Protein AF-A0A9P1GNG8-F1 (afdb_monomer_lite)

Radius of gyration: 32.22 Å; chains: 1; bounding box: 74×81×98 Å

Structure (mmCIF, N/CA/C/O backbone):
data_AF-A0A9P1GNG8-F1
#
_entry.id   AF-A0A9P1GNG8-F1
#
loop_
_atom_site.group_PDB
_atom_site.id
_atom_site.type_symbol
_atom_site.label_atom_id
_atom_site.label_alt_id
_atom_site.label_comp_id
_atom_site.label_asym_id
_atom_site.label_entity_id
_atom_site.label_seq_id
_atom_site.pdbx_PDB_ins_code
_atom_site.Cartn_x
_atom_site.Cartn_y
_atom_site.Cartn_z
_atom_site.occupancy
_atom_site.B_iso_or_equiv
_atom_site.auth_seq_id
_atom_site.auth_comp_id
_atom_site.auth_asym_id
_atom_site.auth_atom_id
_atom_site.pdbx_PDB_model_num
ATOM 1 N N . MET A 1 1 ? 9.935 -25.052 -23.524 1.00 58.22 1 MET A N 1
ATOM 2 C CA . MET A 1 1 ? 10.884 -23.978 -23.149 1.00 58.22 1 MET A CA 1
ATOM 3 C C . MET A 1 1 ? 11.815 -24.398 -22.016 1.00 58.22 1 MET A C 1
ATOM 5 O O . MET A 1 1 ? 13.012 -24.411 -22.235 1.00 58.22 1 MET A O 1
ATOM 9 N N . GLN A 1 2 ? 11.310 -24.818 -20.848 1.00 55.75 2 GLN A N 1
ATOM 10 C CA . GLN A 1 2 ? 12.158 -25.210 -19.707 1.00 55.75 2 GLN A CA 1
ATOM 11 C C . GLN A 1 2 ? 13.185 -26.311 -20.042 1.00 55.75 2 GLN A C 1
ATOM 13 O O . GLN A 1 2 ? 14.361 -26.142 -19.743 1.00 55.75 2 GLN A O 1
ATOM 18 N N . GLN A 1 3 ? 12.775 -27.377 -20.741 1.00 70.69 3 GLN A N 1
ATOM 19 C CA . GLN A 1 3 ? 13.703 -28.397 -21.257 1.00 70.69 3 GLN A CA 1
ATOM 20 C C . GLN A 1 3 ? 14.747 -27.821 -22.224 1.00 70.69 3 GLN A C 1
ATOM 22 O O . GLN A 1 3 ? 15.908 -28.201 -22.160 1.00 70.69 3 GLN A O 1
ATOM 27 N N . TRP A 1 4 ? 14.361 -26.873 -23.083 1.00 75.75 4 TRP A N 1
ATOM 28 C CA . TRP A 1 4 ? 15.286 -26.224 -24.015 1.00 75.75 4 TRP A CA 1
ATOM 29 C C . TRP A 1 4 ? 16.323 -25.378 -23.262 1.00 75.75 4 TRP A C 1
ATOM 31 O O . TRP A 1 4 ? 17.513 -25.534 -23.502 1.00 75.75 4 TRP A O 1
ATOM 41 N N . CYS A 1 5 ? 15.908 -24.575 -22.275 1.00 70.88 5 CYS A N 1
ATOM 42 C CA . CYS A 1 5 ? 16.828 -23.814 -21.420 1.00 70.88 5 CYS A CA 1
ATOM 43 C C . CYS A 1 5 ? 17.762 -24.724 -20.604 1.00 70.88 5 CYS A C 1
ATOM 45 O O . CYS A 1 5 ? 18.929 -24.395 -20.421 1.00 70.88 5 CYS A O 1
ATOM 47 N N . GLN A 1 6 ? 17.271 -25.880 -20.139 1.00 74.12 6 GLN A N 1
ATOM 48 C CA . GLN A 1 6 ? 18.090 -26.888 -19.453 1.00 74.12 6 GLN A CA 1
ATOM 49 C C . GLN A 1 6 ? 19.100 -27.569 -20.386 1.00 74.12 6 GLN A C 1
ATOM 51 O O . GLN A 1 6 ? 20.158 -27.989 -19.927 1.00 74.12 6 GLN A O 1
ATOM 56 N N . GLN A 1 7 ? 18.781 -27.683 -21.676 1.00 82.06 7 GLN A N 1
ATOM 57 C CA . GLN A 1 7 ? 19.667 -28.252 -22.693 1.00 82.06 7 GLN A CA 1
ATOM 58 C C . GLN A 1 7 ? 20.714 -27.254 -23.203 1.00 82.06 7 GLN A C 1
ATOM 60 O O . GLN A 1 7 ? 21.747 -27.699 -23.686 1.00 82.06 7 GLN A O 1
ATOM 65 N N . HIS A 1 8 ? 20.473 -25.946 -23.052 1.00 78.38 8 HIS A N 1
ATOM 66 C CA . HIS A 1 8 ? 21.331 -24.877 -23.577 1.00 78.38 8 HIS A CA 1
ATOM 67 C C . HIS A 1 8 ? 21.968 -24.033 -22.456 1.00 78.38 8 HIS A C 1
ATOM 69 O O . HIS A 1 8 ? 21.894 -22.800 -22.439 1.00 78.38 8 HIS A O 1
ATOM 75 N N . THR A 1 9 ? 22.575 -24.695 -21.462 1.00 73.81 9 THR A N 1
ATOM 76 C CA . THR A 1 9 ? 23.244 -24.023 -20.320 1.00 73.81 9 THR A CA 1
ATOM 77 C C . THR A 1 9 ? 24.480 -23.208 -20.715 1.00 73.81 9 THR A C 1
ATOM 79 O O . THR A 1 9 ? 24.988 -22.425 -19.919 1.00 73.81 9 THR A O 1
ATOM 82 N N . GLU A 1 10 ? 24.976 -23.382 -21.935 1.00 78.44 10 GLU A N 1
ATOM 83 C CA . GLU A 1 10 ? 26.014 -22.553 -22.543 1.00 78.44 10 GLU A CA 1
ATOM 84 C C . GLU A 1 10 ? 25.516 -21.145 -22.896 1.00 78.44 10 GLU A C 1
ATOM 86 O O . GLU A 1 10 ? 26.316 -20.214 -22.933 1.00 78.44 10 GLU A O 1
ATOM 91 N N . ILE A 1 11 ? 24.205 -20.981 -23.108 1.00 76.62 11 ILE A N 1
ATOM 92 C CA . ILE A 1 11 ? 23.567 -19.688 -23.395 1.00 76.62 11 ILE A CA 1
ATOM 93 C C . ILE A 1 11 ? 23.148 -18.998 -22.091 1.00 76.62 11 ILE A C 1
ATOM 95 O O . ILE A 1 11 ? 23.279 -17.782 -21.955 1.00 76.62 11 ILE A O 1
ATOM 99 N N . PHE A 1 12 ? 22.665 -19.770 -21.112 1.00 74.62 12 PHE A N 1
ATOM 100 C CA . PHE A 1 12 ? 22.208 -19.250 -19.824 1.00 74.62 12 PHE A CA 1
ATOM 101 C C . PHE A 1 12 ? 23.243 -19.526 -18.727 1.00 74.62 12 PHE A C 1
ATOM 103 O O . PHE A 1 12 ? 23.363 -20.672 -18.284 1.00 74.62 12 PHE A O 1
ATOM 110 N N . PRO A 1 13 ? 23.978 -18.507 -18.244 1.00 77.75 13 PRO A N 1
ATOM 111 C CA . PRO A 1 13 ? 24.973 -18.712 -17.202 1.00 77.75 13 PRO A CA 1
ATOM 112 C C . PRO A 1 13 ? 24.317 -19.316 -15.957 1.00 77.75 13 PRO A C 1
ATOM 114 O O . PRO A 1 13 ? 23.275 -18.850 -15.500 1.00 77.75 13 PRO A O 1
ATOM 117 N N . LYS A 1 14 ? 24.959 -20.337 -15.374 1.00 81.00 14 LYS A N 1
ATOM 118 C CA . LYS A 1 14 ? 24.465 -21.014 -14.158 1.00 81.00 14 LYS A CA 1
ATOM 119 C C . LYS A 1 14 ? 24.292 -20.059 -12.970 1.00 81.00 14 LYS A C 1
ATOM 121 O O . LYS A 1 14 ? 23.448 -20.304 -12.116 1.00 81.00 14 LYS A O 1
ATOM 126 N N . SER A 1 15 ? 25.076 -18.981 -12.950 1.00 85.94 15 SER A N 1
ATOM 127 C CA . SER A 1 15 ? 25.035 -17.918 -11.946 1.00 85.94 15 SER A CA 1
ATOM 128 C C . SER A 1 15 ? 25.105 -16.564 -12.659 1.00 85.94 15 SER A C 1
ATOM 130 O O . SER A 1 15 ? 26.213 -16.076 -12.897 1.00 85.94 15 SER A O 1
ATOM 132 N N . PRO A 1 16 ? 23.966 -15.976 -13.071 1.00 88.19 16 PRO A N 1
ATOM 133 C CA . PRO A 1 16 ? 23.975 -14.694 -13.762 1.00 88.19 16 PRO A CA 1
ATOM 134 C C . PRO A 1 16 ? 24.511 -13.595 -12.838 1.00 88.19 16 PRO A C 1
ATOM 136 O O . PRO A 1 16 ? 24.180 -13.546 -11.651 1.00 88.19 16 PRO A O 1
ATOM 139 N N . SER A 1 17 ? 25.337 -12.700 -13.377 1.00 92.19 17 SER A N 1
ATOM 140 C CA . SER A 1 17 ? 25.774 -11.511 -12.646 1.00 92.19 17 SER A CA 1
ATOM 141 C C . SER A 1 17 ? 24.601 -10.548 -12.429 1.00 92.19 17 SER A C 1
ATOM 143 O O . SER A 1 17 ? 23.601 -10.577 -13.150 1.00 92.19 17 SER A O 1
ATOM 145 N N . LEU A 1 18 ? 24.726 -9.639 -11.458 1.00 91.19 18 LEU A N 1
ATOM 146 C CA . LEU A 1 18 ? 23.724 -8.588 -11.247 1.00 91.19 18 LEU A CA 1
ATOM 147 C C . LEU A 1 18 ? 23.516 -7.730 -12.506 1.00 91.19 18 LEU A C 1
ATOM 149 O O . LEU A 1 18 ? 22.399 -7.313 -12.793 1.00 91.19 18 LEU A O 1
ATOM 153 N N . GLU A 1 19 ? 24.580 -7.484 -13.268 1.00 92.00 19 GLU A N 1
ATOM 154 C CA . GLU A 1 19 ? 24.520 -6.745 -14.530 1.00 92.00 19 GLU A CA 1
ATOM 155 C C . GLU A 1 19 ? 23.725 -7.504 -15.599 1.00 92.00 19 GLU A C 1
ATOM 157 O O . GLU A 1 19 ? 22.865 -6.915 -16.246 1.00 92.00 19 GLU A O 1
ATOM 162 N N . GLN A 1 20 ? 23.930 -8.819 -15.720 1.00 90.25 20 GLN A N 1
ATOM 163 C CA . GLN A 1 20 ? 23.155 -9.665 -16.631 1.00 90.25 20 GLN A CA 1
ATOM 164 C C . GLN A 1 20 ? 21.672 -9.705 -16.250 1.00 90.25 20 GLN A C 1
ATOM 166 O O . GLN A 1 20 ? 20.816 -9.629 -17.128 1.00 90.25 20 GLN A O 1
ATOM 171 N N . LEU A 1 21 ? 21.357 -9.777 -14.951 1.00 91.88 21 LEU A N 1
ATOM 172 C CA . LEU A 1 21 ? 19.974 -9.721 -14.467 1.00 91.88 21 LEU A CA 1
ATOM 173 C C . LEU A 1 21 ? 19.324 -8.362 -14.746 1.00 91.88 21 LEU A C 1
ATOM 175 O O . LEU A 1 21 ? 18.179 -8.321 -15.188 1.00 91.88 21 LEU A O 1
ATOM 179 N N . ARG A 1 22 ? 20.051 -7.257 -14.530 1.00 91.94 22 ARG A N 1
ATOM 180 C CA . ARG A 1 22 ? 19.579 -5.904 -14.864 1.00 91.94 22 ARG A CA 1
ATOM 181 C C . ARG A 1 22 ? 19.314 -5.769 -16.355 1.00 91.94 22 ARG A C 1
ATOM 183 O O . ARG A 1 22 ? 18.235 -5.333 -16.730 1.00 91.94 22 ARG A O 1
ATOM 190 N N . TRP A 1 23 ? 20.259 -6.199 -17.188 1.00 93.56 23 TRP A N 1
ATOM 191 C CA . TRP A 1 23 ? 20.103 -6.186 -18.638 1.00 93.56 23 TRP A CA 1
ATOM 192 C C . TRP A 1 23 ? 18.885 -7.004 -19.079 1.00 93.56 23 TRP A C 1
ATOM 194 O O . TRP A 1 23 ? 18.043 -6.491 -19.810 1.00 93.56 23 TRP A O 1
ATOM 204 N N . ALA A 1 24 ? 18.737 -8.235 -18.583 1.00 92.06 24 ALA A N 1
ATOM 205 C CA . ALA A 1 24 ? 17.606 -9.092 -18.926 1.00 92.06 24 ALA A CA 1
ATOM 206 C C . ALA A 1 24 ? 16.263 -8.477 -18.495 1.00 92.06 24 ALA A C 1
ATOM 208 O O . ALA A 1 24 ? 15.310 -8.482 -19.271 1.00 92.06 24 ALA A O 1
ATOM 209 N N . ALA A 1 25 ? 16.193 -7.901 -17.291 1.00 93.56 25 ALA A N 1
ATOM 210 C CA . ALA A 1 25 ? 15.002 -7.203 -16.815 1.00 93.56 25 ALA A CA 1
ATOM 211 C C . ALA A 1 25 ? 14.668 -5.980 -17.686 1.00 93.56 25 ALA A C 1
ATOM 213 O O . ALA A 1 25 ? 13.510 -5.800 -18.051 1.00 93.56 25 ALA A O 1
ATOM 214 N N . SER A 1 26 ? 15.670 -5.186 -18.081 1.00 94.00 26 SER A N 1
ATOM 215 C CA . SER A 1 26 ? 15.482 -4.052 -18.994 1.00 94.00 26 SER A CA 1
ATOM 216 C C . SER A 1 26 ? 15.012 -4.488 -20.382 1.00 94.00 26 SER A C 1
ATOM 218 O O . SER A 1 26 ? 14.166 -3.818 -20.969 1.00 94.00 26 SER A O 1
ATOM 220 N N . VAL A 1 27 ? 15.507 -5.614 -20.909 1.00 95.06 27 VAL A N 1
ATOM 221 C CA . VAL A 1 27 ? 15.021 -6.176 -22.180 1.00 95.06 27 VAL A CA 1
ATOM 222 C C . VAL A 1 27 ? 13.547 -6.551 -22.065 1.00 95.06 27 VAL A C 1
ATOM 224 O O . VAL A 1 27 ? 12.757 -6.151 -22.911 1.00 95.06 27 VAL A O 1
ATOM 227 N N . VAL A 1 28 ? 13.153 -7.259 -21.004 1.00 94.88 28 VAL A N 1
ATOM 228 C CA . VAL A 1 28 ? 11.744 -7.625 -20.795 1.00 94.88 28 VAL A CA 1
ATOM 229 C C . VAL A 1 28 ? 10.870 -6.377 -20.650 1.00 94.88 28 VAL A C 1
ATOM 231 O O . VAL A 1 28 ? 9.851 -6.283 -21.321 1.00 94.88 28 VAL A O 1
ATOM 234 N N . ALA A 1 29 ? 11.285 -5.394 -19.849 1.00 94.12 29 ALA A N 1
ATOM 235 C CA . ALA A 1 29 ? 10.517 -4.166 -19.642 1.00 94.12 29 ALA A CA 1
ATOM 236 C C . ALA A 1 29 ? 10.327 -3.336 -20.927 1.00 94.12 29 ALA A C 1
ATOM 238 O O . ALA A 1 29 ? 9.271 -2.739 -21.113 1.00 94.12 29 ALA A O 1
ATOM 239 N N . SER A 1 30 ? 11.330 -3.312 -21.813 1.00 95.38 30 SER A N 1
ATOM 240 C CA . SER A 1 30 ? 11.326 -2.458 -23.013 1.00 95.38 30 SER A CA 1
ATOM 241 C C . SER A 1 30 ? 10.854 -3.146 -24.297 1.00 95.38 30 SER A C 1
ATOM 243 O O . SER A 1 30 ? 10.553 -2.452 -25.267 1.00 95.38 30 SER A O 1
ATOM 245 N N . ARG A 1 31 ? 10.828 -4.487 -24.349 1.00 96.06 31 ARG A N 1
ATOM 246 C CA . ARG A 1 31 ? 10.590 -5.257 -25.590 1.00 96.06 31 ARG A CA 1
ATOM 247 C C . ARG A 1 31 ? 9.493 -6.315 -25.485 1.00 96.06 31 ARG A C 1
ATOM 249 O O . ARG A 1 31 ? 9.164 -6.932 -26.497 1.00 96.06 31 ARG A O 1
ATOM 256 N N . ALA A 1 32 ? 8.967 -6.592 -24.292 1.00 94.94 32 ALA A N 1
ATOM 257 C CA . ALA A 1 32 ? 7.943 -7.618 -24.144 1.00 94.94 32 ALA A CA 1
ATOM 258 C C . ALA A 1 32 ? 6.548 -7.124 -24.547 1.00 94.94 32 ALA A C 1
ATOM 260 O O . ALA A 1 32 ? 6.226 -5.943 -24.456 1.00 94.94 32 ALA A O 1
ATOM 261 N N . PHE A 1 33 ? 5.719 -8.074 -24.967 1.00 92.75 33 PHE A N 1
ATOM 262 C CA . PHE A 1 33 ? 4.322 -7.883 -25.323 1.00 92.75 33 PHE A CA 1
ATOM 263 C C . PHE A 1 33 ? 3.437 -8.668 -24.366 1.00 92.75 33 PHE A C 1
ATOM 265 O O . PHE A 1 33 ? 3.738 -9.822 -24.038 1.00 92.75 33 PHE A O 1
ATOM 272 N N . ASP A 1 34 ? 2.310 -8.074 -23.992 1.00 89.19 34 ASP A N 1
ATOM 273 C CA . ASP A 1 34 ? 1.253 -8.792 -23.296 1.00 89.19 34 ASP A CA 1
ATOM 274 C C . ASP A 1 34 ? 0.469 -9.651 -24.297 1.00 89.19 34 ASP A C 1
ATOM 276 O O . ASP A 1 34 ? -0.083 -9.154 -25.281 1.00 89.19 34 ASP A O 1
ATOM 280 N N . SER A 1 35 ? 0.422 -10.958 -24.042 1.00 86.44 35 SER A N 1
ATOM 281 C CA . SER A 1 35 ? -0.379 -11.926 -24.785 1.00 86.44 35 SER A CA 1
ATOM 282 C C . SER A 1 35 ? -1.527 -12.437 -23.924 1.00 86.44 35 SER A C 1
ATOM 284 O O . SER A 1 35 ? -1.339 -12.923 -22.807 1.00 86.44 35 SER A O 1
ATOM 286 N N . SER A 1 36 ? -2.722 -12.417 -24.504 1.00 80.75 36 SER A N 1
ATOM 287 C CA . SER A 1 36 ? -3.959 -12.930 -23.916 1.00 80.75 36 SER A CA 1
ATOM 288 C C . SER A 1 36 ? -3.880 -14.406 -23.503 1.00 80.75 36 SER A C 1
ATOM 290 O O . SER A 1 36 ? -4.520 -14.796 -22.528 1.00 80.75 36 SER A O 1
ATOM 292 N N . LEU A 1 37 ? -3.077 -15.218 -24.205 1.00 81.31 37 LEU A N 1
ATOM 293 C CA . LEU A 1 37 ? -2.908 -16.649 -23.924 1.00 81.31 37 LEU A CA 1
ATOM 294 C C . LEU A 1 37 ? -1.628 -16.982 -23.151 1.00 81.31 37 LEU A C 1
ATOM 296 O O . LEU A 1 37 ? -1.595 -17.973 -22.425 1.00 81.31 37 LEU A O 1
ATOM 300 N N . LYS A 1 38 ? -0.554 -16.207 -23.341 1.00 77.31 38 LYS A N 1
ATOM 301 C CA . LYS A 1 38 ? 0.797 -16.553 -22.855 1.00 77.31 38 LYS A CA 1
ATOM 302 C C . LYS A 1 38 ? 1.356 -15.576 -21.815 1.00 77.31 38 LYS A C 1
ATOM 304 O O . LYS A 1 38 ? 2.536 -15.665 -21.484 1.00 77.31 38 LYS A O 1
ATOM 309 N N . ALA A 1 39 ? 0.514 -14.693 -21.278 1.00 84.38 39 ALA A N 1
ATOM 310 C CA . ALA A 1 39 ? 0.863 -13.616 -20.354 1.00 84.38 39 ALA A CA 1
ATOM 311 C C . ALA A 1 39 ? 1.853 -12.609 -20.956 1.00 84.38 39 ALA A C 1
ATOM 313 O O . ALA A 1 39 ? 1.407 -11.630 -21.532 1.00 84.38 39 ALA A O 1
ATOM 314 N N . VAL A 1 40 ? 3.164 -12.848 -20.872 1.00 89.81 40 VAL A N 1
ATOM 315 C CA . VAL A 1 40 ? 4.206 -11.920 -21.344 1.00 89.81 40 VAL A CA 1
ATOM 316 C C . VAL A 1 40 ? 5.159 -12.662 -22.272 1.00 89.81 40 VAL A C 1
ATOM 318 O O . VAL A 1 40 ? 5.711 -13.700 -21.899 1.00 89.81 40 VAL A O 1
ATOM 321 N N . ILE A 1 41 ? 5.363 -12.140 -23.481 1.00 92.00 41 ILE A N 1
ATOM 322 C CA . ILE A 1 41 ? 6.205 -12.763 -24.507 1.00 92.00 41 ILE A CA 1
ATOM 323 C C . ILE A 1 41 ? 7.221 -11.777 -25.083 1.00 92.00 41 ILE A C 1
ATOM 325 O O . ILE A 1 41 ? 6.936 -10.598 -25.251 1.00 92.00 41 ILE A O 1
ATOM 329 N N . LEU A 1 42 ? 8.402 -12.279 -25.444 1.00 92.81 42 LEU A N 1
ATOM 330 C CA . LEU A 1 42 ? 9.299 -11.587 -26.368 1.00 92.81 42 LEU A CA 1
ATOM 331 C C . LEU A 1 42 ? 8.976 -12.085 -27.775 1.00 92.81 42 LEU A C 1
ATOM 333 O O . LEU A 1 42 ? 9.001 -13.294 -28.021 1.00 92.81 42 LEU A O 1
ATOM 337 N N . ALA A 1 43 ? 8.646 -11.164 -28.674 1.00 92.50 43 ALA A N 1
ATOM 338 C CA . ALA A 1 43 ? 8.277 -11.473 -30.047 1.00 92.50 43 ALA A CA 1
ATOM 339 C C . ALA A 1 43 ? 9.350 -10.912 -30.992 1.00 92.50 43 ALA A C 1
ATOM 341 O O . ALA A 1 43 ? 9.333 -9.714 -31.276 1.00 92.50 43 ALA A O 1
ATOM 342 N N . PRO A 1 44 ? 10.285 -11.755 -31.475 1.00 91.88 44 PRO A N 1
ATOM 343 C CA . PRO A 1 44 ? 11.311 -11.318 -32.414 1.00 91.88 44 PRO A CA 1
ATOM 344 C C . PRO A 1 44 ? 10.685 -10.666 -33.646 1.00 91.88 44 PRO A C 1
ATOM 346 O O . PRO A 1 44 ? 9.608 -11.085 -34.076 1.00 91.88 44 PRO A O 1
ATOM 349 N N . PHE A 1 45 ? 11.379 -9.687 -34.227 1.00 91.44 45 PHE A N 1
ATOM 350 C CA . PHE A 1 45 ? 10.923 -8.848 -35.346 1.00 91.44 45 PHE A CA 1
ATOM 351 C C . PHE A 1 45 ? 9.831 -7.849 -34.954 1.00 91.44 45 PHE A C 1
ATOM 353 O O . PHE A 1 45 ? 9.958 -6.673 -35.278 1.00 91.44 45 PHE A O 1
ATOM 360 N N . ALA A 1 46 ? 8.804 -8.279 -34.222 1.00 93.69 46 ALA A N 1
ATOM 361 C CA . ALA A 1 46 ? 7.779 -7.386 -33.686 1.00 93.69 46 ALA A CA 1
ATOM 362 C C . ALA A 1 46 ? 8.371 -6.339 -32.726 1.00 93.69 46 ALA A C 1
ATOM 364 O O . ALA A 1 46 ? 7.994 -5.171 -32.768 1.00 93.69 46 ALA A O 1
ATOM 365 N N . ASP A 1 47 ? 9.335 -6.747 -31.901 1.00 94.56 47 ASP A N 1
ATOM 366 C CA . ASP A 1 47 ? 10.051 -5.885 -30.960 1.00 94.56 47 ASP A CA 1
ATOM 367 C C . ASP A 1 47 ? 11.038 -4.907 -31.617 1.00 94.56 47 ASP A C 1
ATOM 369 O O . ASP A 1 47 ? 11.608 -4.069 -30.919 1.00 94.56 47 ASP A O 1
ATOM 373 N N . ALA A 1 48 ? 11.255 -4.993 -32.934 1.00 95.19 48 ALA A N 1
ATOM 374 C CA . ALA A 1 48 ? 12.135 -4.095 -33.680 1.00 95.19 48 ALA A CA 1
ATOM 375 C C . ALA A 1 48 ? 11.431 -2.820 -34.179 1.00 95.19 48 ALA A C 1
ATOM 377 O O . ALA A 1 48 ? 12.115 -1.876 -34.569 1.00 95.19 48 ALA A O 1
ATOM 378 N N . LEU A 1 49 ? 10.093 -2.784 -34.182 1.00 95.62 49 LEU A N 1
ATOM 379 C CA . LEU A 1 49 ? 9.311 -1.620 -34.608 1.00 95.62 49 LEU A CA 1
ATOM 380 C C . LEU A 1 49 ? 9.302 -0.579 -33.490 1.00 95.62 49 LEU A C 1
ATOM 382 O O . LEU A 1 49 ? 8.834 -0.896 -32.406 1.00 95.62 49 LEU A O 1
ATOM 386 N N . ASN A 1 50 ? 9.743 0.652 -33.757 1.00 95.94 50 ASN A N 1
ATOM 387 C CA . ASN A 1 50 ? 9.759 1.730 -32.764 1.00 95.94 50 ASN A CA 1
ATOM 388 C C . ASN A 1 50 ? 8.352 2.245 -32.404 1.00 95.94 50 ASN A C 1
ATOM 390 O O . ASN A 1 50 ? 7.376 2.022 -33.125 1.00 95.94 50 ASN A O 1
ATOM 394 N N . HIS A 1 51 ? 8.252 2.963 -31.281 1.00 94.19 51 HIS A N 1
ATOM 395 C CA . HIS A 1 51 ? 7.005 3.570 -30.818 1.00 94.19 51 HIS A CA 1
ATOM 396 C C . HIS A 1 51 ? 6.743 4.942 -31.443 1.00 94.19 51 HIS A C 1
ATOM 398 O O . HIS A 1 51 ? 7.647 5.769 -31.531 1.00 94.19 51 HIS A O 1
ATOM 404 N N . SER A 1 52 ? 5.483 5.215 -31.781 1.00 92.00 52 SER A N 1
ATOM 405 C CA . SER A 1 52 ? 4.970 6.572 -31.972 1.00 92.00 52 SER A CA 1
ATOM 406 C C . SER A 1 52 ? 3.577 6.715 -31.353 1.00 92.00 52 SER A C 1
ATOM 408 O O . SER A 1 52 ? 2.761 5.795 -31.467 1.00 92.00 52 SER A O 1
ATOM 410 N N . GLY A 1 53 ? 3.278 7.880 -30.771 1.00 86.94 53 GLY A N 1
ATOM 411 C CA . GLY A 1 53 ? 1.922 8.291 -30.394 1.00 86.94 53 GLY A CA 1
ATOM 412 C C . GLY A 1 53 ? 0.983 8.532 -31.585 1.00 86.94 53 GLY A C 1
ATOM 413 O O . GLY A 1 53 ? -0.236 8.540 -31.416 1.00 86.94 53 GLY A O 1
ATOM 414 N N . VAL A 1 54 ? 1.516 8.625 -32.812 1.00 88.75 54 VAL A N 1
ATOM 415 C CA . VAL A 1 54 ? 0.736 8.649 -34.067 1.00 88.75 54 VAL A CA 1
ATOM 416 C C . VAL A 1 54 ? 1.156 7.478 -34.968 1.00 88.75 54 VAL A C 1
ATOM 418 O O . VAL A 1 54 ? 1.702 7.673 -36.059 1.00 88.75 54 VAL A O 1
ATOM 421 N N . PRO A 1 55 ? 0.953 6.231 -34.512 1.00 89.94 55 PRO A N 1
ATOM 422 C CA . PRO A 1 55 ? 1.435 5.058 -35.216 1.00 89.94 55 PRO A CA 1
ATOM 423 C C . PRO A 1 55 ? 0.586 4.809 -36.461 1.00 89.94 55 PRO A C 1
ATOM 425 O O . PRO A 1 55 ? -0.608 5.097 -36.503 1.00 89.94 55 PRO A O 1
ATOM 428 N N . HIS A 1 56 ? 1.203 4.226 -37.480 1.00 92.81 56 HIS A N 1
ATOM 429 C CA . HIS A 1 56 ? 0.519 3.790 -38.700 1.00 92.81 56 HIS A CA 1
ATOM 430 C C . HIS A 1 56 ? 0.504 2.266 -38.839 1.00 92.81 56 HIS A C 1
ATOM 432 O O . HIS A 1 56 ? 0.089 1.745 -39.873 1.00 92.81 56 HIS A O 1
ATOM 438 N N . THR A 1 57 ? 0.937 1.557 -37.795 1.00 95.00 57 THR A N 1
ATOM 439 C CA . THR A 1 57 ? 0.861 0.104 -37.670 1.00 95.00 57 THR A CA 1
ATOM 440 C C . THR A 1 57 ? 0.204 -0.245 -36.341 1.00 95.00 57 THR A C 1
ATOM 442 O O . THR A 1 57 ? 0.527 0.355 -35.315 1.00 95.00 57 THR A O 1
ATOM 445 N N . ARG A 1 58 ? -0.703 -1.227 -36.343 1.00 91.94 58 ARG A N 1
ATOM 446 C CA . ARG A 1 58 ? -1.366 -1.731 -35.136 1.00 91.94 58 ARG A CA 1
ATOM 447 C C . ARG A 1 58 ? -1.180 -3.233 -34.989 1.00 91.94 58 ARG A C 1
ATOM 449 O O . ARG A 1 58 ? -1.475 -3.995 -35.911 1.00 91.94 58 ARG A O 1
ATOM 456 N N . MET A 1 59 ? -0.742 -3.647 -33.805 1.00 93.25 59 MET A N 1
ATOM 457 C CA . MET A 1 59 ? -0.641 -5.050 -33.418 1.00 93.25 59 MET A CA 1
ATOM 458 C C . MET A 1 59 ? -2.012 -5.629 -33.031 1.00 93.25 59 MET A C 1
ATOM 460 O O . MET A 1 59 ? -2.816 -4.977 -32.363 1.00 93.25 59 MET A O 1
ATOM 464 N N . ARG A 1 60 ? -2.258 -6.885 -33.404 1.00 91.81 60 ARG A N 1
ATOM 465 C CA . ARG A 1 60 ? -3.319 -7.748 -32.878 1.00 91.81 60 ARG A CA 1
ATOM 466 C C . ARG A 1 60 ? -2.707 -9.051 -32.374 1.00 91.81 60 ARG A C 1
ATOM 468 O O . ARG A 1 60 ? -1.917 -9.669 -33.084 1.00 91.81 60 ARG A O 1
ATOM 475 N N . ASP A 1 61 ? -3.090 -9.464 -31.172 1.00 91.88 61 ASP A N 1
ATOM 476 C CA . ASP A 1 61 ? -2.760 -10.786 -30.639 1.00 91.88 61 ASP A CA 1
ATOM 477 C C . ASP A 1 61 ? -3.799 -11.805 -31.129 1.00 91.88 61 ASP A C 1
ATOM 479 O O . ASP A 1 61 ? -4.988 -11.678 -30.833 1.00 91.88 61 ASP A O 1
ATOM 483 N N . CYS A 1 62 ? -3.356 -12.794 -31.904 1.00 91.50 62 CYS A N 1
ATOM 484 C CA . CYS A 1 62 ? -4.181 -13.905 -32.379 1.00 91.50 62 CYS A CA 1
ATOM 485 C C . CYS A 1 62 ? -3.986 -15.177 -31.534 1.00 91.50 62 CYS A C 1
ATOM 487 O O . CYS A 1 62 ? -4.543 -16.225 -31.852 1.00 91.50 62 CYS A O 1
ATOM 489 N N . GLY A 1 63 ? -3.225 -15.088 -30.438 1.00 86.25 63 GLY A N 1
ATOM 490 C CA . GLY A 1 63 ? -2.987 -16.152 -29.471 1.00 86.25 63 GLY A CA 1
ATOM 491 C C . GLY A 1 63 ? -1.793 -17.040 -29.822 1.00 86.25 63 GLY A C 1
ATOM 492 O O . GLY A 1 63 ? -0.872 -17.217 -29.018 1.00 86.25 63 GLY A O 1
ATOM 493 N N . ASP A 1 64 ? -1.780 -17.611 -31.023 1.00 88.25 64 ASP A N 1
ATOM 494 C CA . ASP A 1 64 ? -0.654 -18.396 -31.538 1.00 88.25 64 ASP A CA 1
ATOM 495 C C . ASP A 1 64 ? 0.397 -17.529 -32.252 1.00 88.25 64 ASP A C 1
ATOM 497 O O . ASP A 1 64 ? 1.577 -17.888 -32.249 1.00 88.25 64 ASP A O 1
ATOM 501 N N . HIS A 1 65 ? -0.006 -16.372 -32.785 1.00 89.81 65 HIS A N 1
ATOM 502 C CA . HIS A 1 65 ? 0.859 -15.399 -33.452 1.00 89.81 65 HIS A CA 1
ATOM 503 C C . HIS A 1 65 ? 0.407 -13.945 -33.216 1.00 89.81 65 HIS A C 1
ATOM 505 O O . HIS A 1 65 ? -0.723 -13.685 -32.802 1.00 89.81 65 HIS A O 1
ATOM 511 N N . LEU A 1 66 ? 1.301 -12.992 -33.502 1.00 93.12 66 LEU A N 1
ATOM 512 C CA . LEU A 1 66 ? 1.002 -11.556 -33.527 1.00 93.12 66 LEU A CA 1
ATOM 513 C C . LEU A 1 66 ? 0.862 -11.086 -34.980 1.00 93.12 66 LEU A C 1
ATOM 515 O O . LEU A 1 66 ? 1.688 -11.436 -35.823 1.00 93.12 66 LEU A O 1
ATOM 519 N N . VAL A 1 67 ? -0.150 -10.266 -35.267 1.00 95.06 67 VAL A N 1
ATOM 520 C CA . VAL A 1 67 ? -0.377 -9.674 -36.594 1.00 95.06 67 VAL A CA 1
ATOM 521 C C . VAL A 1 67 ? -0.237 -8.160 -36.520 1.00 95.06 67 VAL A C 1
ATOM 523 O O . VAL A 1 67 ? -0.898 -7.512 -35.716 1.00 95.06 67 VAL A O 1
ATOM 526 N N . PHE A 1 68 ? 0.590 -7.587 -37.392 1.00 95.25 68 PHE A N 1
ATOM 527 C CA . PHE A 1 68 ? 0.788 -6.143 -37.509 1.00 95.25 68 PHE A CA 1
ATOM 528 C C . PHE A 1 68 ? 0.117 -5.642 -38.786 1.00 95.25 68 PHE A C 1
ATOM 530 O O . PHE A 1 68 ? 0.500 -6.026 -39.891 1.00 95.25 68 PHE A O 1
ATOM 537 N N . HIS A 1 69 ? -0.905 -4.803 -38.636 1.00 95.69 69 HIS A N 1
ATOM 538 C CA . HIS A 1 69 ? -1.649 -4.225 -39.751 1.00 95.69 69 HIS A CA 1
ATOM 539 C C . HIS A 1 69 ? -1.249 -2.768 -39.962 1.00 95.69 69 HIS A C 1
ATOM 541 O O . HIS A 1 69 ? -1.317 -1.978 -39.022 1.00 95.69 69 HIS A O 1
ATOM 547 N N . ALA A 1 70 ? -0.892 -2.405 -41.193 1.00 96.69 70 ALA A N 1
ATOM 548 C CA . ALA A 1 70 ? -0.750 -1.007 -41.577 1.00 96.69 70 ALA A CA 1
ATOM 549 C C . ALA A 1 70 ? -2.140 -0.346 -41.653 1.00 96.69 70 ALA A C 1
ATOM 551 O O . ALA A 1 70 ? -3.046 -0.871 -42.300 1.00 96.69 70 ALA A O 1
ATOM 552 N N . GLU A 1 71 ? -2.316 0.793 -40.984 1.00 94.75 71 GLU A N 1
ATOM 553 C CA . GLU A 1 71 ? -3.583 1.544 -40.953 1.00 94.75 71 GLU A CA 1
ATOM 554 C C . GLU A 1 71 ? -3.688 2.565 -42.092 1.00 94.75 71 GLU A C 1
ATOM 556 O O . GLU A 1 71 ? -4.765 3.090 -42.374 1.00 94.75 71 GLU A O 1
ATOM 561 N N . ARG A 1 72 ? -2.567 2.819 -42.770 1.00 95.25 72 ARG A N 1
ATOM 562 C CA . ARG A 1 72 ? -2.466 3.624 -43.987 1.00 95.25 72 ARG A CA 1
ATOM 563 C C . ARG A 1 72 ? -1.365 3.083 -44.893 1.00 95.25 72 ARG A C 1
ATOM 565 O O . ARG A 1 72 ? -0.585 2.222 -44.494 1.00 95.25 72 ARG A O 1
ATOM 572 N N . GLU A 1 73 ? -1.292 3.627 -46.100 1.00 97.19 73 GLU A N 1
ATOM 573 C CA . GLU A 1 73 ? -0.142 3.426 -46.976 1.00 97.19 73 GLU A CA 1
ATOM 574 C C . GLU A 1 73 ? 1.140 3.950 -46.301 1.00 97.19 73 GLU A C 1
ATOM 576 O O . GLU A 1 73 ? 1.152 5.044 -45.722 1.00 97.19 73 GLU A O 1
ATOM 581 N N . ILE A 1 74 ? 2.189 3.125 -46.338 1.00 96.94 74 ILE A N 1
ATOM 582 C CA . ILE A 1 74 ? 3.526 3.416 -45.809 1.00 96.94 74 ILE A CA 1
ATOM 583 C C . ILE A 1 74 ? 4.442 3.578 -47.016 1.00 96.94 74 ILE A C 1
ATOM 585 O O . ILE A 1 74 ? 4.550 2.665 -47.840 1.00 96.94 74 ILE A O 1
ATOM 589 N N . MET A 1 75 ? 5.066 4.743 -47.147 1.00 97.44 75 MET A N 1
ATOM 590 C CA . MET A 1 75 ? 5.883 5.051 -48.317 1.00 97.44 75 MET A CA 1
ATOM 591 C C . MET A 1 75 ? 7.189 4.245 -48.293 1.00 97.44 75 MET A C 1
ATOM 593 O O . MET A 1 75 ? 7.708 3.933 -47.219 1.00 97.44 75 MET A O 1
ATOM 597 N N . PRO A 1 76 ? 7.792 3.930 -49.454 1.00 97.31 76 PRO A N 1
ATOM 598 C CA . PRO A 1 76 ? 9.144 3.388 -49.472 1.00 97.31 76 PRO A CA 1
ATOM 599 C C . PRO A 1 76 ? 10.082 4.302 -48.677 1.00 97.31 76 PRO A C 1
ATOM 601 O O . PRO A 1 76 ? 10.008 5.519 -48.831 1.00 97.31 76 PRO A O 1
ATOM 604 N N . THR A 1 77 ? 10.969 3.719 -47.866 1.00 95.94 77 THR A N 1
ATOM 605 C CA . THR A 1 77 ? 11.909 4.407 -46.946 1.00 95.94 77 THR A CA 1
ATOM 606 C C . THR A 1 77 ? 11.307 5.036 -45.690 1.00 95.94 77 THR A C 1
ATOM 608 O O . THR A 1 77 ? 12.064 5.487 -44.834 1.00 95.94 77 THR A O 1
ATOM 611 N N . GLU A 1 78 ? 9.984 5.028 -45.536 1.00 96.81 78 GLU A N 1
ATOM 612 C CA . GLU A 1 78 ? 9.346 5.420 -44.283 1.00 96.81 78 GLU A CA 1
ATOM 613 C C . GLU A 1 78 ? 9.595 4.357 -43.199 1.00 96.81 78 GLU A C 1
ATOM 615 O O . GLU A 1 78 ? 9.489 3.153 -43.451 1.00 96.81 78 GLU A O 1
ATOM 620 N N . GLU A 1 79 ? 9.950 4.801 -41.993 1.00 96.50 79 GLU A N 1
ATOM 621 C CA . GLU A 1 79 ? 10.131 3.915 -40.844 1.00 96.50 79 GLU A CA 1
ATOM 622 C C . GLU A 1 79 ? 8.791 3.306 -40.415 1.00 96.50 79 GLU A C 1
ATOM 624 O O . GLU A 1 79 ? 7.771 3.987 -40.376 1.00 96.50 79 GLU A O 1
ATOM 629 N N . ILE A 1 80 ? 8.780 2.013 -40.082 1.00 96.38 80 ILE A N 1
ATOM 630 C CA . ILE A 1 80 ? 7.562 1.331 -39.641 1.00 96.38 80 ILE A CA 1
ATOM 631 C C . ILE A 1 80 ? 7.393 1.490 -38.130 1.00 96.38 80 ILE A C 1
ATOM 633 O O . ILE A 1 80 ? 8.069 0.819 -37.351 1.00 96.38 80 ILE A O 1
ATOM 637 N N . MET A 1 81 ? 6.447 2.343 -37.733 1.00 95.62 81 MET A N 1
ATOM 638 C CA . MET A 1 81 ? 6.172 2.667 -36.330 1.00 95.62 81 MET A CA 1
ATOM 639 C C . MET A 1 81 ? 4.940 1.922 -35.795 1.00 95.62 81 MET A C 1
ATOM 641 O O . MET A 1 81 ? 3.917 1.819 -36.483 1.00 95.62 81 MET A O 1
ATOM 645 N N . ASN A 1 82 ? 5.017 1.446 -34.550 1.00 94.56 82 ASN A N 1
ATOM 646 C CA . ASN A 1 82 ? 3.950 0.758 -33.818 1.00 94.56 82 ASN A CA 1
ATOM 647 C C . ASN A 1 82 ? 3.459 1.572 -32.598 1.00 94.56 82 ASN A C 1
ATOM 649 O O . ASN A 1 82 ? 4.123 2.487 -32.108 1.00 94.56 82 ASN A O 1
ATOM 653 N N . CYS A 1 83 ? 2.290 1.213 -32.065 1.00 91.31 83 CYS A N 1
ATOM 654 C CA . CYS A 1 83 ? 1.828 1.681 -30.760 1.00 91.31 83 CYS A CA 1
ATOM 655 C C . CYS A 1 83 ? 2.220 0.688 -29.663 1.00 91.31 83 CYS A C 1
ATOM 657 O O . CYS A 1 83 ? 1.770 -0.457 -29.692 1.00 91.31 83 CYS A O 1
ATOM 659 N N . TYR A 1 84 ? 2.997 1.120 -28.668 1.00 91.56 84 TYR A N 1
ATOM 660 C CA . TYR A 1 84 ? 3.286 0.300 -27.484 1.00 91.56 84 TYR A CA 1
ATOM 661 C C . TYR A 1 84 ? 2.172 0.395 -26.430 1.00 91.56 84 TYR A C 1
ATOM 663 O O . TYR A 1 84 ? 2.159 -0.355 -25.459 1.00 91.56 84 TYR A O 1
ATOM 671 N N . GLY A 1 85 ? 1.231 1.323 -26.613 1.00 88.31 85 GLY A N 1
ATOM 672 C CA . GLY A 1 85 ? 0.143 1.603 -25.688 1.00 88.31 85 GLY A CA 1
ATOM 673 C C . GLY A 1 85 ? -0.096 3.102 -25.548 1.00 88.31 85 GLY A C 1
ATOM 674 O O . GLY A 1 85 ? 0.625 3.919 -26.113 1.00 88.31 85 GLY A O 1
ATOM 675 N N . LEU A 1 86 ? -1.123 3.454 -24.778 1.00 86.31 86 LEU A N 1
ATOM 676 C CA . LEU A 1 86 ? -1.406 4.833 -24.379 1.00 86.31 86 LEU A CA 1
ATOM 677 C C . LEU A 1 86 ? -0.795 5.061 -22.996 1.00 86.31 86 LEU A C 1
ATOM 679 O O . LEU A 1 86 ? -1.504 5.008 -21.990 1.00 86.31 86 LEU A O 1
ATOM 683 N N . GLN A 1 87 ? 0.528 5.202 -22.959 1.00 89.31 87 GLN A N 1
ATOM 684 C CA . GLN A 1 87 ? 1.271 5.527 -21.744 1.00 89.31 87 GLN A CA 1
ATOM 685 C C . GLN A 1 87 ? 1.890 6.914 -21.879 1.00 89.31 87 GLN A C 1
ATOM 687 O O . GLN A 1 87 ? 2.180 7.367 -22.988 1.00 89.31 87 GLN A O 1
ATOM 692 N N . GLY A 1 88 ? 2.087 7.574 -20.743 1.00 92.38 88 GLY A N 1
ATOM 693 C CA . GLY A 1 88 ? 2.796 8.839 -20.700 1.00 92.38 88 GLY A CA 1
ATOM 694 C C . GLY A 1 88 ? 4.313 8.675 -20.642 1.00 92.38 88 GLY A C 1
ATOM 695 O O . GLY A 1 88 ? 4.860 7.587 -20.421 1.00 92.38 88 GLY A O 1
ATOM 696 N N . ASN A 1 89 ? 4.998 9.795 -20.820 1.00 95.56 89 ASN A N 1
ATOM 697 C CA . ASN A 1 89 ? 6.448 9.917 -20.864 1.00 95.56 89 ASN A CA 1
ATOM 698 C C . ASN A 1 89 ? 7.142 9.441 -19.578 1.00 95.56 89 ASN A C 1
ATOM 700 O O . ASN A 1 89 ? 8.266 8.941 -19.641 1.00 95.56 89 ASN A O 1
ATOM 704 N N . THR A 1 90 ? 6.469 9.493 -18.426 1.00 94.50 90 THR A N 1
ATOM 705 C CA . THR A 1 90 ? 6.964 8.898 -17.176 1.00 94.50 90 THR A CA 1
ATOM 706 C C . THR A 1 90 ? 7.153 7.386 -17.328 1.00 94.50 90 THR A C 1
ATOM 708 O O . THR A 1 90 ? 8.209 6.841 -17.001 1.00 94.50 90 THR A O 1
ATOM 711 N N . GLN A 1 91 ? 6.152 6.698 -17.876 1.00 92.50 91 GLN A N 1
ATOM 712 C CA . GLN A 1 91 ? 6.177 5.248 -18.057 1.00 92.50 91 GLN A CA 1
ATOM 713 C C . GLN A 1 91 ? 7.123 4.827 -19.190 1.00 92.50 91 GLN A C 1
ATOM 715 O O . GLN A 1 91 ? 7.792 3.793 -19.073 1.00 92.50 91 GLN A O 1
ATOM 720 N N . TRP A 1 92 ? 7.214 5.624 -20.261 1.00 94.25 92 TRP A N 1
ATOM 721 C CA . TRP A 1 92 ? 8.168 5.386 -21.348 1.00 94.25 92 TRP A CA 1
ATOM 722 C C . TRP A 1 92 ? 9.612 5.540 -20.906 1.00 94.25 92 TRP A C 1
ATOM 724 O O . TRP A 1 92 ? 10.435 4.687 -21.244 1.00 94.25 92 TRP A O 1
ATOM 734 N N . LEU A 1 93 ? 9.918 6.528 -20.065 1.00 94.94 93 LEU A N 1
ATOM 735 C CA . LEU A 1 93 ? 11.269 6.668 -19.542 1.00 94.94 93 LEU A CA 1
ATOM 736 C C . LEU A 1 93 ? 11.640 5.488 -18.637 1.00 94.94 93 LEU A C 1
ATOM 738 O O . LEU A 1 93 ? 12.733 4.941 -18.764 1.00 94.94 93 LEU A O 1
ATOM 742 N N . MET A 1 94 ? 10.725 5.072 -17.756 1.00 92.00 94 MET A N 1
ATOM 743 C CA . MET A 1 94 ? 10.984 4.017 -16.770 1.00 92.00 94 MET A CA 1
ATOM 744 C C . MET A 1 94 ? 11.103 2.618 -17.386 1.00 92.00 94 MET A C 1
ATOM 746 O O . MET A 1 94 ? 11.967 1.851 -16.964 1.00 92.00 94 MET A O 1
ATOM 750 N N . ASN A 1 95 ? 10.262 2.276 -18.371 1.00 92.56 95 ASN A N 1
ATOM 751 C CA . ASN A 1 95 ? 10.243 0.925 -18.953 1.00 92.56 95 ASN A CA 1
ATOM 752 C C . ASN A 1 95 ? 10.898 0.845 -20.331 1.00 92.56 95 ASN A C 1
ATOM 754 O O . ASN A 1 95 ? 11.536 -0.155 -20.647 1.00 92.56 95 ASN A O 1
ATOM 758 N N . GLY A 1 96 ? 10.746 1.886 -21.149 1.00 92.62 96 GLY A N 1
ATOM 759 C CA . GLY A 1 96 ? 11.299 1.954 -22.500 1.00 92.62 96 GLY A CA 1
ATOM 760 C C . GLY A 1 96 ? 12.689 2.589 -22.563 1.00 92.62 96 GLY A C 1
ATOM 761 O O . GLY A 1 96 ? 13.437 2.317 -23.499 1.00 92.62 96 GLY A O 1
ATOM 762 N N . GLY A 1 97 ? 13.055 3.419 -21.581 1.00 94.12 97 GLY A N 1
ATOM 763 C CA . GLY A 1 97 ? 14.311 4.171 -21.590 1.00 94.12 97 GLY A CA 1
ATOM 764 C C . GLY A 1 97 ? 14.333 5.332 -22.591 1.00 94.12 97 GLY A C 1
ATOM 765 O O . GLY A 1 97 ? 15.412 5.803 -22.944 1.00 94.12 97 GLY A O 1
ATOM 766 N N . PHE A 1 98 ? 13.168 5.788 -23.060 1.00 95.00 98 PHE A N 1
ATOM 767 C CA . PHE A 1 98 ? 13.032 6.892 -24.013 1.00 95.00 98 PHE A CA 1
ATOM 768 C C . PHE A 1 98 ? 11.832 7.779 -23.659 1.00 95.00 98 PHE A C 1
ATOM 770 O O . PHE A 1 98 ? 10.990 7.394 -22.853 1.00 95.00 98 PHE A O 1
ATOM 777 N N . LEU A 1 99 ? 11.758 8.961 -24.269 1.00 94.75 99 LEU A N 1
ATOM 778 C CA . LEU A 1 99 ? 10.559 9.798 -24.255 1.00 94.75 99 LEU A CA 1
ATOM 779 C C . LEU A 1 99 ? 9.921 9.805 -25.635 1.00 94.75 99 LEU A C 1
ATOM 781 O O . LEU A 1 99 ? 10.633 9.919 -26.637 1.00 94.75 99 LEU A O 1
ATOM 785 N N . ASP A 1 100 ? 8.595 9.736 -25.684 1.00 92.88 100 ASP A N 1
ATOM 786 C CA . ASP A 1 100 ? 7.881 10.040 -26.910 1.00 92.88 100 ASP A CA 1
ATOM 787 C C . ASP A 1 100 ? 7.834 11.563 -27.085 1.00 92.88 100 ASP A C 1
ATOM 789 O O . ASP A 1 100 ? 7.264 12.302 -26.278 1.00 92.88 100 ASP A O 1
ATOM 793 N N . GLN A 1 101 ? 8.500 12.031 -28.138 1.00 88.69 101 GLN A N 1
ATOM 794 C CA . GLN A 1 101 ? 8.504 13.438 -28.537 1.00 88.69 101 GLN A CA 1
ATOM 795 C C . GLN A 1 101 ? 7.295 13.791 -29.408 1.00 88.69 101 GLN A C 1
ATOM 797 O O . GLN A 1 101 ? 7.116 14.958 -29.776 1.00 88.69 101 GLN A O 1
ATOM 802 N N . SER A 1 102 ? 6.476 12.800 -29.770 1.00 82.06 102 SER A N 1
ATOM 803 C CA . SER A 1 102 ? 5.169 13.055 -30.350 1.00 82.06 102 SER A CA 1
ATOM 804 C C . SER A 1 102 ? 4.294 13.818 -29.344 1.00 82.06 102 SER A C 1
ATOM 806 O O . SER A 1 102 ? 4.539 13.824 -28.136 1.00 82.06 102 SER A O 1
ATOM 808 N N . ARG A 1 103 ? 3.349 14.610 -29.859 1.00 65.31 103 ARG A N 1
ATOM 809 C CA . ARG A 1 103 ? 2.605 15.571 -29.035 1.00 65.31 103 ARG A CA 1
ATOM 810 C C . ARG A 1 103 ? 1.778 14.842 -27.973 1.00 65.31 103 ARG A C 1
ATOM 812 O O . ARG A 1 103 ? 1.218 13.788 -28.244 1.00 65.31 103 ARG A O 1
ATOM 819 N N . ASP A 1 104 ? 1.652 15.485 -26.814 1.00 68.75 104 ASP A N 1
ATOM 820 C CA . ASP A 1 104 ? 0.658 15.179 -25.779 1.00 68.75 104 ASP A CA 1
ATOM 821 C C . ASP A 1 104 ? 0.903 13.919 -24.924 1.00 68.75 104 ASP A C 1
ATOM 823 O O . ASP A 1 104 ? 0.013 13.490 -24.192 1.00 68.75 104 ASP A O 1
ATOM 827 N N . CYS A 1 105 ? 2.118 13.364 -24.942 1.00 80.06 105 CYS A N 1
ATOM 828 C CA . CYS A 1 105 ? 2.497 12.238 -24.077 1.00 80.06 105 CYS A CA 1
ATOM 829 C C . CYS A 1 105 ? 3.033 12.656 -22.698 1.00 80.06 105 CYS A C 1
ATOM 831 O O . CYS A 1 105 ? 3.357 11.794 -21.883 1.00 80.06 105 CYS A O 1
ATOM 833 N N . ASP A 1 106 ? 3.152 13.955 -22.419 1.00 90.31 106 ASP A N 1
ATOM 834 C CA . ASP A 1 106 ? 3.597 14.431 -21.111 1.00 90.31 106 ASP A CA 1
ATOM 835 C C . ASP A 1 106 ? 2.541 14.132 -20.044 1.00 90.31 106 ASP A C 1
ATOM 837 O O . ASP A 1 106 ? 1.400 14.596 -20.129 1.00 90.31 106 ASP A O 1
ATOM 841 N N . ASP A 1 107 ? 2.948 13.383 -19.020 1.00 94.50 107 ASP A N 1
ATOM 842 C CA . ASP A 1 107 ? 2.104 13.001 -17.901 1.00 94.50 107 ASP A CA 1
ATOM 843 C C . ASP A 1 107 ? 2.747 13.319 -16.551 1.00 94.50 107 ASP A C 1
ATOM 845 O O . ASP A 1 107 ? 3.968 13.307 -16.371 1.00 94.50 107 ASP A O 1
ATOM 849 N N . LEU A 1 108 ? 1.888 13.589 -15.577 1.00 96.12 108 LEU A N 1
ATOM 850 C CA . LEU A 1 108 ? 2.240 13.771 -14.183 1.00 96.12 108 LEU A CA 1
ATOM 851 C C . LEU A 1 108 ? 1.403 12.828 -13.327 1.00 96.12 108 LEU A C 1
ATOM 853 O O . LEU A 1 108 ? 0.177 12.926 -13.290 1.00 96.12 108 LEU A O 1
ATOM 857 N N . LEU A 1 109 ? 2.082 11.945 -12.600 1.00 95.94 109 LEU A N 1
ATOM 858 C CA . LEU A 1 109 ? 1.434 11.041 -11.660 1.00 95.94 109 LEU A CA 1
ATOM 859 C C . LEU A 1 109 ? 1.180 11.742 -10.320 1.00 95.94 109 LEU A C 1
ATOM 861 O O . LEU A 1 109 ? 2.103 12.250 -9.677 1.00 95.94 109 LEU A O 1
ATOM 865 N N . VAL A 1 110 ? -0.075 11.719 -9.883 1.00 97.25 110 VAL A N 1
ATOM 866 C CA . VAL A 1 110 ? -0.547 12.271 -8.612 1.00 97.25 110 VAL A CA 1
ATOM 867 C C . VAL A 1 110 ? -1.078 11.135 -7.756 1.00 97.25 110 VAL A C 1
ATOM 869 O O . VAL A 1 110 ? -1.943 10.376 -8.182 1.00 97.25 110 VAL A O 1
ATOM 872 N N . THR A 1 111 ? -0.558 10.978 -6.544 1.00 97.25 111 THR A N 1
ATOM 873 C CA . THR A 1 111 ? -0.997 9.892 -5.663 1.00 97.25 111 THR A CA 1
ATOM 874 C C . THR A 1 111 ? -2.259 10.289 -4.893 1.00 97.25 111 THR A C 1
ATOM 876 O O . THR A 1 111 ? -2.449 11.473 -4.613 1.00 97.25 111 THR A O 1
ATOM 879 N N . PRO A 1 112 ? -3.092 9.326 -4.462 1.00 97.38 112 PRO A N 1
ATOM 880 C CA . PRO A 1 112 ? -4.224 9.599 -3.572 1.00 97.38 112 PRO A CA 1
ATOM 881 C C . PRO A 1 112 ? -3.824 10.356 -2.299 1.00 97.38 112 PRO A C 1
ATOM 883 O O . PRO A 1 112 ? -4.560 11.222 -1.837 1.00 97.38 112 PRO A O 1
ATOM 886 N N . ALA A 1 113 ? -2.630 10.084 -1.764 1.00 96.75 113 ALA A N 1
ATOM 887 C CA . ALA A 1 113 ? -2.103 10.789 -0.601 1.00 96.75 113 ALA A CA 1
ATOM 888 C C . ALA A 1 113 ? -1.886 12.287 -0.875 1.00 96.75 113 ALA A C 1
ATOM 890 O O . ALA A 1 113 ? -2.231 13.103 -0.028 1.00 96.75 113 ALA A O 1
ATOM 891 N N . ASP A 1 114 ? -1.393 12.654 -2.064 1.00 97.75 114 ASP A N 1
ATOM 892 C CA . ASP A 1 114 ? -1.218 14.063 -2.447 1.00 97.75 114 ASP A CA 1
ATOM 893 C C . ASP A 1 114 ? -2.551 14.805 -2.479 1.00 97.75 114 ASP A C 1
ATOM 895 O O . ASP A 1 114 ? -2.647 15.944 -2.023 1.00 97.75 114 ASP A O 1
ATOM 899 N N . VAL A 1 115 ? -3.585 14.137 -2.996 1.00 98.00 115 VAL A N 1
ATOM 900 C CA . VAL A 1 115 ? -4.946 14.673 -3.062 1.00 98.00 115 VAL A CA 1
ATOM 901 C C . VAL A 1 115 ? -5.489 14.900 -1.657 1.00 98.00 115 VAL A C 1
ATOM 903 O O . VAL A 1 115 ? -5.939 16.001 -1.355 1.00 98.00 115 VAL A O 1
ATOM 906 N N . VAL A 1 116 ? -5.388 13.902 -0.774 1.00 97.06 116 VAL A N 1
ATOM 907 C CA . VAL A 1 116 ? -5.842 14.024 0.621 1.00 97.06 116 VAL A CA 1
ATOM 908 C C . VAL A 1 116 ? -5.089 15.134 1.352 1.00 97.06 116 VAL A C 1
ATOM 910 O O . VAL A 1 116 ? -5.718 15.951 2.015 1.00 97.06 116 VAL A O 1
ATOM 913 N N . SER A 1 117 ? -3.765 15.226 1.198 1.00 96.38 117 SER A N 1
ATOM 914 C CA . SER A 1 117 ? -2.981 16.310 1.801 1.00 96.38 117 SER A CA 1
ATOM 915 C C . SER A 1 117 ? -3.434 17.691 1.317 1.00 96.38 117 SER A C 1
ATOM 917 O O . SER A 1 117 ? -3.619 18.588 2.136 1.00 96.38 117 SER A O 1
ATOM 919 N N . ALA A 1 118 ? -3.679 17.853 0.014 1.00 96.94 118 ALA A N 1
ATOM 920 C CA . ALA A 1 118 ? -4.176 19.106 -0.552 1.00 96.94 118 ALA A CA 1
ATOM 921 C C . ALA A 1 118 ? -5.597 19.462 -0.075 1.00 96.94 118 ALA A C 1
ATOM 923 O O . ALA A 1 118 ? -5.931 20.639 0.078 1.00 96.94 118 ALA A O 1
ATOM 924 N N . VAL A 1 119 ? -6.441 18.456 0.160 1.00 96.50 119 VAL A N 1
ATOM 925 C CA . VAL A 1 119 ? -7.796 18.624 0.700 1.00 96.50 119 VAL A CA 1
ATOM 926 C C . VAL A 1 119 ? -7.761 19.053 2.167 1.00 96.50 119 VAL A C 1
ATOM 928 O O . VAL A 1 119 ? -8.402 20.043 2.514 1.00 96.50 119 VAL A O 1
ATOM 931 N N . LEU A 1 120 ? -6.966 18.381 3.001 1.00 95.31 120 LEU A N 1
ATOM 932 C CA . LEU A 1 120 ? -6.815 18.717 4.421 1.00 95.31 120 LEU A CA 1
ATOM 933 C C . LEU A 1 120 ? -6.233 20.124 4.621 1.00 95.31 120 LEU A C 1
ATOM 935 O O . LEU A 1 120 ? -6.732 20.889 5.443 1.00 95.31 120 LEU A O 1
ATOM 939 N N . GLU A 1 121 ? -5.226 20.511 3.828 1.00 94.44 121 GLU A N 1
ATOM 940 C CA . GLU A 1 121 ? -4.674 21.875 3.871 1.00 94.44 121 GLU A CA 1
ATOM 941 C C . GLU A 1 121 ? -5.729 22.930 3.495 1.00 94.44 121 GLU A C 1
ATOM 943 O O . GLU A 1 121 ? -5.749 24.031 4.048 1.00 94.44 121 GLU A O 1
ATOM 948 N N . GLN A 1 122 ? -6.627 22.601 2.562 1.00 94.19 122 GLN A N 1
ATOM 949 C CA . GLN A 1 122 ? -7.712 23.492 2.164 1.00 94.19 122 GLN A CA 1
ATOM 950 C C . GLN A 1 122 ? -8.810 23.595 3.236 1.00 94.19 122 GLN A C 1
ATOM 952 O O . GLN A 1 122 ? -9.369 24.678 3.402 1.00 94.19 122 GLN A O 1
ATOM 957 N N . GLN A 1 123 ? -9.105 22.513 3.965 1.00 92.25 123 GLN A N 1
ATOM 958 C CA . GLN A 1 123 ? -10.063 22.518 5.078 1.00 92.25 123 GLN A CA 1
ATOM 959 C C . GLN A 1 123 ? -9.578 23.396 6.237 1.00 92.25 123 GLN A C 1
ATOM 961 O O . GLN A 1 123 ? -10.319 24.271 6.678 1.00 92.25 123 GLN A O 1
ATOM 966 N N . GLY A 1 124 ? -8.310 23.257 6.644 1.00 89.00 124 GLY A N 1
ATOM 967 C CA . GLY A 1 124 ? -7.756 23.996 7.786 1.00 89.00 124 GLY A CA 1
ATOM 968 C C . GLY A 1 124 ? -7.699 25.521 7.620 1.00 89.00 124 GLY A C 1
ATOM 969 O O . GLY A 1 124 ? -7.530 26.233 8.601 1.00 89.00 124 GLY A O 1
ATOM 970 N N . ARG A 1 125 ? -7.849 26.055 6.399 1.00 82.56 125 ARG A N 1
ATOM 971 C CA . ARG A 1 125 ? -7.979 27.509 6.185 1.00 82.56 125 ARG A CA 1
ATOM 972 C C . ARG A 1 125 ? -9.397 28.025 6.373 1.00 82.56 125 ARG A C 1
ATOM 974 O O . ARG A 1 125 ? -9.563 29.178 6.737 1.00 82.56 125 ARG A O 1
ATOM 981 N N . HIS A 1 126 ? -10.402 27.204 6.081 1.00 78.50 126 HIS A N 1
ATOM 982 C CA . HIS A 1 126 ? -11.789 27.654 6.135 1.00 78.50 126 HIS A CA 1
ATOM 983 C C . HIS A 1 126 ? -12.304 27.745 7.576 1.00 78.50 126 HIS A C 1
ATOM 985 O O . HIS A 1 126 ? -13.206 28.530 7.842 1.00 78.50 126 HIS A O 1
ATOM 991 N N . GLU A 1 127 ? -11.716 26.971 8.490 1.00 78.62 127 GLU A N 1
ATOM 992 C CA . GLU A 1 127 ? -12.047 27.013 9.918 1.00 78.62 127 GLU A CA 1
ATOM 993 C C . GLU A 1 127 ? -11.497 28.277 10.611 1.00 78.62 127 GLU A C 1
ATOM 995 O O . GLU A 1 127 ? -12.046 28.687 11.618 1.00 78.62 127 GLU A O 1
ATOM 1000 N N . GLY A 1 128 ? -10.472 28.944 10.059 1.00 68.31 128 GLY A N 1
ATOM 1001 C CA . GLY A 1 128 ? -9.833 30.103 10.704 1.00 68.31 128 GLY A CA 1
ATOM 1002 C C . GLY A 1 128 ? -10.354 31.490 10.304 1.00 68.31 128 GLY A C 1
ATOM 1003 O O . GLY A 1 128 ? -9.963 32.469 10.930 1.00 68.31 128 GLY A O 1
ATOM 1004 N N . ASP A 1 129 ? -11.187 31.602 9.264 1.00 67.75 129 ASP A N 1
ATOM 1005 C CA . ASP A 1 129 ? -11.609 32.902 8.706 1.00 67.75 129 ASP A CA 1
ATOM 1006 C C . ASP A 1 129 ? -13.039 33.328 9.125 1.00 67.75 129 ASP A C 1
ATOM 1008 O O . ASP A 1 129 ? -13.428 34.461 8.841 1.00 67.75 129 ASP A O 1
ATOM 1012 N N . ASP A 1 130 ? -13.824 32.456 9.779 1.00 63.56 130 ASP A N 1
ATOM 1013 C CA . ASP A 1 130 ? -15.226 32.735 10.177 1.00 63.56 130 ASP A CA 1
ATOM 1014 C C . ASP A 1 130 ? -15.388 33.084 11.675 1.00 63.56 130 ASP A C 1
ATOM 1016 O O . ASP A 1 130 ? -16.456 33.513 12.109 1.00 63.56 130 ASP A O 1
ATOM 1020 N N . GLU A 1 131 ? -14.317 32.981 12.471 1.00 57.88 131 GLU A N 1
ATOM 1021 C CA . GLU A 1 131 ? -14.280 33.451 13.864 1.00 57.88 131 GLU A CA 1
ATOM 1022 C C . GLU A 1 131 ? -13.937 34.944 13.910 1.00 57.88 131 GLU A C 1
ATOM 1024 O O . GLU A 1 131 ? -12.816 35.378 14.186 1.00 57.88 131 GLU A O 1
ATOM 1029 N N . GLY A 1 132 ? -14.924 35.768 13.572 1.00 62.31 132 GLY A N 1
ATOM 1030 C CA . GLY A 1 132 ? -14.825 37.209 13.742 1.00 62.31 132 GLY A CA 1
ATOM 1031 C C . GLY A 1 132 ? -14.777 37.598 15.218 1.00 62.31 132 GLY A C 1
ATOM 1032 O O . GLY A 1 132 ? -15.833 37.735 15.811 1.00 62.31 132 GLY A O 1
ATOM 1033 N N . ASP A 1 133 ? -13.571 37.810 15.758 1.00 59.53 133 ASP A N 1
ATOM 1034 C CA . ASP A 1 133 ? -13.146 38.783 16.796 1.00 59.53 133 ASP A CA 1
ATOM 1035 C C . ASP A 1 133 ? -14.079 39.040 18.015 1.00 59.53 133 ASP A C 1
ATOM 1037 O O . ASP A 1 133 ? -13.959 40.063 18.698 1.00 59.53 133 ASP A O 1
ATOM 1041 N N . GLU A 1 134 ? -15.009 38.136 18.329 1.00 60.84 134 GLU A N 1
ATOM 1042 C CA . GLU A 1 134 ? -15.846 38.188 19.527 1.00 60.84 134 GLU A CA 1
ATOM 1043 C C . GLU A 1 134 ? -15.167 37.415 20.659 1.00 60.84 134 GLU A C 1
ATOM 1045 O O . GLU A 1 134 ? -15.365 36.228 20.878 1.00 60.84 134 GLU A O 1
ATOM 1050 N N . VAL A 1 135 ? -14.324 38.164 21.366 1.00 65.44 135 VAL A N 1
ATOM 1051 C CA . VAL A 1 135 ? -13.861 37.969 22.745 1.00 65.44 135 VAL A CA 1
ATOM 1052 C C . VAL A 1 135 ? -14.735 37.002 23.565 1.00 65.44 135 VAL A C 1
ATOM 1054 O O . VAL A 1 135 ? -15.813 37.394 24.013 1.00 65.44 135 VAL A O 1
ATOM 1057 N N . ALA A 1 136 ? -14.214 35.819 23.899 1.00 51.94 136 ALA A N 1
ATOM 1058 C CA . ALA A 1 136 ? -14.612 35.100 25.108 1.00 51.94 136 ALA A CA 1
ATOM 1059 C C . ALA A 1 136 ? -13.499 34.153 25.581 1.00 51.94 136 ALA A C 1
ATOM 1061 O O . ALA A 1 136 ? -13.197 33.132 24.978 1.00 51.94 136 ALA A O 1
ATOM 1062 N N . GLU A 1 137 ? -12.871 34.551 26.681 1.00 63.12 137 GLU A N 1
ATOM 1063 C CA . GLU A 1 137 ? -12.081 33.697 27.560 1.00 63.12 137 GLU A CA 1
ATOM 1064 C C . GLU A 1 137 ? -13.042 32.652 28.171 1.00 63.12 137 GLU A C 1
ATOM 1066 O O . GLU A 1 137 ? -14.010 33.079 28.795 1.00 63.12 137 GLU A O 1
ATOM 1071 N N . ASP A 1 138 ? -12.811 31.349 27.937 1.00 63.19 138 ASP A N 1
ATOM 1072 C CA . ASP A 1 138 ? -13.320 30.159 28.677 1.00 63.19 138 ASP A CA 1
ATOM 1073 C C . ASP A 1 138 ? -13.790 29.000 27.755 1.00 63.19 138 ASP A C 1
ATOM 1075 O O . ASP A 1 138 ? -14.904 28.496 27.895 1.00 63.19 138 ASP A O 1
ATOM 1079 N N . GLU A 1 139 ? -12.937 28.521 26.842 1.00 55.97 139 GLU A N 1
ATOM 1080 C CA . GLU A 1 139 ? -13.181 27.290 26.063 1.00 55.97 139 GLU A CA 1
ATOM 1081 C C . GLU A 1 139 ? -12.036 26.292 26.274 1.00 55.97 139 GLU A C 1
ATOM 1083 O O . GLU A 1 139 ? -11.067 26.240 25.522 1.00 55.97 139 GLU A O 1
ATOM 1088 N N . ASP A 1 140 ? -12.141 25.502 27.341 1.00 59.94 140 ASP A N 1
ATOM 1089 C CA . ASP A 1 140 ? -11.291 24.339 27.576 1.00 59.94 140 ASP A CA 1
ATOM 1090 C C . ASP A 1 140 ? -12.214 23.112 27.742 1.00 59.94 140 ASP A C 1
ATOM 1092 O O . ASP A 1 140 ? -12.957 23.030 28.718 1.00 59.94 140 ASP A O 1
ATOM 1096 N N . GLU A 1 141 ? -12.129 22.166 26.792 1.00 62.25 141 GLU A N 1
ATOM 1097 C CA . GLU A 1 141 ? -12.512 20.730 26.852 1.00 62.25 141 GLU A CA 1
ATOM 1098 C C . GLU A 1 141 ? -13.642 20.189 25.934 1.00 62.25 141 GLU A C 1
ATOM 1100 O O . GLU A 1 141 ? -13.685 18.971 25.767 1.00 62.25 141 GLU A O 1
ATOM 1105 N N . GLU A 1 142 ? -14.482 20.988 25.255 1.00 58.84 142 GLU A N 1
ATOM 1106 C CA . GLU A 1 142 ? -15.552 20.426 24.380 1.00 58.84 142 GLU A CA 1
ATOM 1107 C C . GLU A 1 142 ? -15.123 20.125 22.917 1.00 58.84 142 GLU A C 1
ATOM 1109 O O . GLU A 1 142 ? -15.793 19.366 22.221 1.00 58.84 142 GLU A O 1
ATOM 1114 N N . ASP A 1 143 ? -13.948 20.583 22.466 1.00 60.72 143 ASP A N 1
ATOM 1115 C CA . ASP A 1 143 ? -13.525 20.492 21.050 1.00 60.72 143 ASP A CA 1
ATOM 1116 C C . ASP A 1 143 ? -12.857 19.170 20.608 1.00 60.72 143 ASP A C 1
ATOM 1118 O O . ASP A 1 143 ? -12.499 19.012 19.432 1.00 60.72 143 ASP A O 1
ATOM 1122 N N . GLU A 1 144 ? -12.593 18.224 21.518 1.00 71.12 144 GLU A N 1
ATOM 1123 C CA . GLU A 1 144 ? -11.927 16.965 21.134 1.00 71.12 144 GLU A CA 1
ATOM 1124 C C . GLU A 1 144 ? -12.883 15.937 20.501 1.00 71.12 144 GLU A C 1
ATOM 1126 O O . GLU A 1 144 ? -12.446 15.196 19.617 1.00 71.12 144 GLU A O 1
ATOM 1131 N N . GLU A 1 145 ? -14.170 15.905 20.877 1.00 71.94 145 GLU A N 1
ATOM 1132 C CA . GLU A 1 145 ? -15.130 14.925 20.328 1.00 71.94 145 GLU A CA 1
ATOM 1133 C C . GLU A 1 145 ? -15.443 15.196 18.842 1.00 71.94 145 GLU A C 1
ATOM 1135 O O . GLU A 1 145 ? -15.389 14.276 18.021 1.00 71.94 145 GLU A O 1
ATOM 1140 N N . ASP A 1 146 ? -15.626 16.461 18.451 1.00 74.62 146 ASP A N 1
ATOM 1141 C CA . ASP A 1 146 ? -15.956 16.839 17.067 1.00 74.62 146 ASP A CA 1
ATOM 1142 C C . ASP A 1 146 ? -14.825 16.541 16.062 1.00 74.62 146 ASP A C 1
ATOM 1144 O O . ASP A 1 146 ? -15.061 16.340 14.862 1.00 74.62 146 ASP A O 1
ATOM 1148 N N . LYS A 1 147 ? -13.571 16.487 16.529 1.00 78.31 147 LYS A N 1
ATOM 1149 C CA . LYS A 1 147 ? -12.415 16.143 15.684 1.00 78.31 147 LYS A CA 1
ATOM 1150 C C . LYS A 1 147 ? -12.360 14.649 15.364 1.00 78.31 147 LYS A C 1
ATOM 1152 O O . LYS A 1 147 ? -12.053 14.295 14.223 1.00 78.31 147 LYS A O 1
ATOM 1157 N N . GLU A 1 148 ? -12.675 13.776 16.323 1.00 77.44 148 GLU A N 1
ATOM 1158 C CA . GLU A 1 148 ? -12.673 12.320 16.098 1.00 77.44 148 GLU A CA 1
ATOM 1159 C C . GLU A 1 148 ? -13.750 11.896 15.080 1.00 77.44 148 GLU A C 1
ATOM 1161 O O . GLU A 1 148 ? -13.509 11.017 14.237 1.00 77.44 148 GLU A O 1
ATOM 1166 N N . ASP A 1 149 ? -14.902 12.569 15.083 1.00 85.00 149 ASP A N 1
ATOM 1167 C CA . ASP A 1 149 ? -15.996 12.305 14.143 1.00 85.00 149 ASP A CA 1
ATOM 1168 C C . ASP A 1 149 ? -15.650 12.724 12.704 1.00 85.00 149 ASP A C 1
ATOM 1170 O O . ASP A 1 149 ? -15.905 11.969 11.752 1.00 85.00 149 ASP A O 1
ATOM 1174 N N . LYS A 1 150 ? -14.988 13.878 12.523 1.00 85.50 150 LYS A N 1
ATOM 1175 C CA . LYS A 1 150 ? -14.510 14.342 11.204 1.00 85.50 150 LYS A CA 1
ATOM 1176 C C . LYS A 1 150 ? -13.500 13.368 10.589 1.00 85.50 150 LYS A C 1
ATOM 1178 O O . LYS A 1 150 ? -13.645 12.989 9.422 1.00 85.50 150 LYS A O 1
ATOM 1183 N N . ASP A 1 151 ? -12.522 12.911 11.371 1.00 85.69 151 ASP A N 1
ATOM 1184 C CA . ASP A 1 151 ? -11.510 11.948 10.916 1.00 85.69 151 ASP A CA 1
ATOM 1185 C C . ASP A 1 151 ? -12.136 10.596 10.540 1.00 85.69 151 ASP A C 1
ATOM 1187 O O . ASP A 1 151 ? -11.778 9.980 9.525 1.00 85.69 151 ASP A O 1
ATOM 1191 N N . THR A 1 152 ? -13.117 10.146 11.326 1.00 87.19 152 THR A N 1
ATOM 1192 C CA . THR A 1 152 ? -13.857 8.907 11.062 1.00 87.19 152 THR A CA 1
ATOM 1193 C C . THR A 1 152 ? -14.679 9.011 9.774 1.00 87.19 152 THR A C 1
ATOM 1195 O O . THR A 1 152 ? -14.650 8.090 8.947 1.00 87.19 152 THR A O 1
ATOM 1198 N N . SER A 1 153 ? -15.352 10.145 9.548 1.00 93.31 153 SER A N 1
ATOM 1199 C CA . SER A 1 153 ? -16.111 10.418 8.319 1.00 93.31 153 SER A CA 1
ATOM 1200 C C . SER A 1 153 ? -15.205 10.444 7.083 1.00 93.31 153 SER A C 1
ATOM 1202 O O . SER A 1 153 ? -15.494 9.775 6.084 1.00 93.31 153 SER A O 1
ATOM 1204 N N . LEU A 1 154 ? -14.053 11.121 7.163 1.00 94.56 154 LEU A N 1
ATOM 1205 C CA . LEU A 1 154 ? -13.058 11.152 6.087 1.00 94.56 154 LEU A CA 1
ATOM 1206 C C . LEU A 1 154 ? -12.571 9.743 5.724 1.00 94.56 154 LEU A C 1
ATOM 1208 O O . LEU A 1 154 ? -12.577 9.364 4.550 1.00 94.56 154 LEU A O 1
ATOM 1212 N N . CYS A 1 155 ? -12.177 8.948 6.723 1.00 93.75 155 CYS A N 1
ATOM 1213 C CA . CYS A 1 155 ? -11.698 7.583 6.504 1.00 93.75 155 CYS A CA 1
ATOM 1214 C C . CYS A 1 155 ? -12.772 6.696 5.859 1.00 93.75 155 CYS A C 1
ATOM 1216 O O . CYS A 1 155 ? -12.464 5.915 4.958 1.00 93.75 155 CYS A O 1
ATOM 1218 N N . SER A 1 156 ? -14.029 6.834 6.291 1.00 95.38 156 SER A N 1
ATOM 1219 C CA . SER A 1 156 ? -15.169 6.106 5.723 1.00 95.38 156 SER A CA 1
ATOM 1220 C C . SER A 1 156 ? -15.368 6.426 4.236 1.00 95.38 156 SER A C 1
ATOM 1222 O O . SER A 1 156 ? -15.490 5.519 3.410 1.00 95.38 156 SER A O 1
ATOM 1224 N N . ARG A 1 157 ? -15.313 7.710 3.865 1.00 97.88 157 ARG A N 1
ATOM 1225 C CA . ARG A 1 157 ? -15.446 8.169 2.472 1.00 97.88 157 ARG A CA 1
ATOM 1226 C C . ARG A 1 157 ? -14.296 7.697 1.590 1.00 97.88 157 ARG A C 1
ATOM 1228 O O . ARG A 1 157 ? -14.528 7.242 0.473 1.00 97.88 157 ARG A O 1
ATOM 1235 N N . LEU A 1 158 ? -13.064 7.762 2.096 1.00 97.00 158 LEU A N 1
ATOM 1236 C CA . LEU A 1 158 ? -11.884 7.268 1.383 1.00 97.00 158 LEU A CA 1
ATOM 1237 C C . LEU A 1 158 ? -11.942 5.755 1.157 1.00 97.00 158 LEU A C 1
ATOM 1239 O O . LEU A 1 158 ? -11.659 5.308 0.049 1.00 97.00 158 LEU A O 1
ATOM 1243 N N . SER A 1 159 ? -12.348 4.986 2.172 1.00 95.31 159 SER A N 1
ATOM 1244 C CA . SER A 1 159 ? -12.546 3.537 2.041 1.00 95.31 159 SER A CA 1
ATOM 1245 C C . SER A 1 159 ? -13.574 3.233 0.957 1.00 95.31 159 SER A C 1
ATOM 1247 O O . SER A 1 159 ? -13.299 2.457 0.049 1.00 95.31 159 SER A O 1
ATOM 1249 N N . TRP A 1 160 ? -14.721 3.916 0.991 1.00 97.06 160 TRP A N 1
ATOM 1250 C CA . TRP A 1 160 ? -15.774 3.718 0.001 1.00 97.06 160 TRP A CA 1
ATOM 1251 C C . TRP A 1 160 ? -15.289 4.021 -1.423 1.00 97.06 160 TRP A C 1
ATOM 1253 O O . TRP A 1 160 ? -15.563 3.250 -2.339 1.00 97.06 160 TRP A O 1
ATOM 1263 N N . LEU A 1 161 ? -14.547 5.116 -1.627 1.00 96.94 161 LEU A N 1
ATOM 1264 C CA . LEU A 1 161 ? -13.981 5.460 -2.937 1.00 96.94 161 LEU A CA 1
ATOM 1265 C C . LEU A 1 161 ? -13.028 4.369 -3.443 1.00 96.94 161 LEU A C 1
ATOM 1267 O O . LEU A 1 161 ? -13.127 3.964 -4.602 1.00 96.94 161 LEU A O 1
ATOM 1271 N N . GLN A 1 162 ? -12.159 3.858 -2.568 1.00 95.19 162 GLN A N 1
ATOM 1272 C CA . GLN A 1 162 ? -11.206 2.798 -2.901 1.00 95.19 162 GLN A CA 1
ATOM 1273 C C . GLN A 1 162 ? -11.897 1.483 -3.268 1.00 95.19 162 GLN A C 1
ATOM 1275 O O . GLN A 1 162 ? -11.500 0.858 -4.253 1.00 95.19 162 GLN A O 1
ATOM 1280 N N . ASP A 1 163 ? -12.961 1.108 -2.552 1.00 93.94 163 ASP A N 1
ATOM 1281 C CA . ASP A 1 163 ? -13.776 -0.080 -2.852 1.00 93.94 163 ASP A CA 1
ATOM 1282 C C . ASP A 1 163 ? -14.428 0.008 -4.246 1.00 93.94 163 ASP A C 1
ATOM 1284 O O . ASP A 1 163 ? -14.690 -1.005 -4.896 1.00 93.94 163 ASP A O 1
ATOM 1288 N N . HIS A 1 164 ? -14.636 1.230 -4.747 1.00 94.81 164 HIS A N 1
ATOM 1289 C CA . HIS A 1 164 ? -15.150 1.506 -6.091 1.00 94.81 164 HIS A CA 1
ATOM 1290 C C . HIS A 1 164 ? -14.039 1.794 -7.116 1.00 94.81 164 HIS A C 1
ATOM 1292 O O . HIS A 1 164 ? -14.316 2.216 -8.237 1.00 94.81 164 HIS A O 1
ATOM 1298 N N . GLY A 1 165 ? -12.777 1.544 -6.757 1.00 93.81 165 GLY A N 1
ATOM 1299 C CA . GLY A 1 165 ? -11.607 1.707 -7.619 1.00 93.81 165 GLY A CA 1
ATOM 1300 C C . GLY A 1 165 ? -11.058 3.134 -7.707 1.00 93.81 165 GLY A C 1
ATOM 1301 O O . GLY A 1 165 ? -9.961 3.316 -8.242 1.00 93.81 165 GLY A O 1
ATOM 1302 N N . ILE A 1 166 ? -11.740 4.130 -7.139 1.00 96.50 166 ILE A N 1
ATOM 1303 C CA . ILE A 1 166 ? -11.322 5.535 -7.170 1.00 96.50 166 ILE A CA 1
ATOM 1304 C C . ILE A 1 166 ? -10.190 5.750 -6.164 1.00 96.50 166 ILE A C 1
ATOM 1306 O O . ILE A 1 166 ? -10.317 5.466 -4.974 1.00 96.50 166 ILE A O 1
ATOM 1310 N N . GLY A 1 167 ? -9.051 6.251 -6.643 1.00 93.12 167 GLY A N 1
ATOM 1311 C CA . GLY A 1 167 ? -7.867 6.451 -5.803 1.00 93.12 167 GLY A CA 1
ATOM 1312 C C . GLY A 1 167 ? -7.199 5.146 -5.351 1.00 93.12 167 GLY A C 1
ATOM 1313 O O . GLY A 1 167 ? -6.415 5.156 -4.405 1.00 93.12 167 GLY A O 1
ATOM 1314 N N . SER A 1 168 ? -7.480 4.020 -6.016 1.00 91.56 168 SER A N 1
ATOM 1315 C CA . SER A 1 168 ? -6.734 2.765 -5.824 1.00 91.56 168 SER A CA 1
ATOM 1316 C C . SER A 1 168 ? -5.357 2.793 -6.509 1.00 91.56 168 SER A C 1
ATOM 1318 O O . SER A 1 168 ? -4.420 2.113 -6.087 1.00 91.56 168 SER A O 1
ATOM 1320 N N . THR A 1 169 ? -5.209 3.629 -7.540 1.00 93.44 169 THR A N 1
ATOM 1321 C CA . THR A 1 169 ? -3.969 3.871 -8.287 1.00 93.44 169 THR A CA 1
ATOM 1322 C C . THR A 1 169 ? -3.668 5.370 -8.370 1.00 93.44 169 THR A C 1
ATOM 1324 O O . THR A 1 169 ? -4.574 6.181 -8.179 1.00 93.44 169 THR A O 1
ATOM 1327 N N . PRO A 1 170 ? -2.419 5.774 -8.674 1.00 96.38 170 PRO A N 1
ATOM 1328 C CA . PRO A 1 170 ? -2.116 7.167 -8.980 1.00 96.38 170 PRO A CA 1
ATOM 1329 C C . PRO A 1 170 ? -2.964 7.692 -10.145 1.00 96.38 170 PRO A C 1
ATOM 1331 O O . PRO A 1 170 ? -3.179 6.989 -11.132 1.00 96.38 170 PRO A O 1
ATOM 1334 N N . PHE A 1 171 ? -3.400 8.941 -10.037 1.00 96.19 171 PHE A N 1
ATOM 1335 C CA . PHE A 1 171 ? -4.040 9.690 -11.111 1.00 96.19 171 PHE A CA 1
ATOM 1336 C C . PHE A 1 171 ? -2.976 10.156 -12.106 1.00 96.19 171 PHE A C 1
ATOM 1338 O O . PHE A 1 171 ? -1.883 10.550 -11.701 1.00 96.19 171 PHE A O 1
ATOM 1345 N N . SER A 1 172 ? -3.286 10.130 -13.399 1.00 95.44 172 SER A N 1
ATOM 1346 C CA . SER A 1 172 ? -2.397 10.635 -14.449 1.00 95.44 172 SER A CA 1
ATOM 1347 C C . SER A 1 172 ? -2.975 11.929 -15.004 1.00 95.44 172 SER A C 1
ATOM 1349 O O . SER A 1 172 ? -4.056 11.925 -15.584 1.00 95.44 172 SER A O 1
ATOM 1351 N N . LEU A 1 173 ? -2.278 13.041 -14.782 1.00 96.06 173 LEU A N 1
ATOM 1352 C CA . LEU A 1 173 ? -2.630 14.345 -15.333 1.00 96.06 173 LEU A CA 1
ATOM 1353 C C . LEU A 1 173 ? -1.817 14.560 -16.601 1.00 96.06 173 LEU A C 1
ATOM 1355 O O . LEU A 1 173 ? -0.609 14.330 -16.605 1.00 96.06 173 LEU A O 1
ATOM 1359 N N . SER A 1 174 ? -2.449 15.065 -17.651 1.00 95.06 174 SER A N 1
ATOM 1360 C CA . SER A 1 174 ? -1.779 15.402 -18.908 1.00 95.06 174 SER A CA 1
ATOM 1361 C C . SER A 1 174 ? -2.302 16.722 -19.457 1.00 95.06 174 SER A C 1
ATOM 1363 O O . SER A 1 174 ? -3.315 17.243 -18.997 1.00 95.06 174 SER A O 1
ATOM 1365 N N . LEU A 1 175 ? -1.650 17.271 -20.482 1.00 93.00 175 LEU A N 1
ATOM 1366 C CA . LEU A 1 175 ? -2.167 18.466 -21.160 1.00 93.00 175 LEU A CA 1
ATOM 1367 C C . LEU A 1 175 ? -3.523 18.226 -21.850 1.00 93.00 175 LEU A C 1
ATOM 1369 O O . LEU A 1 175 ? -4.265 19.181 -22.064 1.00 93.00 175 LEU A O 1
ATOM 1373 N N . MET A 1 176 ? -3.854 16.970 -22.164 1.00 91.31 176 MET A N 1
ATOM 1374 C CA . MET A 1 176 ? -5.138 16.581 -22.763 1.00 91.31 176 MET A CA 1
ATOM 1375 C C . MET A 1 176 ? -6.233 16.367 -21.722 1.00 91.31 176 MET A C 1
ATOM 1377 O O . MET A 1 176 ? -7.416 16.506 -22.025 1.00 91.31 176 MET A O 1
ATOM 1381 N N . GLU A 1 177 ? -5.835 16.026 -20.501 1.00 93.12 177 GLU A N 1
ATOM 1382 C CA . GLU A 1 177 ? -6.717 15.700 -19.391 1.00 93.12 177 GLU A CA 1
ATOM 1383 C C . GLU A 1 177 ? -6.084 16.226 -18.098 1.00 93.12 177 GLU A C 1
ATOM 1385 O O . GLU A 1 177 ? -5.392 15.517 -17.366 1.00 93.12 177 GLU A O 1
ATOM 1390 N N . LEU A 1 178 ? -6.271 17.527 -17.854 1.00 95.69 178 LEU A N 1
ATOM 1391 C CA . LEU A 1 178 ? -5.707 18.205 -16.682 1.00 95.69 178 LEU A CA 1
ATOM 1392 C C . LEU A 1 178 ? -6.410 17.808 -15.378 1.00 95.69 178 LEU A C 1
ATOM 1394 O O . LEU A 1 178 ? -5.828 17.946 -14.304 1.00 95.69 178 LEU A O 1
ATOM 1398 N N . LEU A 1 179 ? -7.659 17.350 -15.474 1.00 96.00 179 LEU A N 1
ATOM 1399 C CA . LEU A 1 179 ? -8.490 16.962 -14.342 1.00 96.00 179 LEU A CA 1
ATOM 1400 C C . LEU A 1 179 ? -9.250 15.672 -14.681 1.00 96.00 179 LEU A C 1
ATOM 1402 O O . LEU A 1 179 ? -10.369 15.759 -15.184 1.00 96.00 179 LEU A O 1
ATOM 1406 N N . PRO A 1 180 ? -8.650 14.496 -14.429 1.00 95.50 180 PRO A N 1
ATOM 1407 C CA . PRO A 1 180 ? -9.352 13.224 -14.553 1.00 95.50 180 PRO A CA 1
ATOM 1408 C C . PRO A 1 180 ? -10.581 13.173 -13.638 1.00 95.50 180 PRO A C 1
ATOM 1410 O O . PRO A 1 180 ? -10.527 13.656 -12.500 1.00 95.50 180 PRO A O 1
ATOM 1413 N N . ASP A 1 181 ? -11.663 12.545 -14.099 1.00 95.06 181 ASP A N 1
ATOM 1414 C CA . ASP A 1 181 ? -12.928 12.483 -13.349 1.00 95.06 181 ASP A CA 1
ATOM 1415 C C . ASP A 1 181 ? -12.757 11.784 -11.988 1.00 95.06 181 ASP A C 1
ATOM 1417 O O . ASP A 1 181 ? -13.330 12.221 -10.990 1.00 95.06 181 ASP A O 1
ATOM 1421 N N . ASP A 1 182 ? -11.898 10.764 -11.897 1.00 96.44 182 ASP A N 1
ATOM 1422 C CA . ASP A 1 182 ? -11.593 10.060 -10.643 1.00 96.44 182 ASP A CA 1
ATOM 1423 C C . ASP A 1 182 ? -10.944 10.996 -9.607 1.00 96.44 182 ASP A C 1
ATOM 1425 O O . ASP A 1 182 ? -11.276 10.952 -8.420 1.00 96.44 182 ASP A O 1
ATOM 1429 N N . LEU A 1 183 ? -10.036 11.873 -10.057 1.00 97.69 183 LEU A N 1
ATOM 1430 C CA . LEU A 1 183 ? -9.371 12.860 -9.203 1.00 97.69 183 LEU A CA 1
ATOM 1431 C C . LEU A 1 183 ? -10.385 13.887 -8.691 1.00 97.69 183 LEU A C 1
ATOM 1433 O O . LEU A 1 183 ? -10.421 14.184 -7.496 1.00 97.69 183 LEU A O 1
ATOM 1437 N N . ALA A 1 184 ? -11.223 14.414 -9.586 1.00 96.88 184 ALA A N 1
ATOM 1438 C CA . ALA A 1 184 ? -12.273 15.352 -9.211 1.00 96.88 184 ALA A CA 1
ATOM 1439 C C . ALA A 1 184 ? -13.280 14.724 -8.243 1.00 96.88 184 ALA A C 1
ATOM 1441 O O . ALA A 1 184 ? -13.618 15.333 -7.229 1.00 96.88 184 ALA A O 1
ATOM 1442 N N . THR A 1 185 ? -13.712 13.494 -8.522 1.00 97.44 185 THR A N 1
ATOM 1443 C CA . THR A 1 185 ? -14.646 12.738 -7.681 1.00 97.44 185 THR A CA 1
ATOM 1444 C C . THR A 1 185 ? -14.089 12.555 -6.279 1.00 97.44 185 THR A C 1
ATOM 1446 O O . THR A 1 185 ? -14.791 12.824 -5.307 1.00 97.44 185 THR A O 1
ATOM 1449 N N . MET A 1 186 ? -12.815 12.169 -6.164 1.00 98.25 186 MET A N 1
ATOM 1450 C CA . MET A 1 186 ? -12.159 12.011 -4.869 1.00 98.25 186 MET A CA 1
ATOM 1451 C C . MET A 1 186 ? -12.180 13.313 -4.062 1.00 98.25 186 MET A C 1
ATOM 1453 O O . MET A 1 186 ? -12.559 13.295 -2.894 1.00 98.25 186 MET A O 1
ATOM 1457 N N . ILE A 1 187 ? -11.827 14.446 -4.679 1.00 98.06 187 ILE A N 1
ATOM 1458 C CA . ILE A 1 187 ? -11.855 15.752 -4.006 1.00 98.06 187 ILE A CA 1
ATOM 1459 C C . ILE A 1 187 ? -13.286 16.102 -3.577 1.00 98.06 187 ILE A C 1
ATOM 1461 O O . ILE A 1 187 ? -13.519 16.426 -2.414 1.00 98.06 187 ILE A O 1
ATOM 1465 N N . LEU A 1 188 ? -14.256 16.002 -4.488 1.00 97.50 188 LEU A N 1
ATOM 1466 C CA . LEU A 1 188 ? -15.648 16.382 -4.236 1.00 97.50 188 LEU A CA 1
ATOM 1467 C C . LEU A 1 188 ? -16.279 15.562 -3.109 1.00 97.50 188 LEU A C 1
ATOM 1469 O O . LEU A 1 188 ? -16.874 16.138 -2.203 1.00 97.50 188 LEU A O 1
ATOM 1473 N N . VAL A 1 189 ? -16.110 14.239 -3.127 1.00 97.56 189 VAL A N 1
ATOM 1474 C CA . VAL A 1 189 ? -16.688 13.332 -2.123 1.00 97.56 189 VAL A CA 1
ATOM 1475 C C . VAL A 1 189 ? -16.122 13.592 -0.726 1.00 97.56 189 VAL A C 1
ATOM 1477 O O . VAL A 1 189 ? -16.854 13.497 0.261 1.00 97.56 189 VAL A O 1
ATOM 1480 N N . ILE A 1 190 ? -14.853 13.996 -0.610 1.00 97.56 190 ILE A N 1
ATOM 1481 C CA . ILE A 1 190 ? -14.289 14.386 0.689 1.00 97.56 190 ILE A CA 1
ATOM 1482 C C . ILE A 1 190 ? -14.959 15.665 1.229 1.00 97.56 190 ILE A C 1
ATOM 1484 O O . ILE A 1 190 ? -15.187 15.763 2.431 1.00 97.56 190 ILE A O 1
ATOM 1488 N N . PHE A 1 191 ? -15.344 16.613 0.367 1.00 96.88 191 PHE A N 1
ATOM 1489 C CA . PHE A 1 191 ? -15.986 17.875 0.776 1.00 96.88 191 PHE A CA 1
ATOM 1490 C C . PHE A 1 191 ? -17.515 17.844 0.881 1.00 96.88 191 PHE A C 1
ATOM 1492 O O . PHE A 1 191 ? -18.111 18.809 1.372 1.00 96.88 191 PHE A O 1
ATOM 1499 N N . MET A 1 192 ? -18.169 16.770 0.436 1.00 97.19 192 MET A N 1
ATOM 1500 C CA . MET A 1 192 ? -19.617 16.626 0.587 1.00 97.19 192 MET A CA 1
ATOM 1501 C C . MET A 1 192 ? -20.021 16.752 2.063 1.00 97.19 192 MET A C 1
ATOM 1503 O O . MET A 1 192 ? -19.305 16.322 2.960 1.00 97.19 192 MET A O 1
ATOM 1507 N N . ASN A 1 193 ? -21.164 17.351 2.370 1.00 95.81 193 ASN A N 1
ATOM 1508 C CA . ASN A 1 193 ? -21.753 17.118 3.692 1.00 95.81 193 ASN A CA 1
ATOM 1509 C C . ASN A 1 193 ? -22.352 15.698 3.738 1.00 95.81 193 ASN A C 1
ATOM 1511 O O . ASN A 1 193 ? -22.453 15.024 2.712 1.00 95.81 193 ASN A O 1
ATOM 1515 N N . ASP A 1 194 ? -22.754 15.226 4.914 1.00 95.81 194 ASP A N 1
ATOM 1516 C CA . ASP A 1 194 ? -23.232 13.843 5.048 1.00 95.81 194 ASP A CA 1
ATOM 1517 C C . ASP A 1 194 ? -24.509 13.571 4.242 1.00 95.81 194 ASP A C 1
ATOM 1519 O O . ASP A 1 194 ? -24.689 12.470 3.725 1.00 95.81 194 ASP A O 1
ATOM 1523 N N . SER A 1 195 ? -25.367 14.579 4.051 1.00 96.38 195 SER A N 1
ATOM 1524 C CA . SER A 1 195 ? -26.570 14.439 3.221 1.00 96.38 195 SER A CA 1
ATOM 1525 C C . SER A 1 195 ? -26.245 14.324 1.725 1.00 96.38 195 SER A C 1
ATOM 1527 O O . SER A 1 195 ? -26.815 13.480 1.031 1.00 96.38 195 SER A O 1
ATOM 1529 N N . GLU A 1 196 ? -25.290 15.121 1.236 1.00 96.31 196 GLU A N 1
ATOM 1530 C CA . GLU A 1 196 ? -24.779 15.069 -0.136 1.00 96.31 196 GLU A CA 1
ATOM 1531 C C . GLU A 1 196 ? -24.093 13.724 -0.388 1.00 96.31 196 GLU A C 1
ATOM 1533 O O . GLU A 1 196 ? -24.372 13.069 -1.392 1.00 96.31 196 GLU A O 1
ATOM 1538 N N . TYR A 1 197 ? -23.263 13.276 0.557 1.00 97.31 197 TYR A N 1
ATOM 1539 C CA . TYR A 1 197 ? -22.563 12.000 0.469 1.00 97.31 197 TYR A CA 1
ATOM 1540 C C . TYR A 1 197 ? -23.531 10.812 0.478 1.00 97.31 197 TYR A C 1
ATOM 1542 O O . TYR A 1 197 ? -23.404 9.909 -0.348 1.00 97.31 197 TYR A O 1
ATOM 1550 N N . LEU A 1 198 ? -24.550 10.829 1.342 1.00 96.62 198 LEU A N 1
ATOM 1551 C CA . LEU A 1 198 ? -25.572 9.783 1.375 1.00 96.62 198 LEU A CA 1
ATOM 1552 C C . LEU A 1 198 ? -26.373 9.733 0.065 1.00 96.62 198 LEU A C 1
ATOM 1554 O O . LEU A 1 198 ? -26.622 8.650 -0.464 1.00 96.62 198 LEU A O 1
ATOM 1558 N N . SER A 1 199 ? -26.748 10.894 -0.484 1.00 95.44 199 SER A N 1
ATOM 1559 C CA . SER A 1 199 ? -27.407 10.987 -1.795 1.00 95.44 199 SER A CA 1
ATOM 1560 C C . SER A 1 199 ? -26.520 10.418 -2.902 1.00 95.44 199 SER A C 1
ATOM 1562 O O . SER A 1 199 ? -26.973 9.599 -3.705 1.00 95.44 199 SER A O 1
ATOM 1564 N N . TYR A 1 200 ? -25.236 10.780 -2.905 1.00 95.75 200 TYR A N 1
ATOM 1565 C CA . TYR A 1 200 ? -24.244 10.241 -3.828 1.00 95.75 200 TYR A CA 1
ATOM 1566 C C . TYR A 1 200 ? -24.155 8.708 -3.726 1.00 95.75 200 TYR A C 1
ATOM 1568 O O . TYR A 1 200 ? -24.330 8.017 -4.732 1.00 95.75 200 TYR A O 1
ATOM 1576 N N . GLN A 1 201 ? -24.011 8.146 -2.521 1.00 96.81 201 GLN A N 1
ATOM 1577 C CA . GLN A 1 201 ? -23.979 6.694 -2.313 1.00 96.81 201 GLN A CA 1
ATOM 1578 C C . GLN A 1 201 ? -25.247 5.998 -2.825 1.00 96.81 201 GLN A C 1
ATOM 1580 O O . GLN A 1 201 ? -25.156 4.973 -3.501 1.00 96.81 201 GLN A O 1
ATOM 1585 N N . GLN A 1 202 ? -26.431 6.556 -2.551 1.00 95.56 202 GLN A N 1
ATOM 1586 C CA . GLN A 1 202 ? -27.707 6.001 -3.021 1.00 95.56 202 GLN A CA 1
ATOM 1587 C C . GLN A 1 202 ? -27.798 5.990 -4.549 1.00 95.56 202 GLN A C 1
ATOM 1589 O O . GLN A 1 202 ? -28.233 5.002 -5.144 1.00 95.56 202 GLN A O 1
ATOM 1594 N N . GLN A 1 203 ? -27.350 7.064 -5.200 1.00 90.56 203 GLN A N 1
ATOM 1595 C CA . GLN A 1 203 ? -27.321 7.153 -6.656 1.00 90.56 203 GLN A CA 1
ATOM 1596 C C . GLN A 1 203 ? -26.383 6.112 -7.279 1.00 90.56 203 GLN A C 1
ATOM 1598 O O . GLN A 1 203 ? -26.726 5.519 -8.305 1.00 90.56 203 GLN A O 1
ATOM 1603 N N . ARG A 1 204 ? -25.220 5.854 -6.666 1.00 93.06 204 ARG A N 1
ATOM 1604 C CA . ARG A 1 204 ? -24.266 4.841 -7.153 1.00 93.06 204 ARG A CA 1
ATOM 1605 C C . ARG A 1 204 ? -24.747 3.418 -6.874 1.00 93.06 204 ARG A C 1
ATOM 1607 O O . ARG A 1 204 ? -24.670 2.567 -7.755 1.00 93.06 204 ARG A O 1
ATOM 1614 N N . ALA A 1 205 ? -25.377 3.181 -5.723 1.00 91.06 205 ALA A N 1
ATOM 1615 C CA . ALA A 1 205 ? -26.046 1.914 -5.419 1.00 91.06 205 ALA A CA 1
ATOM 1616 C C . ALA A 1 205 ? -27.188 1.594 -6.406 1.00 91.06 205 ALA A C 1
ATOM 1618 O O . ALA A 1 205 ? -27.449 0.428 -6.693 1.00 91.06 205 ALA A O 1
ATOM 1619 N N . ALA A 1 206 ? -27.826 2.617 -6.985 1.00 92.75 206 ALA A N 1
ATOM 1620 C CA . ALA A 1 206 ? -28.814 2.469 -8.056 1.00 92.75 206 ALA A CA 1
ATOM 1621 C C . ALA A 1 206 ? -28.202 2.158 -9.443 1.00 92.75 206 ALA A C 1
ATOM 1623 O O . ALA A 1 206 ? -28.926 2.107 -10.438 1.00 92.75 206 ALA A O 1
ATOM 1624 N N . GLY A 1 207 ? -26.885 1.935 -9.525 1.00 91.38 207 GLY A N 1
ATOM 1625 C CA . GLY A 1 207 ? -26.180 1.524 -10.740 1.00 91.38 207 GLY A CA 1
ATOM 1626 C C . GLY A 1 207 ? -25.609 2.666 -11.583 1.00 91.38 207 GLY A C 1
ATOM 1627 O O . GLY A 1 207 ? -25.214 2.416 -12.724 1.00 91.38 207 GLY A O 1
ATOM 1628 N N . ARG A 1 208 ? -25.561 3.903 -11.065 1.00 89.38 208 ARG A N 1
ATOM 1629 C CA . ARG A 1 208 ? -24.795 4.986 -11.711 1.00 89.38 208 ARG A CA 1
ATOM 1630 C C . ARG A 1 208 ? -23.290 4.740 -11.582 1.00 89.38 208 ARG A C 1
ATOM 1632 O O . ARG A 1 208 ? -22.850 4.089 -10.638 1.00 89.38 208 ARG A O 1
ATOM 1639 N N . ASP A 1 209 ? -22.524 5.273 -12.533 1.00 90.00 209 ASP A N 1
ATOM 1640 C CA . ASP A 1 209 ? -21.058 5.221 -12.501 1.00 90.00 209 ASP A CA 1
ATOM 1641 C C . ASP A 1 209 ? -20.535 5.919 -11.246 1.00 90.00 209 ASP A C 1
ATOM 1643 O O . ASP A 1 209 ? -21.070 6.961 -10.887 1.00 90.00 209 ASP A O 1
ATOM 1647 N N . ALA A 1 210 ? -19.533 5.348 -10.576 1.00 91.62 210 ALA A N 1
ATOM 1648 C CA . ALA A 1 210 ? -18.998 5.909 -9.341 1.00 91.62 210 ALA A CA 1
ATOM 1649 C C . ALA A 1 210 ? -18.424 7.314 -9.580 1.00 91.62 210 ALA A C 1
ATOM 1651 O O . ALA A 1 210 ? -18.622 8.200 -8.752 1.00 91.62 210 ALA A O 1
ATOM 1652 N N . CYS A 1 211 ? -17.800 7.546 -10.735 1.00 93.19 211 CYS A N 1
ATOM 1653 C CA . CYS A 1 211 ? -17.197 8.830 -11.069 1.00 93.19 211 CYS A CA 1
ATOM 1654 C C . CYS A 1 211 ? -18.254 9.909 -11.347 1.00 93.19 211 CYS A C 1
ATOM 1656 O O . CYS A 1 211 ? -19.250 9.684 -12.034 1.00 93.19 211 CYS A O 1
ATOM 1658 N N . ILE A 1 212 ? -18.029 11.101 -10.797 1.00 92.81 212 ILE A N 1
ATOM 1659 C CA . ILE A 1 212 ? -18.821 12.300 -11.069 1.00 92.81 212 ILE A CA 1
ATOM 1660 C C . ILE A 1 212 ? -18.408 12.833 -12.444 1.00 92.81 212 ILE A C 1
ATOM 1662 O O . ILE A 1 212 ? -17.288 13.311 -12.618 1.00 92.81 212 ILE A O 1
ATOM 1666 N N . ASP A 1 213 ? -19.325 12.764 -13.410 1.00 89.81 213 ASP A N 1
ATOM 1667 C CA . ASP A 1 213 ? -19.123 13.314 -14.752 1.00 89.81 213 ASP A CA 1
ATOM 1668 C C . ASP A 1 213 ? -19.225 14.846 -14.720 1.00 89.81 213 ASP A C 1
ATOM 1670 O O . ASP A 1 213 ? -20.314 15.425 -14.649 1.00 89.81 213 ASP A O 1
ATOM 1674 N N . LEU A 1 214 ? -18.068 15.505 -14.794 1.00 85.50 214 LEU A N 1
ATOM 1675 C CA . LEU A 1 214 ? -17.956 16.963 -14.866 1.00 85.50 214 LEU A CA 1
ATOM 1676 C C . LEU A 1 214 ? -18.228 17.530 -16.275 1.00 85.50 214 LEU A C 1
ATOM 1678 O O . LEU A 1 214 ? -18.356 18.748 -16.436 1.00 85.50 214 LEU A O 1
ATOM 1682 N N . GLY A 1 215 ? -18.277 16.676 -17.301 1.00 74.56 215 GLY A N 1
ATOM 1683 C CA . GLY A 1 215 ? -18.314 17.057 -18.713 1.00 74.56 215 GLY A CA 1
ATOM 1684 C C . GLY A 1 215 ? -19.619 16.823 -19.457 1.00 74.56 215 GLY A C 1
ATOM 1685 O O . GLY A 1 215 ? -19.739 17.237 -20.616 1.00 74.56 215 GLY A O 1
ATOM 1686 N N . GLY A 1 216 ? -20.576 16.147 -18.829 1.00 64.19 216 GLY A N 1
ATOM 1687 C CA . GLY A 1 216 ? -21.735 15.568 -19.495 1.00 64.19 216 GLY A CA 1
ATOM 1688 C C . GLY A 1 216 ? -22.838 16.533 -19.941 1.00 64.19 216 GLY A C 1
ATOM 1689 O O . GLY A 1 216 ? -23.091 17.588 -19.361 1.00 64.19 216 GLY A O 1
ATOM 1690 N N . THR A 1 217 ? -23.584 16.094 -20.962 1.00 53.72 217 THR A N 1
ATOM 1691 C CA . THR A 1 217 ? -24.899 16.630 -21.375 1.00 53.72 217 THR A CA 1
ATOM 1692 C C . THR A 1 217 ? -26.015 16.371 -20.353 1.00 53.72 217 THR A C 1
ATOM 1694 O O . THR A 1 217 ? -27.069 16.991 -20.455 1.00 53.72 217 THR A O 1
ATOM 1697 N N . GLU A 1 218 ? -25.777 15.474 -19.389 1.00 66.38 218 GLU A N 1
ATOM 1698 C CA . GLU A 1 218 ? -26.620 15.179 -18.215 1.00 66.38 218 GLU A CA 1
ATOM 1699 C C . GLU A 1 218 ? -25.889 15.520 -16.898 1.00 66.38 218 GLU A C 1
ATOM 1701 O O . GLU A 1 218 ? -26.224 14.967 -15.853 1.00 66.38 218 GLU A O 1
ATOM 1706 N N . GLY A 1 219 ? -24.849 16.366 -16.970 1.00 64.31 219 GLY A N 1
ATOM 1707 C CA . GLY A 1 219 ? -23.901 16.601 -15.880 1.00 64.31 219 GLY A CA 1
ATOM 1708 C C . GLY A 1 219 ? -24.576 16.891 -14.541 1.00 64.31 219 GLY A C 1
ATOM 1709 O O . GLY A 1 219 ? -25.563 17.626 -14.471 1.00 64.31 219 GLY A O 1
ATOM 1710 N N . GLU A 1 220 ? -24.029 16.303 -13.479 1.00 79.94 220 GLU A N 1
ATOM 1711 C CA . GLU A 1 220 ? -24.475 16.578 -12.117 1.00 79.94 220 GLU A CA 1
ATOM 1712 C C . GLU A 1 220 ? -24.153 18.047 -11.798 1.00 79.94 220 GLU A C 1
ATOM 1714 O O . GLU A 1 220 ? -22.996 18.471 -11.843 1.00 79.94 220 GLU A O 1
ATOM 1719 N N . GLU A 1 221 ? -25.182 18.855 -11.526 1.00 85.06 221 GLU A N 1
ATOM 1720 C CA . GLU A 1 221 ? -24.984 20.251 -11.142 1.00 85.06 221 GLU A CA 1
ATOM 1721 C C . GLU A 1 221 ? -24.296 20.304 -9.776 1.00 85.06 221 GLU A C 1
ATOM 1723 O O . GLU A 1 221 ? -24.881 19.990 -8.738 1.00 85.06 221 GLU A O 1
ATOM 1728 N N . LEU A 1 222 ? -23.022 20.696 -9.779 1.00 90.25 222 LEU A N 1
ATOM 1729 C CA . LEU A 1 222 ? -22.265 20.899 -8.554 1.00 90.25 222 LEU A CA 1
ATOM 1730 C C . LEU A 1 222 ? -22.606 22.260 -7.955 1.00 90.25 222 LEU A C 1
ATOM 1732 O O . LEU A 1 222 ? -22.481 23.295 -8.612 1.00 90.25 222 LEU A O 1
ATOM 1736 N N . GLY A 1 223 ? -22.983 22.264 -6.677 1.00 91.56 223 GLY A N 1
ATOM 1737 C CA . GLY A 1 223 ? -23.176 23.502 -5.931 1.00 91.56 223 GLY A CA 1
ATOM 1738 C C . GLY A 1 223 ? -21.896 24.344 -5.887 1.00 91.56 223 GLY A C 1
ATOM 1739 O O . GLY A 1 223 ? -20.785 23.809 -5.812 1.00 91.56 223 GLY A O 1
ATOM 1740 N N . GLU A 1 224 ? -22.043 25.674 -5.869 1.00 92.19 224 GLU A N 1
ATOM 1741 C CA . GLU A 1 224 ? -20.909 26.615 -5.860 1.00 92.19 224 GLU A CA 1
ATOM 1742 C C . GLU A 1 224 ? -19.910 26.344 -4.725 1.00 92.19 224 GLU A C 1
ATOM 1744 O O . GLU A 1 224 ? -18.709 26.546 -4.895 1.00 92.19 224 GLU A O 1
ATOM 1749 N N . ARG A 1 225 ? -20.400 25.846 -3.581 1.00 94.25 225 ARG A N 1
ATOM 1750 C CA . ARG A 1 225 ? -19.583 25.440 -2.430 1.00 94.25 225 ARG A CA 1
ATOM 1751 C C . ARG A 1 225 ? -18.587 24.340 -2.800 1.00 94.25 225 ARG A C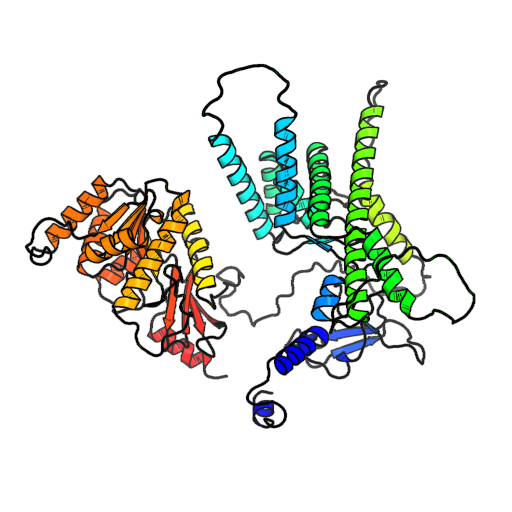 1
ATOM 1753 O O . ARG A 1 225 ? -17.386 24.504 -2.603 1.00 94.25 225 ARG A O 1
ATOM 1760 N N . LEU A 1 226 ? -19.076 23.239 -3.373 1.00 94.50 226 LEU A N 1
ATOM 1761 C CA . LEU A 1 226 ? -18.242 22.101 -3.766 1.00 94.50 226 LEU A CA 1
ATOM 1762 C C . LEU A 1 226 ? -17.271 22.477 -4.887 1.00 94.50 226 LEU A C 1
ATOM 1764 O O . LEU A 1 226 ? -16.119 22.053 -4.858 1.00 94.50 226 LEU A O 1
ATOM 1768 N N . LEU A 1 227 ? -17.693 23.331 -5.824 1.00 94.12 227 LEU A N 1
ATOM 1769 C CA . LEU A 1 227 ? -16.802 23.886 -6.848 1.00 94.12 227 LEU A CA 1
ATOM 1770 C C . LEU A 1 227 ? -15.689 24.748 -6.238 1.00 94.12 227 LEU A C 1
ATOM 1772 O O . LEU A 1 227 ? -14.530 24.621 -6.630 1.00 94.12 227 LEU A O 1
ATOM 1776 N N . GLY A 1 228 ? -16.018 25.594 -5.260 1.00 94.00 228 GLY A N 1
ATOM 1777 C CA . GLY A 1 228 ? -15.038 26.389 -4.522 1.00 94.00 228 GLY A CA 1
ATOM 1778 C C . GLY A 1 228 ? -13.996 25.514 -3.823 1.00 94.00 228 GLY A C 1
ATOM 1779 O O . GLY A 1 228 ? -12.796 25.763 -3.955 1.00 94.00 228 GLY A O 1
ATOM 1780 N N . HIS A 1 229 ? -14.440 24.447 -3.153 1.00 95.31 229 HIS A N 1
ATOM 1781 C CA . HIS A 1 229 ? -13.542 23.472 -2.536 1.00 95.31 229 HIS A CA 1
ATOM 1782 C C . HIS A 1 229 ? -12.692 22.720 -3.566 1.00 95.31 229 HIS A C 1
ATOM 1784 O O . HIS A 1 229 ? -11.481 22.617 -3.380 1.00 95.31 229 HIS A O 1
ATOM 1790 N N . LEU A 1 230 ? -13.285 22.273 -4.679 1.00 96.06 230 LEU A N 1
ATOM 1791 C CA . LEU A 1 230 ? -12.567 21.604 -5.766 1.00 96.06 230 LEU A CA 1
ATOM 1792 C C . LEU A 1 230 ? -11.429 22.481 -6.300 1.00 96.06 230 LEU A C 1
ATOM 1794 O O . LEU A 1 230 ? -10.277 22.052 -6.325 1.00 96.06 230 LEU A O 1
ATOM 1798 N N . TYR A 1 231 ? -11.724 23.725 -6.683 1.00 96.25 231 TYR A N 1
ATOM 1799 C CA . TYR A 1 231 ? -10.710 24.640 -7.208 1.00 96.25 231 TYR A CA 1
ATOM 1800 C C . TYR A 1 231 ? -9.659 25.012 -6.159 1.00 96.25 231 TYR A C 1
ATOM 1802 O O . TYR A 1 231 ? -8.468 25.037 -6.473 1.00 96.25 231 TYR A O 1
ATOM 1810 N N . GLY A 1 232 ? -10.074 25.252 -4.912 1.00 96.00 232 GLY A N 1
ATOM 1811 C CA . GLY A 1 232 ? -9.159 25.513 -3.803 1.00 96.00 232 GLY A CA 1
ATOM 1812 C C . GLY A 1 232 ? -8.164 24.370 -3.606 1.00 96.00 232 GLY A C 1
ATOM 1813 O O . GLY A 1 232 ? -6.954 24.595 -3.613 1.00 96.00 232 GLY A O 1
ATOM 1814 N N . SER A 1 233 ? -8.654 23.132 -3.529 1.00 97.44 233 SER A N 1
ATOM 1815 C CA . SER A 1 233 ? -7.811 21.945 -3.376 1.00 97.44 233 SER A CA 1
ATOM 1816 C C . SER A 1 233 ? -6.929 21.672 -4.586 1.00 97.44 233 SER A C 1
ATOM 1818 O O . SER A 1 233 ? -5.784 21.274 -4.399 1.00 97.44 233 SER A O 1
ATOM 1820 N N . LEU A 1 234 ? -7.381 21.942 -5.814 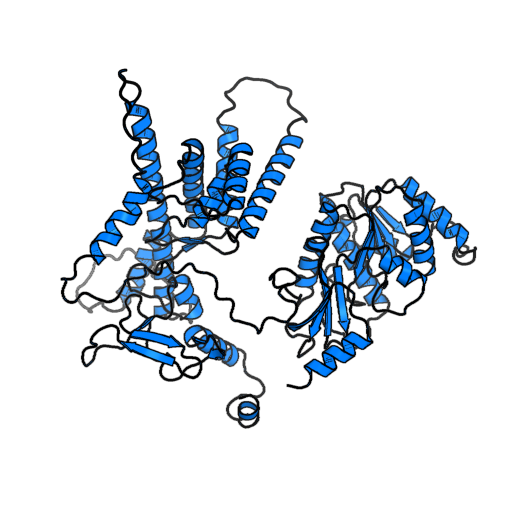1.00 97.38 234 LEU A N 1
ATOM 1821 C CA . LEU A 1 234 ? -6.523 21.821 -6.997 1.00 97.38 234 LEU A CA 1
ATOM 1822 C C . LEU A 1 234 ? -5.351 22.816 -6.968 1.00 97.38 234 LEU A C 1
ATOM 1824 O O . LEU A 1 234 ? -4.233 22.447 -7.325 1.00 97.38 234 LEU A O 1
ATOM 1828 N N . LEU A 1 235 ? -5.557 24.049 -6.491 1.00 97.50 235 LEU A N 1
ATOM 1829 C CA . LEU A 1 235 ? -4.460 25.011 -6.316 1.00 97.50 235 LEU A CA 1
ATOM 1830 C C . LEU A 1 235 ? -3.471 24.564 -5.229 1.00 97.50 235 LEU A C 1
ATOM 1832 O O . LEU A 1 235 ? -2.259 24.685 -5.422 1.00 97.50 235 LEU A O 1
ATOM 1836 N N . ARG A 1 236 ? -3.962 24.004 -4.112 1.00 97.62 236 ARG A N 1
ATOM 1837 C CA . ARG A 1 236 ? -3.103 23.408 -3.068 1.00 97.62 236 ARG A CA 1
ATOM 1838 C C . ARG A 1 236 ? -2.318 22.221 -3.599 1.00 97.62 236 ARG A C 1
ATOM 1840 O O . ARG A 1 236 ? -1.114 22.139 -3.381 1.00 97.62 236 ARG A O 1
ATOM 1847 N N . LEU A 1 237 ? -2.972 21.361 -4.373 1.00 97.94 237 LEU A N 1
ATOM 1848 C CA . LEU A 1 237 ? -2.343 20.218 -5.014 1.00 97.94 237 LEU A CA 1
ATOM 1849 C C . LEU A 1 237 ? -1.216 20.667 -5.949 1.00 97.94 237 LEU A C 1
ATOM 1851 O O . LEU A 1 237 ? -0.111 20.140 -5.862 1.00 97.94 237 LEU A O 1
ATOM 1855 N N . VAL A 1 238 ? -1.438 21.685 -6.789 1.00 98.12 238 VAL A N 1
ATOM 1856 C CA . VAL A 1 238 ? -0.372 22.242 -7.639 1.00 98.12 238 VAL A CA 1
ATOM 1857 C C . VAL A 1 238 ? 0.789 22.781 -6.800 1.00 98.12 238 VAL A C 1
ATOM 1859 O O . VAL A 1 238 ? 1.948 22.509 -7.123 1.00 98.12 238 VAL A O 1
ATOM 1862 N N . ALA A 1 239 ? 0.507 23.524 -5.727 1.00 97.75 239 ALA A N 1
ATOM 1863 C CA . ALA A 1 239 ? 1.542 24.063 -4.848 1.00 97.75 239 ALA A CA 1
ATOM 1864 C C . ALA A 1 239 ? 2.375 22.949 -4.191 1.00 97.75 239 ALA A C 1
ATOM 1866 O O . ALA A 1 239 ? 3.604 23.007 -4.232 1.00 97.75 239 ALA A O 1
ATOM 1867 N N . LEU A 1 240 ? 1.719 21.911 -3.665 1.00 97.62 240 LEU A N 1
ATOM 1868 C CA . LEU A 1 240 ? 2.355 20.735 -3.069 1.00 97.62 240 LEU A CA 1
ATOM 1869 C C . LEU A 1 240 ? 3.220 19.992 -4.095 1.00 97.62 240 LEU A C 1
ATOM 1871 O O . LEU A 1 240 ? 4.381 19.683 -3.833 1.00 97.62 240 LEU A O 1
ATOM 1875 N N . LEU A 1 241 ? 2.697 19.749 -5.299 1.00 97.44 241 LEU A N 1
ATOM 1876 C CA . LEU A 1 241 ? 3.424 19.027 -6.344 1.00 97.44 241 LEU A CA 1
ATOM 1877 C C . LEU A 1 241 ? 4.629 19.816 -6.873 1.00 97.44 241 LEU A C 1
ATOM 1879 O O . LEU A 1 241 ? 5.652 19.214 -7.193 1.00 97.44 241 LEU A O 1
ATOM 1883 N N . ARG A 1 242 ? 4.563 21.154 -6.915 1.00 97.88 242 ARG A N 1
ATOM 1884 C CA . ARG A 1 242 ? 5.713 22.001 -7.278 1.00 97.88 242 ARG A CA 1
ATOM 1885 C C . ARG A 1 242 ? 6.875 21.867 -6.301 1.00 97.88 242 ARG A C 1
ATOM 1887 O O . ARG A 1 242 ? 8.019 21.874 -6.744 1.00 97.88 242 ARG A O 1
ATOM 1894 N N . GLN A 1 243 ? 6.595 21.684 -5.011 1.00 97.00 243 GLN A N 1
ATOM 1895 C CA . GLN A 1 243 ? 7.628 21.513 -3.983 1.00 97.00 243 GLN A CA 1
ATOM 1896 C C . GLN A 1 243 ? 8.455 20.228 -4.163 1.00 97.00 243 GLN A C 1
ATOM 1898 O O . GLN A 1 243 ? 9.529 20.111 -3.580 1.00 97.00 243 GLN A O 1
ATOM 1903 N N . ARG A 1 244 ? 8.007 19.280 -5.001 1.00 96.12 244 ARG A N 1
ATOM 1904 C CA . ARG A 1 244 ? 8.783 18.079 -5.359 1.00 96.12 244 ARG A CA 1
ATOM 1905 C C . ARG A 1 244 ? 9.971 18.371 -6.276 1.00 96.12 244 ARG A C 1
ATOM 1907 O O . ARG A 1 244 ? 10.829 17.506 -6.441 1.00 96.12 244 ARG A O 1
ATOM 1914 N N . TYR A 1 245 ? 10.009 19.543 -6.908 1.00 97.31 245 TYR A N 1
ATOM 1915 C CA . TYR A 1 245 ? 11.067 19.921 -7.836 1.00 97.31 245 TYR A CA 1
ATOM 1916 C C . TYR A 1 245 ? 12.002 20.941 -7.190 1.00 97.31 245 TYR A C 1
ATOM 1918 O O . TYR A 1 245 ? 11.569 21.990 -6.731 1.00 97.31 245 TYR A O 1
ATOM 1926 N N . GLU A 1 246 ? 13.304 20.659 -7.230 1.00 96.94 246 GLU A N 1
ATOM 1927 C CA . GLU A 1 246 ? 14.340 21.562 -6.703 1.00 96.94 246 GLU A CA 1
ATOM 1928 C C . GLU A 1 246 ? 14.540 22.827 -7.553 1.00 96.94 246 GLU A C 1
ATOM 1930 O O . GLU A 1 246 ? 15.074 23.821 -7.074 1.00 96.94 246 GLU A O 1
ATOM 1935 N N . THR A 1 247 ? 14.121 22.791 -8.819 1.00 97.12 247 THR A N 1
ATOM 1936 C CA . THR A 1 247 ? 14.276 23.884 -9.787 1.00 97.12 247 THR A CA 1
ATOM 1937 C C . THR A 1 247 ? 12.919 24.334 -10.315 1.00 97.12 247 THR A C 1
ATOM 1939 O O . THR A 1 247 ? 11.948 23.572 -10.330 1.00 97.12 247 THR A O 1
ATOM 1942 N N . SER A 1 248 ? 12.868 25.551 -10.838 1.00 97.31 248 SER A N 1
ATOM 1943 C CA . SER A 1 248 ? 11.760 26.125 -11.605 1.00 97.31 248 SER A CA 1
ATOM 1944 C C . SER A 1 248 ? 11.666 25.555 -13.031 1.00 97.31 248 SER A C 1
ATOM 1946 O O . SER A 1 248 ? 12.513 24.775 -13.480 1.00 97.31 248 SER A O 1
ATOM 1948 N N . LEU A 1 249 ? 10.597 25.896 -13.756 1.00 97.12 249 LEU A N 1
ATOM 1949 C CA . LEU A 1 249 ? 10.433 25.524 -15.167 1.00 97.12 249 LEU A CA 1
ATOM 1950 C C . LEU A 1 249 ? 11.459 26.250 -16.050 1.00 97.12 249 LEU A C 1
ATOM 1952 O O . LEU A 1 249 ? 12.024 25.663 -16.970 1.00 97.12 249 LEU A O 1
ATOM 1956 N N . GLU A 1 250 ? 11.722 27.516 -15.750 1.00 97.50 250 GLU A N 1
ATOM 1957 C CA . GLU A 1 250 ? 12.642 28.391 -16.470 1.00 97.50 250 GLU A CA 1
ATOM 1958 C C . GLU A 1 250 ? 14.096 27.926 -16.330 1.00 97.50 250 GLU A C 1
ATOM 1960 O O . GLU A 1 250 ? 14.845 27.929 -17.313 1.00 97.50 250 GLU A O 1
ATOM 1965 N N . GLU A 1 251 ? 14.485 27.477 -15.134 1.00 96.38 251 GLU A N 1
ATOM 1966 C CA . GLU A 1 251 ? 15.798 26.875 -14.888 1.00 96.38 251 GLU A CA 1
ATOM 1967 C C . GLU A 1 251 ? 15.974 25.585 -15.691 1.00 96.38 251 GLU A C 1
ATOM 1969 O O . GLU A 1 251 ? 16.967 25.460 -16.403 1.00 96.38 251 GLU A O 1
ATOM 1974 N N . ASP A 1 252 ? 14.999 24.667 -15.673 1.00 97.38 252 ASP A N 1
ATOM 1975 C CA . ASP A 1 252 ? 15.098 23.420 -16.447 1.00 97.38 252 ASP A CA 1
ATOM 1976 C C . ASP A 1 252 ? 15.144 23.680 -17.960 1.00 97.38 252 ASP A C 1
ATOM 1978 O O . ASP A 1 252 ? 15.919 23.044 -18.675 1.00 97.38 252 ASP A O 1
ATOM 1982 N N . LEU A 1 253 ? 14.364 24.645 -18.463 1.00 96.12 253 LEU A N 1
ATOM 1983 C CA . LEU A 1 253 ? 14.430 25.071 -19.866 1.00 96.12 253 LEU A CA 1
ATOM 1984 C C . LEU A 1 253 ? 15.809 25.637 -20.225 1.00 96.12 253 LEU A C 1
ATOM 1986 O O . LEU A 1 253 ? 16.304 25.406 -21.328 1.00 96.12 253 LEU A O 1
ATOM 1990 N N . THR A 1 254 ? 16.430 26.376 -19.307 1.00 94.69 254 THR A N 1
ATOM 1991 C CA . THR A 1 254 ? 17.778 26.925 -19.494 1.00 94.69 254 THR A CA 1
ATOM 1992 C C . THR A 1 254 ? 18.822 25.811 -19.491 1.00 94.69 254 THR A C 1
ATOM 1994 O O . THR A 1 254 ? 19.641 25.754 -20.408 1.00 94.69 254 THR A O 1
ATOM 1997 N N . MET A 1 255 ? 18.741 24.872 -18.542 1.00 95.06 255 MET A N 1
ATOM 1998 C CA . MET A 1 255 ? 19.602 23.686 -18.488 1.00 95.06 255 MET A CA 1
ATOM 1999 C C . MET A 1 255 ? 19.494 22.854 -19.770 1.00 95.06 255 MET A C 1
ATOM 2001 O O . MET A 1 255 ? 20.512 22.469 -20.341 1.00 95.06 255 MET A O 1
ATOM 2005 N N . LEU A 1 256 ? 18.275 22.636 -20.276 1.00 95.06 256 LEU A N 1
ATOM 2006 C CA . LEU A 1 256 ? 18.047 21.894 -21.516 1.00 95.06 256 LEU A CA 1
ATOM 2007 C C . LEU A 1 256 ? 18.708 22.581 -22.722 1.00 95.06 256 LEU A C 1
ATOM 2009 O O . LEU A 1 256 ? 19.376 21.915 -23.512 1.00 95.06 256 LEU A O 1
ATOM 2013 N N . ARG A 1 257 ? 18.579 23.910 -22.849 1.00 94.19 257 ARG A N 1
ATOM 2014 C CA . ARG A 1 257 ? 19.250 24.676 -23.916 1.00 94.19 257 ARG A CA 1
ATOM 2015 C C . ARG A 1 257 ? 20.770 24.593 -23.816 1.00 94.19 257 ARG A C 1
ATOM 2017 O O . ARG A 1 257 ? 21.427 24.491 -24.845 1.00 94.19 257 ARG A O 1
ATOM 2024 N N . GLN A 1 258 ? 21.326 24.638 -22.605 1.00 92.94 258 GLN A N 1
ATOM 2025 C CA . GLN A 1 258 ? 22.769 24.506 -22.396 1.00 92.94 258 GLN A CA 1
ATOM 2026 C C . GLN A 1 258 ? 23.271 23.118 -22.813 1.00 92.94 258 GLN A C 1
ATOM 2028 O O . GLN A 1 258 ? 24.294 23.030 -23.487 1.00 92.94 258 GLN A O 1
ATOM 2033 N N . LEU A 1 259 ? 22.531 22.048 -22.495 1.00 92.00 259 LEU A N 1
ATOM 2034 C CA . LEU A 1 259 ? 22.875 20.698 -22.951 1.00 92.00 259 LEU A CA 1
ATOM 2035 C C . LEU A 1 259 ? 22.839 20.584 -24.482 1.00 92.00 259 LEU A C 1
ATOM 2037 O O . LEU A 1 259 ? 23.788 20.078 -25.074 1.00 92.00 259 LEU A O 1
ATOM 2041 N N . GLN A 1 260 ? 21.801 21.124 -25.126 1.00 92.06 260 GLN A N 1
ATOM 2042 C CA . GLN A 1 260 ? 21.642 21.088 -26.587 1.00 92.06 260 GLN A CA 1
ATOM 2043 C C . GLN A 1 260 ? 22.640 21.991 -27.334 1.00 92.06 260 GLN A C 1
ATOM 2045 O O . GLN A 1 260 ? 23.064 21.673 -28.440 1.00 92.06 260 GLN A O 1
ATOM 2050 N N . GLY A 1 261 ? 23.043 23.117 -26.738 1.00 83.81 261 GLY A N 1
ATOM 2051 C CA . GLY A 1 261 ? 23.935 24.107 -27.353 1.00 83.81 261 GLY A CA 1
ATOM 2052 C C . GLY A 1 261 ? 25.410 23.702 -27.420 1.00 83.81 261 GLY A C 1
ATOM 2053 O O . GLY A 1 261 ? 26.221 24.453 -27.962 1.00 83.81 261 GLY A O 1
ATOM 2054 N N . THR A 1 262 ? 25.775 22.536 -26.885 1.00 63.03 262 THR A N 1
ATOM 2055 C CA . THR A 1 262 ? 27.172 22.078 -26.842 1.00 63.03 262 THR A CA 1
ATOM 2056 C C . THR A 1 262 ? 27.662 21.536 -28.198 1.00 63.03 262 THR A C 1
ATOM 2058 O O . THR A 1 262 ? 28.868 21.434 -28.406 1.00 63.03 262 THR A O 1
ATOM 2061 N N . GLU A 1 263 ? 26.774 21.252 -29.159 1.00 58.56 263 GLU A N 1
ATOM 2062 C CA . GLU A 1 263 ? 27.149 20.566 -30.410 1.00 58.56 263 GLU A CA 1
ATOM 2063 C C . GLU A 1 263 ? 27.414 21.476 -31.625 1.00 58.56 263 GLU A C 1
ATOM 2065 O O . GLU A 1 263 ? 27.802 20.976 -32.679 1.00 58.56 263 GLU A O 1
ATOM 2070 N N . THR A 1 264 ? 27.239 22.803 -31.545 1.00 54.53 264 THR A N 1
ATOM 2071 C CA . THR A 1 264 ? 27.317 23.649 -32.762 1.00 54.53 264 THR A CA 1
ATOM 2072 C C . THR A 1 264 ? 27.908 25.044 -32.550 1.00 54.53 264 THR A C 1
ATOM 2074 O O . THR A 1 264 ? 27.371 26.038 -33.034 1.00 54.53 264 THR A O 1
ATOM 2077 N N . GLN A 1 265 ? 29.041 25.157 -31.854 1.00 52.62 265 GLN A N 1
ATOM 2078 C CA . GLN A 1 265 ? 29.833 26.389 -31.938 1.00 52.62 265 GLN A CA 1
ATOM 2079 C C . GLN A 1 265 ? 30.829 26.297 -33.099 1.00 52.62 265 GLN A C 1
ATOM 2081 O O . GLN A 1 265 ? 31.907 25.717 -32.971 1.00 52.62 265 GLN A O 1
ATOM 2086 N N . GLU A 1 266 ? 30.445 26.877 -34.243 1.00 56.59 266 GLU A N 1
ATOM 2087 C CA . GLU A 1 266 ? 31.391 27.249 -35.299 1.00 56.59 266 GLU A CA 1
ATOM 2088 C C . GLU A 1 266 ? 32.517 28.120 -34.703 1.00 56.59 266 GLU A C 1
ATOM 2090 O O . GLU A 1 266 ? 32.246 29.016 -33.898 1.00 56.59 266 GLU A O 1
ATOM 2095 N N . PRO A 1 267 ? 33.786 27.886 -35.078 1.00 58.59 267 PRO A N 1
ATOM 2096 C CA . PRO A 1 267 ? 34.949 28.435 -34.384 1.00 58.59 267 PRO A CA 1
ATOM 2097 C C . PRO A 1 267 ? 35.274 29.899 -34.732 1.00 58.59 267 PRO A C 1
ATOM 2099 O O . PRO A 1 267 ? 36.450 30.267 -34.707 1.00 58.59 267 PRO A O 1
ATOM 2102 N N . ASP A 1 268 ? 34.292 30.754 -35.044 1.00 63.16 268 ASP A N 1
ATOM 2103 C CA . ASP A 1 268 ? 34.589 32.096 -35.553 1.00 63.16 268 ASP A CA 1
ATOM 2104 C C . ASP A 1 268 ? 33.911 33.270 -34.823 1.00 63.16 268 ASP A C 1
ATOM 2106 O O . ASP A 1 268 ? 32.739 33.253 -34.463 1.00 63.16 268 ASP A O 1
ATOM 2110 N N . ALA A 1 269 ? 34.707 34.335 -34.669 1.00 53.22 269 ALA A N 1
ATOM 2111 C CA . ALA A 1 269 ? 34.389 35.680 -34.169 1.00 53.22 269 ALA A CA 1
ATOM 2112 C C . ALA A 1 269 ? 34.327 35.946 -32.638 1.00 53.22 269 ALA A C 1
ATOM 2114 O O . ALA A 1 269 ? 33.293 36.171 -32.018 1.00 53.22 269 ALA A O 1
ATOM 2115 N N . LYS A 1 270 ? 35.533 36.123 -32.077 1.00 64.06 270 LYS A N 1
ATOM 2116 C CA . LYS A 1 270 ? 35.976 37.223 -31.183 1.00 64.06 270 LYS A CA 1
ATOM 2117 C C . LYS A 1 270 ? 34.952 37.903 -30.242 1.00 64.06 270 LYS A C 1
ATOM 2119 O O . LYS A 1 270 ? 34.219 38.809 -30.625 1.00 64.06 270 LYS A O 1
ATOM 2124 N N . ARG A 1 271 ? 35.220 37.694 -28.943 1.00 60.56 271 ARG A N 1
ATOM 2125 C CA . ARG A 1 271 ? 35.097 38.659 -27.825 1.00 60.56 271 ARG A CA 1
ATOM 2126 C C . ARG A 1 271 ? 33.703 39.265 -27.617 1.00 60.56 271 ARG A C 1
ATOM 2128 O O . ARG A 1 271 ? 33.489 40.458 -27.833 1.00 60.56 271 ARG A O 1
ATOM 2135 N N . ARG A 1 272 ? 32.817 38.499 -26.986 1.00 58.09 272 ARG A N 1
ATOM 2136 C CA . ARG A 1 272 ? 31.838 39.071 -26.052 1.00 58.09 272 ARG A CA 1
ATOM 2137 C C . ARG A 1 272 ? 32.117 38.546 -24.652 1.00 58.09 272 ARG A C 1
ATOM 2139 O O . ARG A 1 272 ? 32.499 37.401 -24.474 1.00 58.09 272 ARG A O 1
ATOM 2146 N N . ARG A 1 273 ? 32.039 39.464 -23.690 1.00 60.59 273 ARG A N 1
ATOM 2147 C CA . ARG A 1 273 ? 32.275 39.264 -22.258 1.00 60.59 273 ARG A CA 1
ATOM 2148 C C . ARG A 1 273 ? 31.256 38.227 -21.772 1.00 60.59 273 ARG A C 1
ATOM 2150 O O . ARG A 1 273 ? 30.101 38.578 -21.567 1.00 60.59 273 ARG A O 1
ATOM 2157 N N . GLU A 1 274 ? 31.670 36.968 -21.677 1.00 61.00 274 GLU A N 1
ATOM 2158 C CA . GLU A 1 274 ? 30.862 35.900 -21.092 1.00 61.00 274 GLU A CA 1
ATOM 2159 C C . GLU A 1 274 ? 30.671 36.207 -19.607 1.00 61.00 274 GLU A C 1
ATOM 2161 O O . GLU A 1 274 ? 31.611 36.172 -18.810 1.00 61.00 274 GLU A O 1
ATOM 2166 N N . THR A 1 275 ? 29.446 36.560 -19.232 1.00 64.94 275 THR A N 1
ATOM 2167 C CA . THR A 1 275 ? 28.950 36.293 -17.887 1.00 64.94 275 THR A CA 1
ATOM 2168 C C . THR A 1 275 ? 29.097 34.790 -17.665 1.00 64.94 275 THR A C 1
ATOM 2170 O O . THR A 1 275 ? 28.581 34.006 -18.456 1.00 64.94 275 THR A O 1
ATOM 2173 N N . LEU A 1 276 ? 29.868 34.404 -16.646 1.00 65.88 276 LEU A N 1
ATOM 2174 C CA . LEU A 1 276 ? 30.094 33.017 -16.232 1.00 65.88 276 LEU A CA 1
ATOM 2175 C C . LEU A 1 276 ? 28.771 32.410 -15.740 1.00 65.88 276 LEU A C 1
ATOM 2177 O O . LEU A 1 276 ? 28.535 32.306 -14.539 1.00 65.88 276 LEU A O 1
ATOM 2181 N N . GLU A 1 277 ? 27.883 32.054 -16.662 1.00 72.62 277 GLU A N 1
ATOM 2182 C CA . GLU A 1 277 ? 26.768 31.169 -16.359 1.00 72.62 277 GLU A CA 1
ATOM 2183 C C . GLU A 1 277 ? 27.354 29.788 -16.060 1.00 72.62 277 GLU A C 1
ATOM 2185 O O . GLU A 1 277 ? 28.173 29.259 -16.820 1.00 72.62 277 GLU A O 1
ATOM 2190 N N . ALA A 1 278 ? 26.999 29.232 -14.902 1.00 77.12 278 ALA A N 1
ATOM 2191 C CA . ALA A 1 278 ? 27.462 27.917 -14.494 1.00 77.12 278 ALA A CA 1
ATOM 2192 C C . ALA A 1 278 ? 27.010 26.888 -15.540 1.00 77.12 278 ALA A C 1
ATOM 2194 O O . ALA A 1 278 ? 25.814 26.709 -15.759 1.00 77.12 278 ALA A O 1
ATOM 2195 N N . LYS A 1 279 ? 27.970 26.231 -16.202 1.00 84.31 279 LYS A N 1
ATOM 2196 C CA . LYS A 1 279 ? 27.676 25.136 -17.131 1.00 84.31 279 LYS A CA 1
ATOM 2197 C C . LYS A 1 279 ? 27.000 24.000 -16.365 1.00 84.31 279 LYS A C 1
ATOM 2199 O O . LYS A 1 279 ? 27.487 23.628 -15.297 1.00 84.31 279 LYS A O 1
ATOM 2204 N N . VAL A 1 280 ? 25.936 23.421 -16.926 1.00 88.06 280 VAL A N 1
ATOM 2205 C CA . VAL A 1 280 ? 25.360 22.173 -16.401 1.00 88.06 280 VAL A CA 1
ATOM 2206 C C . VAL A 1 280 ? 26.449 21.102 -16.361 1.00 88.06 280 VAL A C 1
ATOM 2208 O O . VAL A 1 280 ? 27.005 20.728 -17.394 1.00 88.06 280 VAL A O 1
ATOM 2211 N N . VAL A 1 281 ? 26.761 20.609 -15.164 1.00 90.00 281 VAL A N 1
ATOM 2212 C CA . VAL A 1 281 ? 27.687 19.490 -14.971 1.00 90.00 281 VAL A CA 1
ATOM 2213 C C . VAL A 1 281 ? 26.865 18.207 -14.951 1.00 90.00 281 VAL A C 1
ATOM 2215 O O . VAL A 1 281 ? 26.102 17.975 -14.015 1.00 90.00 281 VAL A O 1
ATOM 2218 N N . ILE A 1 282 ? 27.005 17.381 -15.989 1.00 89.81 282 ILE A N 1
ATOM 2219 C CA . ILE A 1 282 ? 26.423 16.035 -16.005 1.00 89.81 282 ILE A CA 1
ATOM 2220 C C . ILE A 1 282 ? 27.306 15.133 -15.128 1.00 89.81 282 ILE A C 1
ATOM 2222 O O . ILE A 1 282 ? 28.515 15.088 -15.363 1.00 89.81 282 ILE A O 1
ATOM 2226 N N . PRO A 1 283 ? 26.746 14.421 -14.133 1.00 88.94 283 PRO A N 1
ATOM 2227 C CA . PRO A 1 283 ? 27.505 13.462 -13.336 1.00 88.94 283 PRO A CA 1
ATOM 2228 C C . PRO A 1 283 ? 28.184 12.381 -14.189 1.00 88.94 283 PRO A C 1
ATOM 2230 O O . PRO A 1 283 ? 27.618 11.911 -15.180 1.00 88.94 283 PRO A O 1
ATOM 2233 N N . ASP A 1 284 ? 29.368 11.939 -13.760 1.00 92.00 284 ASP A N 1
ATOM 2234 C CA . ASP A 1 284 ? 30.121 10.885 -14.442 1.00 92.00 284 ASP A CA 1
ATOM 2235 C C . ASP A 1 284 ? 29.279 9.610 -14.625 1.00 92.00 284 ASP A C 1
ATOM 2237 O O . ASP A 1 284 ? 28.612 9.131 -13.706 1.00 92.00 284 ASP A O 1
ATOM 2241 N N . GLY A 1 285 ? 29.323 9.039 -15.832 1.00 88.56 285 GLY A N 1
ATOM 2242 C CA . GLY A 1 285 ? 28.601 7.812 -16.183 1.00 88.56 285 GLY A CA 1
ATOM 2243 C C . GLY A 1 285 ? 27.153 8.010 -16.646 1.00 88.56 285 GLY A C 1
ATOM 2244 O O . GLY A 1 285 ? 26.528 7.041 -17.082 1.00 88.56 285 GLY A O 1
ATOM 2245 N N . ILE A 1 286 ? 26.620 9.237 -16.619 1.00 89.62 286 ILE A N 1
ATOM 2246 C CA . ILE A 1 286 ? 25.313 9.557 -17.206 1.00 89.62 286 ILE A CA 1
ATOM 2247 C C . ILE A 1 286 ? 25.500 9.988 -18.662 1.00 89.62 286 ILE A C 1
ATOM 2249 O O . ILE A 1 286 ? 26.283 10.883 -18.971 1.00 89.62 286 ILE A O 1
ATOM 2253 N N . ARG A 1 287 ? 24.759 9.348 -19.572 1.00 92.00 287 ARG A N 1
ATOM 2254 C CA . ARG A 1 287 ? 24.758 9.723 -20.990 1.00 92.00 287 ARG A CA 1
ATOM 2255 C C . ARG A 1 287 ? 24.051 11.074 -21.185 1.00 92.00 287 ARG A C 1
ATOM 2257 O O . ARG A 1 287 ? 23.004 11.270 -20.558 1.00 92.00 287 ARG A O 1
ATOM 2264 N N . PRO A 1 288 ? 24.555 11.979 -22.042 1.00 92.19 288 PRO A N 1
ATOM 2265 C CA . PRO A 1 288 ? 23.907 13.264 -22.312 1.00 92.19 288 PRO A CA 1
ATOM 2266 C C . PRO A 1 288 ? 22.433 13.146 -22.712 1.00 92.19 288 PRO A C 1
ATOM 2268 O O . PRO A 1 288 ? 21.603 13.918 -22.239 1.00 92.19 288 PRO A O 1
ATOM 2271 N N . GLU A 1 289 ? 22.083 12.124 -23.490 1.00 93.31 289 GLU A N 1
ATOM 2272 C CA . GLU A 1 289 ? 20.715 11.851 -23.937 1.00 93.31 289 GLU A CA 1
ATOM 2273 C C . GLU A 1 289 ? 19.802 11.482 -22.761 1.00 93.31 289 GLU A C 1
ATOM 2275 O O . GLU A 1 289 ? 18.648 11.898 -22.708 1.00 93.31 289 GLU A O 1
ATOM 2280 N N . ASN A 1 290 ? 20.326 10.761 -21.764 1.00 94.00 290 ASN A N 1
ATOM 2281 C CA . ASN A 1 290 ? 19.569 10.440 -20.555 1.00 94.00 290 ASN A CA 1
ATOM 2282 C C . ASN A 1 290 ? 19.321 11.699 -19.719 1.00 94.00 290 ASN A C 1
ATOM 2284 O O . ASN A 1 290 ? 18.215 11.892 -19.219 1.00 94.00 290 ASN A O 1
ATOM 2288 N N . ALA A 1 291 ? 20.327 12.570 -19.586 1.00 94.81 291 ALA A N 1
ATOM 2289 C CA . ALA A 1 291 ? 20.165 13.853 -18.903 1.00 94.81 291 ALA A CA 1
ATOM 2290 C C . ALA A 1 291 ? 19.139 14.743 -19.625 1.00 94.81 291 ALA A C 1
ATOM 2292 O O . ALA A 1 291 ? 18.280 15.349 -18.981 1.00 94.81 291 ALA A O 1
ATOM 2293 N N . GLN A 1 292 ? 19.176 14.761 -20.960 1.00 95.25 292 GLN A N 1
ATOM 2294 C CA . GLN A 1 292 ? 18.199 15.456 -21.790 1.00 95.25 292 GLN A CA 1
ATOM 2295 C C . GLN A 1 292 ? 16.782 14.906 -21.586 1.00 95.25 292 GLN A C 1
ATOM 2297 O O . GLN A 1 292 ? 15.870 15.692 -21.335 1.00 95.25 292 GLN A O 1
ATOM 2302 N N . ASN A 1 293 ? 16.599 13.584 -21.640 1.00 95.38 293 ASN A N 1
ATOM 2303 C CA . ASN A 1 293 ? 15.303 12.940 -21.416 1.00 95.38 293 ASN A CA 1
ATOM 2304 C C . ASN A 1 293 ? 14.756 13.267 -20.017 1.00 95.38 293 ASN A C 1
ATOM 2306 O O . ASN A 1 293 ? 13.600 13.645 -19.873 1.00 95.38 293 ASN A O 1
ATOM 2310 N N . ILE A 1 294 ? 15.588 13.212 -18.975 1.00 95.62 294 ILE A N 1
ATOM 2311 C CA . ILE A 1 294 ? 15.160 13.566 -17.613 1.00 95.62 294 ILE A CA 1
ATOM 2312 C C . ILE A 1 294 ? 14.692 15.027 -17.543 1.00 95.62 294 ILE A C 1
ATOM 2314 O O . ILE A 1 294 ? 13.642 15.308 -16.964 1.00 95.62 294 ILE A O 1
ATOM 2318 N N . LEU A 1 295 ? 15.434 15.966 -18.141 1.00 95.94 295 LEU A N 1
ATOM 2319 C CA . LEU A 1 295 ? 15.031 17.375 -18.170 1.00 95.94 295 LEU A CA 1
ATOM 2320 C C . LEU A 1 295 ? 13.739 17.587 -18.959 1.00 95.94 295 LEU A C 1
ATOM 2322 O O . LEU A 1 295 ? 12.859 18.307 -18.495 1.00 95.94 295 LEU A O 1
ATOM 2326 N N . GLN A 1 296 ? 13.602 16.953 -20.122 1.00 96.00 296 GLN A N 1
ATOM 2327 C CA . GLN A 1 296 ? 12.394 17.041 -20.939 1.00 96.00 296 GLN A CA 1
ATOM 2328 C C . GLN A 1 296 ? 11.161 16.528 -20.185 1.00 96.00 296 GLN A C 1
ATOM 2330 O O . GLN A 1 296 ? 10.150 17.228 -20.163 1.00 96.00 296 GLN A O 1
ATOM 2335 N N . LEU A 1 297 ? 11.264 15.392 -19.486 1.00 96.56 297 LEU A N 1
ATOM 2336 C CA . LEU A 1 297 ? 10.177 14.865 -18.654 1.00 96.56 297 LEU A CA 1
ATOM 2337 C C . LEU A 1 297 ? 9.777 15.856 -17.550 1.00 96.56 297 LEU A C 1
ATOM 2339 O O . LEU A 1 297 ? 8.596 16.159 -17.379 1.00 96.56 297 LEU A O 1
ATOM 2343 N N . ARG A 1 298 ? 10.758 16.407 -16.823 1.00 97.25 298 ARG A N 1
ATOM 2344 C CA . ARG A 1 298 ? 10.512 17.392 -15.752 1.00 97.25 298 ARG A CA 1
ATOM 2345 C C . ARG A 1 298 ? 9.844 18.659 -16.288 1.00 97.25 298 ARG A C 1
ATOM 2347 O O . ARG A 1 298 ? 8.914 19.174 -15.668 1.00 97.25 298 ARG A O 1
ATOM 2354 N N . ILE A 1 299 ? 10.286 19.145 -17.447 1.00 96.62 299 ILE A N 1
ATOM 2355 C CA . ILE A 1 299 ? 9.681 20.289 -18.141 1.00 96.62 299 ILE A CA 1
ATOM 2356 C C . ILE A 1 299 ? 8.225 19.985 -18.510 1.00 96.62 299 ILE A C 1
ATOM 2358 O O . ILE A 1 299 ? 7.359 20.820 -18.247 1.00 96.62 299 ILE A O 1
ATOM 2362 N N . GLY A 1 300 ? 7.948 18.809 -19.082 1.00 96.00 300 GLY A N 1
ATOM 2363 C CA . GLY A 1 300 ? 6.595 18.360 -19.421 1.00 96.00 300 GLY A CA 1
ATOM 2364 C C . GLY A 1 300 ? 5.669 18.360 -18.204 1.00 96.00 300 GLY A C 1
ATOM 2365 O O . GLY A 1 300 ? 4.634 19.025 -18.199 1.00 96.00 300 GLY A O 1
ATOM 2366 N N . GLN A 1 301 ? 6.103 17.737 -17.108 1.00 97.00 301 GLN A N 1
ATOM 2367 C CA . GLN A 1 301 ? 5.357 17.694 -15.845 1.00 97.00 301 GLN A CA 1
ATOM 2368 C C . GLN A 1 301 ? 5.083 19.088 -15.255 1.00 97.00 301 GLN A C 1
ATOM 2370 O O . GLN A 1 301 ? 3.965 19.393 -14.836 1.00 97.00 301 GLN A O 1
ATOM 2375 N N . LYS A 1 302 ? 6.080 19.981 -15.261 1.00 97.88 302 LYS A N 1
ATOM 2376 C CA . LYS A 1 302 ? 5.914 21.368 -14.793 1.00 97.88 302 LYS A CA 1
ATOM 2377 C C . LYS A 1 302 ? 4.957 22.173 -15.673 1.00 97.88 302 LYS A C 1
ATOM 2379 O O . LYS A 1 302 ? 4.220 23.012 -15.153 1.00 97.88 302 LYS A O 1
ATOM 2384 N N . ARG A 1 303 ? 4.926 21.912 -16.984 1.00 96.69 303 ARG A N 1
ATOM 2385 C CA . ARG A 1 303 ? 3.945 22.509 -17.904 1.00 96.69 303 ARG A CA 1
ATOM 2386 C C . ARG A 1 303 ? 2.529 22.024 -17.615 1.00 96.69 303 ARG A C 1
ATOM 2388 O O . ARG A 1 303 ? 1.629 22.857 -17.614 1.00 96.69 303 ARG A O 1
ATOM 2395 N N . VAL A 1 304 ? 2.336 20.737 -17.309 1.00 96.50 304 VAL A N 1
ATOM 2396 C CA . VAL A 1 304 ? 1.036 20.200 -16.860 1.00 96.50 304 VAL A CA 1
ATOM 2397 C C . VAL A 1 304 ? 0.560 20.938 -15.603 1.00 96.50 304 VAL A C 1
ATOM 2399 O O . VAL A 1 304 ? -0.565 21.432 -15.575 1.00 96.50 304 VAL A O 1
ATOM 2402 N N . LEU A 1 305 ? 1.434 21.124 -14.605 1.00 97.69 305 LEU A N 1
ATOM 2403 C CA . LEU A 1 305 ? 1.107 21.886 -13.388 1.00 97.69 305 LEU A CA 1
ATOM 2404 C C . LEU A 1 305 ? 0.737 23.347 -13.673 1.00 97.69 305 LEU A C 1
ATOM 2406 O O . LEU A 1 305 ? -0.236 23.861 -13.125 1.00 97.69 305 LEU A O 1
ATOM 2410 N N . GLN A 1 306 ? 1.506 24.029 -14.525 1.00 97.50 306 GLN A N 1
ATOM 2411 C CA . GLN A 1 306 ? 1.230 25.414 -14.912 1.00 97.50 306 GLN A CA 1
ATOM 2412 C C . GLN A 1 306 ? -0.088 25.543 -15.690 1.00 97.50 306 GLN A C 1
ATOM 2414 O O . GLN A 1 306 ? -0.827 26.507 -15.488 1.00 97.50 306 GLN A O 1
ATOM 2419 N N . ALA A 1 307 ? -0.392 24.584 -16.567 1.00 96.50 307 ALA A N 1
ATOM 2420 C CA . ALA A 1 307 ? -1.645 24.543 -17.311 1.00 96.50 307 ALA A CA 1
ATOM 2421 C C . ALA A 1 307 ? -2.843 24.335 -16.374 1.00 96.50 307 ALA A C 1
ATOM 2423 O O . ALA A 1 307 ? -3.814 25.086 -16.466 1.00 96.50 307 ALA A O 1
ATOM 2424 N N . LEU A 1 308 ? -2.741 23.394 -15.428 1.00 96.94 308 LEU A N 1
ATOM 2425 C CA . LEU A 1 308 ? -3.772 23.159 -14.417 1.00 96.94 308 LEU A CA 1
ATOM 2426 C C . LEU A 1 308 ? -4.026 24.417 -13.572 1.00 96.94 308 LEU A C 1
ATOM 2428 O O . LEU A 1 308 ? -5.166 24.861 -13.466 1.00 96.94 308 LEU A O 1
ATOM 2432 N N . GLU A 1 309 ? -2.979 25.046 -13.030 1.00 97.38 309 GLU A N 1
ATOM 2433 C CA . GLU A 1 309 ? -3.109 26.286 -12.247 1.00 97.38 309 GLU A CA 1
ATOM 2434 C C . GLU A 1 309 ? -3.784 27.408 -13.040 1.00 97.38 309 GLU A C 1
ATOM 2436 O O . GLU A 1 309 ? -4.672 28.095 -12.526 1.00 97.38 309 GLU A O 1
ATOM 2441 N N . LYS A 1 310 ? -3.376 27.595 -14.300 1.00 96.75 310 LYS A N 1
ATOM 2442 C CA . LYS A 1 310 ? -3.928 28.628 -15.177 1.00 96.75 310 LYS A CA 1
ATOM 2443 C C . LYS A 1 310 ? -5.420 28.410 -15.421 1.00 96.75 310 LYS A C 1
ATOM 2445 O O . LYS A 1 310 ? -6.190 29.365 -15.310 1.00 96.75 310 LYS A O 1
ATOM 2450 N N . GLU A 1 311 ? -5.834 27.184 -15.734 1.00 95.12 311 GLU A N 1
ATOM 2451 C CA . GLU A 1 311 ? -7.244 26.875 -15.999 1.00 95.12 311 GLU A CA 1
ATOM 2452 C C . GLU A 1 311 ? -8.104 26.953 -14.727 1.00 95.12 311 GLU A C 1
ATOM 2454 O O . GLU A 1 311 ? -9.217 27.487 -14.772 1.00 95.12 311 GLU A O 1
ATOM 2459 N N . VAL A 1 312 ? -7.586 26.530 -13.569 1.00 95.38 312 VAL A N 1
ATOM 2460 C CA . VAL A 1 312 ? -8.287 26.689 -12.283 1.00 95.38 312 VAL A CA 1
ATOM 2461 C C . VAL A 1 312 ? -8.444 28.173 -11.929 1.00 95.38 312 VAL A C 1
ATOM 2463 O O . VAL A 1 312 ? -9.549 28.626 -11.631 1.00 95.38 312 VAL A O 1
ATOM 2466 N N . THR A 1 313 ? -7.379 28.970 -12.050 1.00 94.81 313 THR A N 1
ATOM 2467 C CA . THR A 1 313 ? -7.404 30.415 -11.745 1.00 94.81 313 THR A CA 1
ATOM 2468 C C . THR A 1 313 ? -8.380 31.175 -12.646 1.00 94.81 313 THR A C 1
ATOM 2470 O O . THR A 1 313 ? -9.145 32.021 -12.178 1.00 94.81 313 THR A O 1
ATOM 2473 N N . LYS A 1 314 ? -8.397 30.848 -13.943 1.00 94.00 314 LYS A N 1
ATOM 2474 C CA . LYS A 1 314 ? -9.354 31.393 -14.917 1.00 94.00 314 LYS A CA 1
ATOM 2475 C C . LYS A 1 314 ? -10.802 31.111 -14.498 1.00 94.00 314 LYS A C 1
ATOM 2477 O O . LYS A 1 314 ? -11.636 32.011 -14.559 1.00 94.00 314 LYS A O 1
ATOM 2482 N N . SER A 1 315 ? -11.080 29.905 -14.009 1.00 91.19 315 SER A N 1
ATOM 2483 C CA . SER A 1 315 ? -12.425 29.471 -13.598 1.00 91.19 315 SER A CA 1
ATOM 2484 C C . SER A 1 315 ? -12.906 30.132 -12.311 1.00 91.19 315 SER A C 1
ATOM 2486 O O . SER A 1 315 ? -14.064 30.554 -12.218 1.00 91.19 315 SER A O 1
ATOM 2488 N N . VAL A 1 316 ? -12.005 30.309 -11.342 1.00 90.88 316 VAL A N 1
ATOM 2489 C CA . VAL A 1 316 ? -12.282 31.075 -10.118 1.00 90.88 316 VAL A CA 1
ATOM 2490 C C . VAL A 1 316 ? -12.575 32.542 -10.458 1.00 90.88 316 VAL A C 1
ATOM 2492 O O . VAL A 1 316 ? -13.559 33.109 -9.978 1.00 90.88 316 VAL A O 1
ATOM 2495 N N . GLY A 1 317 ? -11.784 33.147 -11.353 1.00 87.25 317 GLY A N 1
ATOM 2496 C CA . GLY A 1 317 ? -11.980 34.528 -11.804 1.00 87.25 317 GLY A CA 1
ATOM 2497 C C . GLY A 1 317 ? -13.328 34.762 -12.494 1.00 87.25 317 GLY A C 1
ATOM 2498 O O . GLY A 1 317 ? -13.997 35.760 -12.216 1.00 87.25 317 GLY A O 1
ATOM 2499 N N . SER A 1 318 ? -13.769 33.829 -13.343 1.00 85.12 318 SER A N 1
ATOM 2500 C CA . SER A 1 318 ? -15.093 33.893 -13.978 1.00 85.12 318 SER A CA 1
ATOM 2501 C C . SER A 1 318 ? -16.240 33.776 -12.968 1.00 85.12 318 SER A C 1
ATOM 2503 O O . SER A 1 318 ? -17.226 34.501 -13.090 1.00 85.12 318 SER A O 1
ATOM 2505 N N . SER A 1 319 ? -16.092 32.936 -11.941 1.00 75.88 319 SER A N 1
ATOM 2506 C CA . SER A 1 319 ? -17.125 32.733 -10.913 1.00 75.88 319 SER A CA 1
ATOM 2507 C C . SER A 1 319 ? -17.324 33.982 -10.038 1.00 75.88 319 SER A C 1
ATOM 2509 O O . SER A 1 319 ? -18.450 34.372 -9.733 1.00 75.88 319 SER A O 1
ATOM 2511 N N . HIS A 1 320 ? -16.244 34.691 -9.690 1.00 70.50 320 HIS A N 1
ATOM 2512 C CA . HIS A 1 320 ? -16.341 35.959 -8.953 1.00 70.50 320 HIS A CA 1
ATOM 2513 C C . HIS A 1 320 ? -16.825 37.140 -9.802 1.00 70.50 320 HIS A C 1
ATOM 2515 O O . HIS A 1 320 ? -17.514 38.021 -9.282 1.00 70.50 320 HIS A O 1
ATOM 2521 N N . ALA A 1 321 ? -16.501 37.169 -11.098 1.00 57.94 321 ALA A N 1
ATOM 2522 C CA . ALA A 1 321 ? -17.028 38.183 -12.010 1.00 57.94 321 ALA A CA 1
ATOM 2523 C C . ALA A 1 321 ? -18.559 38.084 -12.154 1.00 57.94 321 ALA A C 1
ATOM 2525 O O . ALA A 1 321 ? -19.222 39.114 -12.262 1.00 57.94 321 ALA A O 1
ATOM 2526 N N . MET A 1 322 ? -19.116 36.871 -12.071 1.00 46.81 322 MET A N 1
ATOM 2527 C CA . MET A 1 322 ? -20.562 36.632 -12.101 1.00 46.81 322 MET A CA 1
ATOM 2528 C C . MET A 1 322 ? -21.259 37.186 -10.844 1.00 46.81 322 MET A C 1
ATOM 2530 O O . MET A 1 322 ? -22.220 37.938 -10.965 1.00 46.81 322 MET A O 1
ATOM 2534 N N . ARG A 1 323 ? -20.686 36.987 -9.644 1.00 51.03 323 ARG A N 1
ATOM 2535 C CA . ARG A 1 323 ? -21.224 37.570 -8.393 1.00 51.03 323 ARG A CA 1
ATOM 2536 C C . A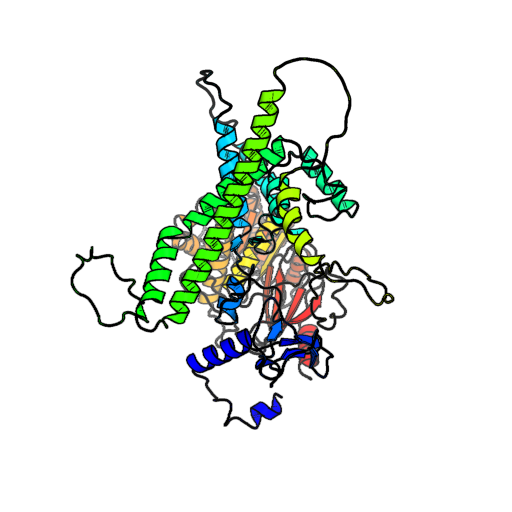RG A 1 323 ? -21.172 39.105 -8.327 1.00 51.03 323 ARG A C 1
ATOM 2538 O O . ARG A 1 323 ? -21.933 39.704 -7.573 1.00 51.03 323 ARG A O 1
ATOM 2545 N N . ARG A 1 324 ? -20.294 39.769 -9.092 1.00 41.09 324 ARG A N 1
ATOM 2546 C CA . ARG A 1 324 ? -20.246 41.247 -9.155 1.00 41.09 324 ARG A CA 1
ATOM 2547 C C . ARG A 1 324 ? -21.276 41.862 -10.105 1.00 41.09 324 ARG A C 1
ATOM 2549 O O . ARG A 1 324 ? -21.519 43.061 -9.994 1.00 41.09 324 ARG A O 1
ATOM 2556 N N . LEU A 1 325 ? -21.868 41.084 -11.011 1.00 34.22 325 LEU A N 1
ATOM 2557 C CA . LEU A 1 325 ? -22.858 41.583 -11.971 1.00 34.22 325 LEU A CA 1
ATOM 2558 C C . LEU A 1 325 ? -24.307 41.509 -11.453 1.00 34.22 325 LEU A C 1
ATOM 2560 O O . LEU A 1 325 ? -25.147 42.235 -11.973 1.00 34.22 325 LEU A O 1
ATOM 2564 N N . ASP A 1 326 ? -24.580 40.755 -10.380 1.00 37.97 326 ASP A N 1
ATOM 2565 C CA . ASP A 1 326 ? -25.934 40.588 -9.816 1.00 37.97 326 ASP A CA 1
ATOM 2566 C C . ASP A 1 326 ? -26.307 41.563 -8.680 1.00 37.97 326 ASP A C 1
ATOM 2568 O O . ASP A 1 326 ? -27.419 41.521 -8.157 1.00 37.97 326 ASP A O 1
ATOM 2572 N N . PHE A 1 327 ? -25.439 42.520 -8.331 1.00 37.91 327 PHE A N 1
ATOM 2573 C CA . PHE A 1 327 ? -25.773 43.588 -7.369 1.00 37.91 327 PHE A CA 1
ATOM 2574 C C . PHE A 1 327 ? -26.317 44.876 -8.016 1.00 37.91 327 PHE A C 1
ATOM 2576 O O . PHE A 1 327 ? -26.262 45.955 -7.424 1.00 37.91 327 PHE A O 1
ATOM 2583 N N . GLY A 1 328 ? -26.891 44.783 -9.220 1.00 38.12 328 GLY A N 1
ATOM 2584 C CA . GLY A 1 328 ? -27.514 45.921 -9.893 1.00 38.12 328 GLY A CA 1
ATOM 2585 C C . GLY A 1 328 ? -28.689 45.542 -10.792 1.00 38.12 328 GLY A C 1
ATOM 2586 O O . GLY A 1 328 ? -28.482 45.173 -11.938 1.00 38.12 328 GLY A O 1
ATOM 2587 N N . SER A 1 329 ? -29.904 45.802 -10.294 1.00 35.25 329 SER A N 1
ATOM 2588 C CA . SER A 1 329 ? -31.197 45.848 -11.006 1.00 35.25 329 SER A CA 1
ATOM 2589 C C . SER A 1 329 ? -32.000 44.546 -11.083 1.00 35.25 329 SER A C 1
ATOM 2591 O O . SER A 1 329 ? -31.698 43.625 -11.830 1.00 35.25 329 SER A O 1
ATOM 2593 N N . SER A 1 330 ? -33.141 44.556 -10.388 1.00 38.00 330 SER A N 1
ATOM 2594 C CA . SER A 1 330 ? -34.243 43.612 -10.572 1.00 38.00 330 SER A CA 1
ATOM 2595 C C . SER A 1 330 ? -34.773 43.638 -12.012 1.00 38.00 330 SER A C 1
ATOM 2597 O O . SER A 1 330 ? -34.914 44.725 -12.571 1.00 38.00 330 SER A O 1
ATOM 2599 N N . VAL A 1 331 ? -35.145 42.480 -12.560 1.00 32.59 331 VAL A N 1
ATOM 2600 C CA . VAL A 1 331 ? -36.464 42.132 -13.133 1.00 32.59 331 VAL A CA 1
ATOM 2601 C C . VAL A 1 331 ? -36.356 40.719 -13.728 1.00 32.59 331 VAL A C 1
ATOM 2603 O O . VAL A 1 331 ? -35.383 40.359 -14.379 1.00 32.59 331 VAL A O 1
ATOM 2606 N N . VAL A 1 332 ? -37.392 39.933 -13.451 1.00 40.09 332 VAL A N 1
ATO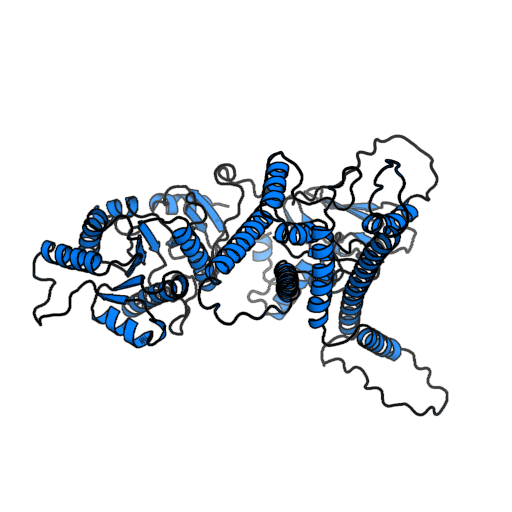M 2607 C CA . VAL A 1 332 ? -37.638 38.528 -13.795 1.00 40.09 332 VAL A CA 1
ATOM 2608 C C . VAL A 1 332 ? -37.445 38.200 -15.284 1.00 40.09 332 VAL A C 1
ATOM 2610 O O . VAL A 1 332 ? -38.086 38.818 -16.130 1.00 40.09 332 VAL A O 1
ATOM 2613 N N . SER A 1 333 ? -36.710 37.123 -15.582 1.00 29.72 333 SER A N 1
ATOM 2614 C CA . SER A 1 333 ? -37.160 36.093 -16.535 1.00 29.72 333 SER A CA 1
ATOM 2615 C C . SER A 1 333 ? -36.394 34.786 -16.321 1.00 29.72 333 SER A C 1
ATOM 2617 O O . SER A 1 333 ? -35.167 34.773 -16.402 1.00 29.72 333 SER A O 1
ATOM 2619 N N . GLU A 1 334 ? -37.130 33.700 -16.092 1.00 41.72 334 GLU A N 1
ATOM 2620 C CA . GLU A 1 334 ? -36.651 32.322 -16.214 1.00 41.72 334 GLU A CA 1
ATOM 2621 C C . GLU A 1 334 ? -35.986 32.122 -17.583 1.00 41.72 334 GLU A C 1
ATOM 2623 O O . GLU A 1 334 ? -36.623 32.340 -18.612 1.00 41.72 334 GLU A O 1
ATOM 2628 N N . ASN A 1 335 ? -34.713 31.722 -17.608 1.00 29.12 335 ASN A N 1
ATOM 2629 C CA . ASN A 1 335 ? -34.063 31.180 -18.798 1.00 29.12 335 ASN A CA 1
ATOM 2630 C C . ASN A 1 335 ? -32.864 30.302 -18.407 1.00 29.12 335 ASN A C 1
ATOM 2632 O O . ASN A 1 335 ? -31.922 30.774 -17.783 1.00 29.12 335 ASN A O 1
ATOM 2636 N N . ASN A 1 336 ? -32.944 29.031 -18.812 1.00 33.47 336 ASN A N 1
ATOM 2637 C CA . ASN A 1 336 ? -31.882 28.039 -19.022 1.00 33.47 336 ASN A CA 1
ATOM 2638 C C . ASN A 1 336 ? -30.487 28.345 -18.442 1.00 33.47 336 ASN A C 1
ATOM 2640 O O . ASN A 1 336 ? -29.684 29.046 -19.063 1.00 33.47 336 ASN A O 1
ATOM 2644 N N . PHE A 1 337 ? -30.153 27.667 -17.340 1.00 31.61 337 PHE A N 1
ATOM 2645 C CA . PHE A 1 337 ? -28.772 27.445 -16.916 1.00 31.61 337 PHE A CA 1
ATOM 2646 C C . PHE A 1 337 ? -28.043 26.610 -17.981 1.00 31.61 337 PHE A C 1
ATOM 2648 O O . PHE A 1 337 ? -28.294 25.422 -18.173 1.00 31.61 337 PHE A O 1
ATOM 2655 N N . GLY A 1 338 ? -27.179 27.267 -18.753 1.00 33.84 338 GLY A N 1
ATOM 2656 C CA . GLY A 1 338 ? -26.342 26.628 -19.761 1.00 33.84 338 GLY A CA 1
ATOM 2657 C C . GLY A 1 338 ? -25.052 26.077 -19.153 1.00 33.84 338 GLY A C 1
ATOM 2658 O O . GLY A 1 338 ? -24.307 26.812 -18.518 1.00 33.84 338 GLY A O 1
ATOM 2659 N N . SER A 1 339 ? -24.782 24.797 -19.424 1.00 43.03 339 SER A N 1
ATOM 2660 C CA . SER A 1 339 ? -23.517 24.049 -19.273 1.00 43.03 339 SER A CA 1
ATOM 2661 C C . SER A 1 339 ? -22.227 24.870 -19.045 1.00 43.03 339 SER A C 1
ATOM 2663 O O . SER A 1 339 ? -21.906 25.761 -19.840 1.00 43.03 339 SER A O 1
ATOM 2665 N N . PHE A 1 340 ? -21.438 24.457 -18.049 1.00 48.75 340 PHE A N 1
ATOM 2666 C CA . PHE A 1 340 ? -20.222 25.109 -17.547 1.00 48.75 340 PHE A CA 1
ATOM 2667 C C . PHE A 1 340 ? -19.097 25.347 -18.594 1.00 48.75 340 PHE A C 1
ATOM 2669 O O . PHE A 1 340 ? -18.759 24.447 -19.371 1.00 48.75 340 PHE A O 1
ATOM 2676 N N . PRO A 1 341 ? -18.441 26.531 -18.591 1.00 51.16 341 PRO A N 1
ATOM 2677 C CA . PRO A 1 341 ? -17.389 26.887 -19.554 1.00 51.16 341 PRO A CA 1
ATOM 2678 C C . PRO A 1 341 ? -16.019 26.229 -19.300 1.00 51.16 341 PRO A C 1
ATOM 2680 O O . PRO A 1 341 ? -15.247 26.091 -20.249 1.00 51.16 341 PRO A O 1
ATOM 2683 N N . PHE A 1 342 ? -15.715 25.787 -18.071 1.00 46.19 342 PHE A N 1
ATOM 2684 C CA . PHE A 1 342 ? -14.432 25.149 -17.722 1.00 46.19 342 PHE A CA 1
ATOM 2685 C C . PHE A 1 342 ? -14.191 23.862 -18.526 1.00 46.19 342 PHE A C 1
ATOM 2687 O O . PHE A 1 342 ? -13.174 23.721 -19.201 1.00 46.19 342 PHE A O 1
ATOM 2694 N N . TYR A 1 343 ? -15.185 22.973 -18.560 1.00 46.31 343 TYR A N 1
ATOM 2695 C CA . TYR A 1 343 ? -15.071 21.679 -19.235 1.00 46.31 343 TYR A CA 1
ATOM 2696 C C . TYR A 1 343 ? -15.222 21.788 -20.767 1.00 46.31 343 TYR A C 1
ATOM 2698 O O . TYR A 1 343 ? -14.538 21.099 -21.526 1.00 46.31 343 TYR A O 1
ATOM 2706 N N . LYS A 1 344 ? -16.046 22.732 -21.256 1.00 47.81 344 LYS A N 1
ATOM 2707 C CA . LYS A 1 344 ? -16.169 23.025 -22.699 1.00 47.81 344 LYS A CA 1
ATOM 2708 C C . LYS A 1 344 ? -14.908 23.658 -23.295 1.00 47.81 344 LYS A C 1
ATOM 2710 O O . LYS A 1 344 ? -14.586 23.353 -24.441 1.00 47.81 344 LYS A O 1
ATOM 2715 N N . SER A 1 345 ? -14.188 24.496 -22.542 1.00 48.09 345 SER A N 1
ATOM 2716 C CA . SER A 1 345 ? -12.901 25.067 -22.973 1.00 48.09 345 SER A CA 1
ATOM 2717 C C . SER A 1 345 ? -11.815 23.994 -23.111 1.00 48.09 345 SER A C 1
ATOM 2719 O O . SER A 1 345 ? -10.972 24.121 -23.992 1.00 48.09 345 SER A O 1
ATOM 2721 N N . LEU A 1 346 ? -11.844 22.948 -22.277 1.00 44.75 346 LEU A N 1
ATOM 2722 C CA . LEU A 1 346 ? -10.852 21.866 -22.282 1.00 44.75 346 LEU A CA 1
ATOM 2723 C C . LEU A 1 346 ? -11.111 20.809 -23.370 1.00 44.75 346 LEU A C 1
ATOM 2725 O O . LEU A 1 346 ? -10.167 20.315 -23.976 1.00 44.75 346 LEU A O 1
ATOM 2729 N N . GLN A 1 347 ? -12.375 20.490 -23.681 1.00 44.72 347 GLN A N 1
ATOM 2730 C CA . GLN A 1 347 ? -12.706 19.505 -24.728 1.00 44.72 347 GLN A CA 1
ATOM 2731 C C . GLN A 1 347 ? -12.975 20.107 -26.124 1.00 44.72 347 GLN A C 1
ATOM 2733 O O . GLN A 1 347 ? -12.968 19.382 -27.127 1.00 44.72 347 GLN A O 1
ATOM 2738 N N . GLY A 1 348 ? -13.260 21.412 -26.206 1.00 37.78 348 GLY A N 1
ATOM 2739 C CA . GLY A 1 348 ? -13.800 22.065 -27.404 1.00 37.78 348 GLY A CA 1
ATOM 2740 C C . GLY A 1 348 ? -12.808 22.274 -28.550 1.00 37.78 348 GLY A C 1
ATOM 2741 O O . GLY A 1 348 ? -13.197 22.135 -29.710 1.00 37.78 348 GLY A O 1
ATOM 2742 N N . GLU A 1 349 ? -11.534 22.553 -28.261 1.00 38.47 349 GLU A N 1
ATOM 2743 C CA . GLU A 1 349 ? -10.533 22.837 -29.306 1.00 38.47 349 GLU A CA 1
ATOM 2744 C C . GLU A 1 349 ? -9.866 21.562 -29.856 1.00 38.47 349 GLU A C 1
ATOM 2746 O O . GLU A 1 349 ? -9.559 21.475 -31.047 1.00 38.47 349 GLU A O 1
ATOM 2751 N N . THR A 1 350 ? -9.750 20.507 -29.050 1.00 40.00 350 THR A N 1
ATOM 2752 C CA . THR A 1 350 ? -9.023 19.277 -29.415 1.00 40.00 350 THR A CA 1
ATOM 2753 C C . THR A 1 350 ? -9.837 18.337 -30.315 1.00 40.00 350 THR A C 1
ATOM 2755 O O . THR A 1 350 ? -9.283 17.615 -31.145 1.00 40.00 350 THR A O 1
ATOM 2758 N N . ARG A 1 351 ? -11.179 18.370 -30.239 1.00 33.47 351 ARG A N 1
ATOM 2759 C CA . ARG A 1 351 ? -12.058 17.544 -31.098 1.00 33.47 351 ARG A CA 1
ATOM 2760 C C . ARG A 1 351 ? -12.318 18.134 -32.489 1.00 33.47 351 ARG A C 1
ATOM 2762 O O . ARG A 1 351 ? -12.763 17.401 -33.375 1.00 33.47 351 ARG A O 1
ATOM 2769 N N . GLN A 1 352 ? -12.049 19.423 -32.717 1.00 32.41 352 GLN A N 1
ATOM 2770 C CA . GLN A 1 352 ? -12.319 20.073 -34.009 1.00 32.41 352 GLN A CA 1
ATOM 2771 C C . GLN A 1 352 ? -11.250 19.782 -35.079 1.00 32.41 352 GLN A C 1
ATOM 2773 O O . GLN A 1 352 ? -11.567 19.793 -36.269 1.00 32.41 352 GLN A O 1
ATOM 2778 N N . VAL A 1 353 ? -10.024 19.427 -34.679 1.00 34.06 353 VAL A N 1
ATOM 2779 C CA . VAL A 1 353 ? -8.920 19.110 -35.607 1.00 34.06 353 VAL A CA 1
ATOM 2780 C C . VAL A 1 353 ? -9.054 17.705 -36.228 1.00 34.06 353 VAL A C 1
ATOM 2782 O O . VAL A 1 353 ? -8.594 17.475 -37.341 1.00 34.06 353 VAL A O 1
ATOM 2785 N N . LEU A 1 354 ? -9.795 16.786 -35.597 1.00 31.23 354 LEU A N 1
ATOM 2786 C CA . LEU A 1 354 ? -10.025 15.419 -36.100 1.00 31.23 354 LEU A CA 1
ATOM 2787 C C . LEU A 1 354 ? -11.200 15.282 -37.094 1.00 31.23 354 LEU A C 1
ATOM 2789 O O . LEU A 1 354 ? -11.545 14.169 -37.488 1.00 31.23 354 LEU A O 1
ATOM 2793 N N . ARG A 1 355 ? -11.837 16.385 -37.519 1.00 31.70 355 ARG A N 1
ATOM 2794 C CA . ARG A 1 355 ? -13.018 16.358 -38.415 1.00 31.70 355 ARG A CA 1
ATOM 2795 C C . ARG A 1 355 ? -12.786 16.856 -39.846 1.00 31.70 355 ARG A C 1
ATOM 2797 O O . ARG A 1 355 ? -13.744 16.925 -40.611 1.00 31.70 355 ARG A O 1
ATOM 2804 N N . GLN A 1 356 ? -11.554 17.159 -40.249 1.00 28.09 356 GLN A N 1
ATOM 2805 C CA . GLN A 1 356 ? -11.257 17.583 -41.625 1.00 28.09 356 GLN A CA 1
ATOM 2806 C C . GLN A 1 356 ? -10.601 16.457 -42.440 1.00 28.09 356 GLN A C 1
ATOM 2808 O O . GLN A 1 356 ? -9.408 16.476 -42.711 1.00 28.09 356 GLN A O 1
ATOM 2813 N N . CYS A 1 357 ? -11.398 15.467 -42.850 1.00 29.97 357 CYS A N 1
ATOM 2814 C CA . CYS A 1 357 ? -11.069 14.529 -43.932 1.00 29.97 357 CYS A CA 1
ATOM 2815 C C . CYS A 1 357 ? -12.311 14.335 -44.825 1.00 29.97 357 CYS A C 1
ATOM 2817 O O . CYS A 1 357 ? -13.428 14.287 -44.302 1.00 29.97 357 CYS A O 1
ATOM 2819 N N . PRO A 1 358 ? -12.167 14.277 -46.164 1.00 29.45 358 PRO A N 1
ATOM 2820 C CA . PRO A 1 358 ? -13.303 14.328 -47.082 1.00 29.45 358 PRO A CA 1
ATOM 2821 C C . PRO A 1 358 ? -14.089 13.000 -47.127 1.00 29.45 358 PRO A C 1
ATOM 2823 O O . PRO A 1 358 ? -13.498 11.931 -46.974 1.00 29.45 358 PRO A O 1
ATOM 2826 N N . PRO A 1 359 ? -15.412 13.027 -47.392 1.00 29.66 359 PRO A N 1
ATOM 2827 C CA . PRO A 1 359 ? -16.264 11.852 -47.274 1.00 29.66 359 PRO A CA 1
ATOM 2828 C C . PRO A 1 359 ? -16.441 11.167 -48.631 1.00 29.66 359 PRO A C 1
ATOM 2830 O O . PRO A 1 359 ? -17.174 11.687 -49.469 1.00 29.66 359 PRO A O 1
ATOM 2833 N N . LYS A 1 360 ? -15.862 9.980 -48.853 1.00 29.73 360 LYS A N 1
ATOM 2834 C CA . LYS A 1 360 ? -16.417 9.014 -49.820 1.00 29.73 360 LYS A CA 1
ATOM 2835 C C . LYS A 1 360 ? -16.222 7.571 -49.348 1.00 29.73 360 LYS A C 1
ATOM 2837 O O . LYS A 1 360 ? -15.122 7.172 -48.998 1.00 29.73 360 LYS A O 1
ATOM 2842 N N . VAL A 1 361 ? -17.322 6.822 -49.468 1.00 28.72 361 VAL A N 1
ATOM 2843 C CA . VAL A 1 361 ? -17.556 5.391 -49.191 1.00 28.72 361 VAL A CA 1
ATOM 2844 C C . VAL A 1 361 ? -18.087 5.086 -47.783 1.00 28.72 361 VAL A C 1
ATOM 2846 O O . VAL A 1 361 ? -17.372 4.762 -46.843 1.00 28.72 361 VAL A O 1
ATOM 2849 N N . ALA A 1 362 ? -19.415 5.183 -47.688 1.00 26.75 362 ALA A N 1
ATOM 2850 C CA . ALA A 1 362 ? -20.243 4.664 -46.612 1.00 26.75 362 ALA A CA 1
ATOM 2851 C C . ALA A 1 362 ? -20.533 3.172 -46.835 1.00 26.75 362 ALA A C 1
ATOM 2853 O O . ALA A 1 362 ? -21.011 2.812 -47.908 1.00 26.75 362 ALA A O 1
ATOM 2854 N N . PHE A 1 363 ? -20.255 2.345 -45.826 1.00 26.16 363 PHE A N 1
ATOM 2855 C CA . PHE A 1 363 ? -21.157 1.381 -45.167 1.00 26.16 363 PHE A CA 1
ATOM 2856 C C . PHE A 1 363 ? -20.311 0.327 -44.442 1.00 26.16 363 PHE A C 1
ATOM 2858 O O . PHE A 1 363 ? -19.957 -0.700 -45.005 1.00 26.16 363 PHE A O 1
ATOM 2865 N N . CYS A 1 364 ? -20.000 0.604 -43.178 1.00 24.45 364 CYS A N 1
ATOM 2866 C CA . CYS A 1 364 ? -19.890 -0.386 -42.112 1.00 24.45 364 CYS A CA 1
ATOM 2867 C C . CYS A 1 364 ? -20.119 0.369 -40.800 1.00 24.45 364 CYS A C 1
ATOM 2869 O O . CYS A 1 364 ? -19.465 1.366 -40.507 1.00 24.45 364 CYS A O 1
ATOM 2871 N N . THR A 1 365 ? -21.140 -0.070 -40.080 1.00 25.12 365 THR A N 1
ATOM 2872 C CA . THR A 1 365 ? -21.649 0.433 -38.805 1.00 25.12 365 THR A CA 1
ATOM 2873 C C . THR A 1 365 ? -20.536 0.769 -37.812 1.00 25.12 365 THR A C 1
ATOM 2875 O O . THR A 1 365 ? -19.839 -0.113 -37.316 1.00 25.12 365 THR A O 1
ATOM 2878 N N . ALA A 1 366 ? -20.415 2.056 -37.492 1.00 24.34 366 ALA A N 1
ATOM 2879 C CA . ALA A 1 366 ? -19.647 2.549 -36.363 1.00 24.34 366 ALA A CA 1
ATOM 2880 C C . ALA A 1 366 ? -20.402 2.223 -35.066 1.00 24.34 366 ALA A C 1
ATOM 2882 O O . ALA A 1 366 ? -21.304 2.950 -34.654 1.00 24.34 366 ALA A O 1
ATOM 2883 N N . VAL A 1 367 ? -20.032 1.117 -34.423 1.00 26.50 367 VAL A N 1
ATOM 2884 C CA . VAL A 1 367 ? -20.215 0.965 -32.979 1.00 26.50 367 VAL A CA 1
ATOM 2885 C C . VAL A 1 367 ? -19.054 1.723 -32.348 1.00 26.50 367 VAL A C 1
ATOM 2887 O O . VAL A 1 367 ? -17.902 1.305 -32.446 1.00 26.50 367 VAL A O 1
ATOM 2890 N N . GLY A 1 368 ? -19.347 2.889 -31.778 1.00 23.31 368 GLY A N 1
ATOM 2891 C CA . GLY A 1 368 ? -18.380 3.660 -31.011 1.00 23.31 368 GLY A CA 1
ATOM 2892 C C . GLY A 1 368 ? -17.949 2.860 -29.789 1.00 23.31 368 GLY A C 1
ATOM 2893 O O . GLY A 1 368 ? -18.650 2.827 -28.783 1.00 23.31 368 GLY A O 1
ATOM 2894 N N . CYS A 1 369 ? -16.792 2.210 -29.871 1.00 25.20 369 CYS A N 1
ATOM 2895 C CA . CYS A 1 369 ? -16.107 1.683 -28.703 1.00 25.20 369 CYS A CA 1
ATOM 2896 C C . CYS A 1 369 ? -15.527 2.860 -27.908 1.00 25.20 369 CYS A C 1
ATOM 2898 O O . CYS A 1 369 ? -14.345 3.176 -28.017 1.00 25.20 369 CYS A O 1
ATOM 2900 N N . GLN A 1 370 ? -16.352 3.482 -27.062 1.00 28.06 370 GLN A N 1
ATOM 2901 C CA . GLN A 1 370 ? -15.872 3.925 -25.756 1.00 28.06 370 GLN A CA 1
ATOM 2902 C C . GLN A 1 370 ? -15.456 2.653 -25.017 1.00 28.06 370 GLN A C 1
ATOM 2904 O O . GLN A 1 370 ? -16.261 1.974 -24.379 1.00 28.06 370 GLN A O 1
ATOM 2909 N N . GLY A 1 371 ? -14.204 2.254 -25.231 1.00 28.94 371 GLY A N 1
ATOM 2910 C CA . GLY A 1 371 ? -13.586 1.152 -24.523 1.00 28.94 371 GLY A CA 1
ATOM 2911 C C . GLY A 1 371 ? -13.477 1.536 -23.059 1.00 28.94 371 GLY A C 1
ATOM 2912 O O . GLY A 1 371 ? -12.465 2.086 -22.641 1.00 28.94 371 GLY A O 1
ATOM 2913 N N . ARG A 1 372 ? -14.529 1.237 -22.288 1.00 32.97 372 ARG A N 1
ATOM 2914 C CA . ARG A 1 372 ? -14.432 1.045 -20.845 1.00 32.97 372 ARG A CA 1
ATOM 2915 C C . ARG A 1 372 ? -13.195 0.186 -20.613 1.00 32.97 372 ARG A C 1
ATOM 2917 O O . ARG A 1 372 ? -13.170 -0.970 -21.044 1.00 32.97 372 ARG A O 1
ATOM 2924 N N . ARG A 1 373 ? -12.189 0.735 -19.932 1.00 35.75 373 ARG A N 1
ATOM 2925 C CA . ARG A 1 373 ? -11.147 -0.053 -19.275 1.00 35.75 373 ARG A CA 1
ATOM 2926 C C . ARG A 1 373 ? -11.821 -0.861 -18.162 1.00 35.75 373 ARG A C 1
ATOM 2928 O O . ARG A 1 373 ? -11.645 -0.598 -16.984 1.00 35.75 373 ARG A O 1
ATOM 2935 N N . ARG A 1 374 ? -12.595 -1.888 -18.529 1.00 34.09 374 ARG A N 1
ATOM 2936 C CA . ARG A 1 374 ? -12.608 -3.098 -17.716 1.00 34.09 374 ARG A CA 1
ATOM 2937 C C . ARG A 1 374 ? -11.176 -3.580 -17.799 1.00 34.09 374 ARG A C 1
ATOM 2939 O O . ARG A 1 374 ? -10.737 -3.944 -18.887 1.00 34.09 374 ARG A O 1
ATOM 2946 N N . GLY A 1 375 ? -10.436 -3.495 -16.698 1.00 30.98 375 GLY A N 1
ATOM 2947 C CA . GLY A 1 375 ? -9.161 -4.181 -16.599 1.00 30.98 375 GLY A CA 1
ATOM 2948 C C . GLY A 1 375 ? -9.397 -5.616 -17.051 1.00 30.98 375 GLY A C 1
ATOM 2949 O O . GLY A 1 375 ? -10.111 -6.366 -16.383 1.00 30.98 375 GLY A O 1
ATOM 2950 N N . CYS A 1 376 ? -8.882 -5.968 -18.228 1.00 28.42 376 CYS A N 1
ATOM 2951 C CA . CYS A 1 376 ? -8.773 -7.348 -18.650 1.00 28.42 376 CYS A CA 1
ATOM 2952 C C . CYS A 1 376 ? -7.774 -7.981 -17.686 1.00 28.42 376 CYS A C 1
ATOM 2954 O O . CYS A 1 376 ? -6.582 -8.051 -17.969 1.00 28.42 376 CYS A O 1
ATOM 2956 N N . LYS A 1 377 ? -8.267 -8.402 -16.514 1.00 32.75 377 LYS A N 1
ATOM 2957 C CA . LYS A 1 377 ? -7.638 -9.467 -15.749 1.00 32.75 377 LYS A CA 1
ATOM 2958 C C . LYS A 1 377 ? -7.480 -10.597 -16.760 1.00 32.75 377 LYS A C 1
ATOM 2960 O O . LYS A 1 377 ? -8.472 -11.070 -17.320 1.00 32.75 377 LYS A O 1
ATOM 2965 N N . THR A 1 378 ? -6.239 -10.940 -17.083 1.00 31.25 378 THR A N 1
ATOM 2966 C CA . THR A 1 378 ? -5.943 -12.157 -17.833 1.00 31.25 378 THR A CA 1
ATOM 2967 C C . THR A 1 378 ? -6.735 -13.293 -17.188 1.00 31.25 378 THR A C 1
ATOM 2969 O O . THR A 1 378 ? -6.818 -13.345 -15.954 1.00 31.25 378 THR A O 1
ATOM 2972 N N . PRO A 1 379 ? -7.362 -14.192 -17.961 1.00 31.25 379 PRO A N 1
ATOM 2973 C CA . PRO A 1 379 ? -7.956 -15.365 -17.365 1.00 31.25 379 PRO A CA 1
ATOM 2974 C C . PRO A 1 379 ? -6.788 -16.232 -16.878 1.00 31.25 379 PRO A C 1
ATOM 2976 O O . PRO A 1 379 ? -6.314 -17.117 -17.587 1.00 31.25 379 PRO A O 1
ATOM 2979 N N . ARG A 1 380 ? -6.334 -16.026 -15.629 1.00 39.25 380 ARG A N 1
ATOM 2980 C CA . ARG A 1 380 ? -6.049 -17.195 -14.793 1.00 39.25 380 ARG A CA 1
ATOM 2981 C C . ARG A 1 380 ? -7.296 -18.045 -14.965 1.00 39.25 380 ARG A C 1
ATOM 2983 O O . ARG A 1 380 ? -8.387 -17.520 -14.746 1.00 39.25 380 ARG A O 1
ATOM 2990 N N . GLY A 1 381 ? -7.159 -19.267 -15.487 1.00 35.94 381 GLY A N 1
ATOM 2991 C CA . GLY A 1 381 ? -8.286 -20.192 -15.543 1.00 35.94 381 GLY A CA 1
ATOM 2992 C C . GLY A 1 381 ? -8.905 -20.162 -14.158 1.00 35.94 381 GLY A C 1
ATOM 2993 O O . GLY A 1 381 ? -8.212 -20.533 -13.211 1.00 35.94 381 GLY A O 1
ATOM 2994 N N . ALA A 1 382 ? -10.090 -19.545 -14.051 1.00 39.72 382 ALA A N 1
ATOM 2995 C CA . ALA A 1 382 ? -10.658 -19.168 -12.770 1.00 39.72 382 ALA A CA 1
ATOM 2996 C C . ALA A 1 382 ? -10.650 -20.435 -11.939 1.00 39.72 382 ALA A C 1
ATOM 2998 O O . ALA A 1 382 ? -11.181 -21.465 -12.381 1.00 39.72 382 ALA A O 1
ATOM 2999 N N . ALA A 1 383 ? -9.945 -20.400 -10.811 1.00 47.94 383 ALA A N 1
ATOM 3000 C CA . ALA A 1 383 ? -9.958 -21.557 -9.954 1.00 47.94 383 ALA A CA 1
ATOM 3001 C C . ALA A 1 383 ? -11.440 -21.799 -9.623 1.00 47.94 383 ALA A C 1
ATOM 3003 O O . ALA A 1 383 ? -12.179 -20.825 -9.449 1.00 47.94 383 ALA A O 1
ATOM 3004 N N . PRO A 1 384 ? -11.931 -23.049 -9.593 1.00 44.81 384 PRO A N 1
ATOM 3005 C CA . PRO A 1 384 ? -13.366 -23.328 -9.483 1.00 44.81 384 PRO A CA 1
ATOM 3006 C C . PRO A 1 384 ? -14.087 -22.603 -8.325 1.00 44.81 384 PRO A C 1
ATOM 3008 O O . PRO A 1 384 ? -15.311 -22.503 -8.326 1.00 44.81 384 PRO A O 1
ATOM 3011 N N . TRP A 1 385 ? -13.333 -22.095 -7.346 1.00 57.53 385 TRP A N 1
ATOM 3012 C CA . TRP A 1 385 ? -13.784 -21.359 -6.170 1.00 57.53 385 TRP A CA 1
ATOM 3013 C C . TRP A 1 385 ? -13.800 -19.820 -6.284 1.00 57.53 385 TRP A C 1
ATOM 3015 O O . TRP A 1 385 ? -14.330 -19.180 -5.375 1.00 57.53 385 TRP A O 1
ATOM 3025 N N . ASP A 1 386 ? -13.303 -19.203 -7.363 1.00 48.38 386 ASP A N 1
ATOM 3026 C CA . ASP A 1 386 ? -13.232 -17.731 -7.506 1.00 48.38 386 ASP A CA 1
ATOM 3027 C C . ASP A 1 386 ? -14.616 -17.042 -7.472 1.00 48.38 386 ASP A C 1
ATOM 3029 O O . ASP A 1 386 ? -14.727 -15.871 -7.117 1.00 48.38 386 ASP A O 1
ATOM 3033 N N . ASN A 1 387 ? -15.696 -17.777 -7.764 1.00 53.47 387 ASN A N 1
ATOM 3034 C CA . ASN A 1 387 ? -17.069 -17.258 -7.724 1.00 53.47 387 ASN A CA 1
ATOM 3035 C C . ASN A 1 387 ? -17.681 -17.199 -6.310 1.00 53.47 387 ASN A C 1
ATOM 3037 O O . ASN A 1 387 ? -18.732 -16.588 -6.139 1.00 53.47 387 ASN A O 1
ATOM 3041 N N . ILE A 1 388 ? -17.076 -17.854 -5.309 1.00 57.97 388 ILE A N 1
ATOM 3042 C CA . ILE A 1 388 ? -17.665 -18.000 -3.963 1.00 57.97 388 ILE A CA 1
ATOM 3043 C C . ILE A 1 388 ? -17.168 -16.914 -2.997 1.00 57.97 388 ILE A C 1
ATOM 3045 O O . ILE A 1 388 ? -17.901 -16.524 -2.095 1.00 57.97 388 ILE A O 1
ATOM 3049 N N . PHE A 1 389 ? -15.946 -16.407 -3.184 1.00 59.00 389 PHE A N 1
ATOM 3050 C CA . PHE A 1 389 ? -15.250 -15.588 -2.178 1.00 59.00 389 PHE A CA 1
ATOM 3051 C C . PHE A 1 389 ? -15.097 -14.105 -2.533 1.00 59.00 389 PHE A C 1
ATOM 3053 O O . PHE A 1 389 ? -14.337 -13.408 -1.871 1.00 59.00 389 PHE A O 1
ATOM 3060 N N . GLY A 1 390 ? -15.783 -13.622 -3.573 1.00 56.72 390 GLY A N 1
ATOM 3061 C CA . GLY A 1 390 ? -15.462 -12.327 -4.173 1.00 56.72 390 GLY A CA 1
ATOM 3062 C C . GLY A 1 390 ? -14.100 -12.399 -4.873 1.00 56.72 390 GLY A C 1
ATOM 3063 O O . GLY A 1 390 ? -13.147 -13.000 -4.384 1.00 56.72 390 GLY A O 1
ATOM 3064 N N . GLY A 1 391 ? -13.986 -11.840 -6.074 1.00 63.19 391 GLY A N 1
ATOM 3065 C CA . GLY A 1 391 ? -12.775 -11.952 -6.902 1.00 63.19 391 GLY A CA 1
ATOM 3066 C C . GLY A 1 391 ? -11.567 -11.143 -6.402 1.00 63.19 391 GLY A C 1
ATOM 3067 O O . GLY A 1 391 ? -10.777 -10.676 -7.233 1.00 63.19 391 GLY A O 1
ATOM 3068 N N . GLU A 1 392 ? -11.450 -10.915 -5.092 1.00 75.62 392 GLU A N 1
ATOM 3069 C CA . GLU A 1 392 ? -10.315 -10.236 -4.481 1.00 75.62 392 GLU A CA 1
ATOM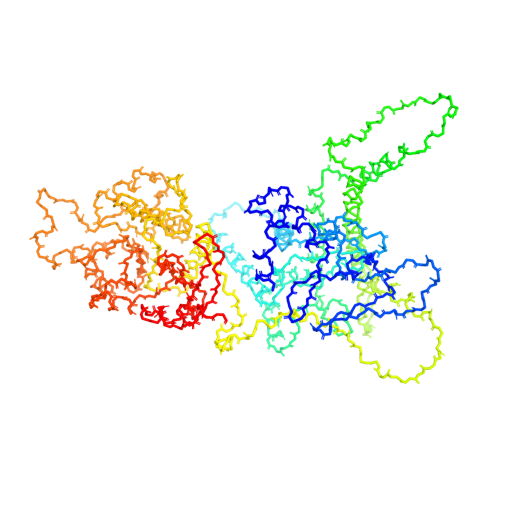 3070 C C . GLU A 1 392 ? -9.129 -11.196 -4.351 1.00 75.62 392 GLU A C 1
ATOM 3072 O O . GLU A 1 392 ? -9.196 -12.293 -3.781 1.00 75.62 392 GLU A O 1
ATOM 3077 N N . GLU A 1 393 ? -8.017 -10.783 -4.953 1.00 83.94 393 GLU A N 1
ATOM 3078 C CA . GLU A 1 393 ? -6.752 -11.493 -4.859 1.00 83.94 393 GLU A CA 1
ATOM 3079 C C . GLU A 1 393 ? -6.153 -11.220 -3.478 1.00 83.94 393 GLU A C 1
ATOM 3081 O O . GLU A 1 393 ? -5.700 -10.114 -3.186 1.00 83.94 393 GLU A O 1
ATOM 3086 N N . ILE A 1 394 ? -6.151 -12.234 -2.611 1.00 88.06 394 ILE A N 1
ATOM 3087 C CA . ILE A 1 394 ? -5.542 -12.115 -1.288 1.00 88.06 394 ILE A CA 1
ATOM 3088 C C . ILE A 1 394 ? -4.023 -12.157 -1.454 1.00 88.06 394 ILE A C 1
ATOM 3090 O O . ILE A 1 394 ? -3.444 -13.156 -1.891 1.00 88.06 394 ILE A O 1
ATOM 3094 N N . LYS A 1 395 ? -3.362 -11.057 -1.087 1.00 93.19 395 LYS A N 1
ATOM 3095 C CA . LYS A 1 395 ? -1.909 -10.933 -1.176 1.00 93.19 395 LYS A CA 1
ATOM 3096 C C . LYS A 1 395 ? -1.235 -11.807 -0.115 1.00 93.19 395 LYS A C 1
ATOM 3098 O O . LYS A 1 395 ? -1.272 -11.510 1.075 1.00 93.19 395 LYS A O 1
ATOM 3103 N N . LEU A 1 396 ? -0.582 -12.880 -0.555 1.00 95.94 396 LEU A N 1
ATOM 3104 C CA . LEU A 1 396 ? 0.174 -13.768 0.328 1.00 95.94 396 LEU A CA 1
ATOM 3105 C C . LEU A 1 396 ? 1.486 -13.106 0.779 1.00 95.94 396 LEU A C 1
ATOM 3107 O O . LEU A 1 396 ? 2.246 -12.644 -0.077 1.00 95.94 396 LEU A O 1
ATOM 3111 N N . PRO A 1 397 ? 1.813 -13.106 2.085 1.00 96.00 397 PRO A N 1
ATOM 3112 C CA . PRO A 1 397 ? 3.034 -12.475 2.565 1.00 96.00 397 PRO A CA 1
ATOM 3113 C C . PRO A 1 397 ? 4.276 -13.258 2.116 1.00 96.00 397 PRO A C 1
ATOM 3115 O O . PRO A 1 397 ? 4.407 -14.463 2.375 1.00 96.00 397 PRO A O 1
ATOM 3118 N N . TYR A 1 398 ? 5.224 -12.567 1.478 1.00 93.81 398 TYR A N 1
ATOM 3119 C CA . TYR A 1 398 ? 6.517 -13.150 1.087 1.00 93.81 398 TYR A CA 1
ATOM 3120 C C . TYR A 1 398 ? 7.633 -12.871 2.100 1.00 93.81 398 TYR A C 1
ATOM 3122 O O . TYR A 1 398 ? 8.645 -13.570 2.115 1.00 93.81 398 TYR A O 1
ATOM 3130 N N . SER A 1 399 ? 7.470 -11.861 2.958 1.00 94.88 399 SER A N 1
ATOM 3131 C CA . SER A 1 399 ? 8.472 -11.462 3.950 1.00 94.88 399 SER A CA 1
ATOM 3132 C C . SER A 1 399 ? 7.858 -11.243 5.328 1.00 94.88 399 SER A C 1
ATOM 3134 O O . SER A 1 399 ? 6.659 -11.025 5.469 1.00 94.88 399 SER A O 1
ATOM 3136 N N . THR A 1 400 ? 8.699 -11.244 6.359 1.00 96.56 400 THR A N 1
ATOM 3137 C CA . THR A 1 400 ? 8.284 -10.963 7.742 1.00 96.56 400 THR A CA 1
ATOM 3138 C C . THR A 1 400 ? 7.742 -9.546 7.914 1.00 96.56 400 THR A C 1
ATOM 3140 O O . THR A 1 400 ? 6.848 -9.328 8.727 1.00 96.56 400 THR A O 1
ATOM 3143 N N . LYS A 1 401 ? 8.208 -8.592 7.096 1.00 95.81 401 LYS A N 1
ATOM 3144 C CA . LYS A 1 401 ? 7.630 -7.246 7.040 1.00 95.81 401 LYS A CA 1
ATOM 3145 C C . LYS A 1 401 ? 6.180 -7.286 6.553 1.00 95.81 401 LYS A C 1
ATOM 3147 O O . LYS A 1 401 ? 5.311 -6.718 7.194 1.00 95.81 401 LYS A O 1
ATOM 3152 N N . GLU A 1 402 ? 5.898 -8.026 5.484 1.00 96.00 402 GLU A N 1
ATOM 3153 C CA . GLU A 1 402 ? 4.521 -8.166 4.995 1.00 96.00 402 GLU A CA 1
ATOM 3154 C C . GLU A 1 402 ? 3.623 -8.961 5.943 1.00 96.00 402 GLU A C 1
ATOM 3156 O O . GLU A 1 402 ? 2.429 -8.686 6.028 1.00 96.00 402 GLU A O 1
ATOM 3161 N N . VAL A 1 403 ? 4.185 -9.920 6.690 1.00 97.25 403 VAL A N 1
ATOM 3162 C CA . VAL A 1 403 ? 3.476 -10.573 7.801 1.00 97.25 403 VAL A CA 1
ATOM 3163 C C . VAL A 1 403 ? 3.074 -9.542 8.852 1.00 97.25 403 VAL A C 1
ATOM 3165 O O . VAL A 1 403 ? 1.938 -9.574 9.310 1.00 97.25 403 VAL A O 1
ATOM 3168 N N . MET A 1 404 ? 3.971 -8.619 9.208 1.00 97.62 404 MET A N 1
ATOM 3169 C CA . MET A 1 404 ? 3.679 -7.534 10.148 1.00 97.62 404 MET A CA 1
ATOM 3170 C C . MET A 1 404 ? 2.603 -6.577 9.631 1.00 97.62 404 MET A C 1
ATOM 3172 O O . MET A 1 404 ? 1.695 -6.232 10.386 1.00 97.62 404 MET A O 1
ATOM 3176 N N . ASP A 1 405 ? 2.676 -6.188 8.358 1.00 95.62 405 ASP A N 1
ATOM 3177 C CA . ASP A 1 405 ? 1.687 -5.304 7.733 1.00 95.62 405 ASP A CA 1
ATOM 3178 C C . ASP A 1 405 ? 0.301 -5.978 7.697 1.00 95.62 405 ASP A C 1
ATOM 3180 O O . ASP A 1 405 ? -0.689 -5.398 8.138 1.00 95.62 405 ASP A O 1
ATOM 3184 N N . SER A 1 406 ? 0.243 -7.249 7.285 1.00 96.44 406 SER A N 1
ATOM 3185 C CA . SER A 1 406 ? -1.003 -8.032 7.221 1.00 96.44 406 SER A CA 1
ATOM 3186 C C . SER A 1 406 ? -1.588 -8.311 8.611 1.00 96.44 406 SER A C 1
ATOM 3188 O O . SER A 1 406 ? -2.804 -8.257 8.807 1.00 96.44 406 SER A O 1
ATOM 3190 N N . LEU A 1 407 ? -0.724 -8.575 9.598 1.00 97.75 407 LEU A N 1
ATOM 3191 C CA . LEU A 1 407 ? -1.116 -8.729 10.997 1.00 97.75 407 LEU A CA 1
ATOM 3192 C C . LEU A 1 407 ? -1.742 -7.437 11.526 1.00 97.75 407 LEU A C 1
ATOM 3194 O O . LEU A 1 407 ? -2.789 -7.496 12.163 1.00 97.75 407 LEU A O 1
ATOM 3198 N N . LYS A 1 408 ? -1.133 -6.278 11.244 1.00 96.44 408 LYS A N 1
ATOM 3199 C CA . LYS A 1 408 ? -1.660 -4.975 11.663 1.00 96.44 408 LYS A CA 1
ATOM 3200 C C . LYS A 1 408 ? -3.063 -4.742 11.101 1.00 96.44 408 LYS A C 1
ATOM 3202 O O . LYS A 1 408 ? -3.970 -4.461 11.879 1.00 96.44 408 LYS A O 1
ATOM 3207 N N . SER A 1 409 ? -3.261 -4.941 9.797 1.00 94.62 409 SER A N 1
ATOM 3208 C CA . SER A 1 409 ? -4.584 -4.808 9.169 1.00 94.62 409 SER A CA 1
ATOM 3209 C C . SER A 1 409 ? -5.611 -5.767 9.778 1.00 94.62 409 SER A C 1
ATOM 3211 O O . SER A 1 409 ? -6.739 -5.377 10.057 1.00 94.62 409 SER A O 1
ATOM 3213 N N . SER A 1 410 ? -5.216 -7.013 10.054 1.00 96.00 410 SER A N 1
ATOM 3214 C CA . SER A 1 410 ? -6.101 -7.993 10.689 1.00 96.00 410 SER A CA 1
ATOM 3215 C C . SER A 1 410 ? -6.503 -7.606 12.114 1.00 96.00 410 SER A C 1
ATOM 3217 O O . SER A 1 410 ? -7.658 -7.780 12.502 1.00 96.00 410 SER A O 1
ATOM 3219 N N . VAL A 1 411 ? -5.566 -7.057 12.892 1.00 95.44 411 VAL A N 1
ATOM 3220 C CA . VAL A 1 411 ? -5.832 -6.563 14.248 1.00 95.44 411 VAL A CA 1
ATOM 3221 C C . VAL A 1 411 ? -6.751 -5.342 14.212 1.00 95.44 411 VAL A C 1
ATOM 3223 O O . VAL A 1 411 ? -7.668 -5.263 15.020 1.00 95.44 411 VAL A O 1
ATOM 3226 N N . GLU A 1 412 ? -6.570 -4.421 13.264 1.00 93.06 412 GLU A N 1
ATOM 3227 C CA . GLU A 1 412 ? -7.471 -3.274 13.085 1.00 93.06 412 GLU A CA 1
ATOM 3228 C C . GLU A 1 412 ? -8.914 -3.725 12.817 1.00 93.06 412 GLU A C 1
ATOM 3230 O O . GLU A 1 412 ? -9.843 -3.234 13.461 1.00 93.06 412 GLU A O 1
ATOM 3235 N N . VAL A 1 413 ? -9.108 -4.712 11.935 1.00 93.56 413 VAL A N 1
ATOM 3236 C CA . VAL A 1 413 ? -10.429 -5.310 11.672 1.00 93.56 413 VAL A CA 1
ATOM 3237 C C . VAL A 1 413 ? -10.982 -6.002 12.915 1.00 93.56 413 VAL A C 1
ATOM 3239 O O . VAL A 1 413 ? -12.156 -5.836 13.240 1.00 93.56 413 VAL A O 1
ATOM 3242 N N . LEU A 1 414 ? -10.156 -6.754 13.644 1.00 94.25 414 LEU A N 1
ATOM 3243 C CA . LEU A 1 414 ? -10.557 -7.420 14.885 1.00 94.25 414 LEU A CA 1
ATOM 3244 C C . LEU A 1 414 ? -11.079 -6.428 15.932 1.00 94.25 414 LEU A C 1
ATOM 3246 O O . LEU A 1 414 ? -12.086 -6.700 16.583 1.00 94.25 414 LEU A O 1
ATOM 3250 N N . VAL A 1 415 ? -10.426 -5.273 16.070 1.00 92.25 415 VAL A N 1
ATOM 3251 C CA . VAL A 1 415 ? -10.856 -4.218 16.998 1.00 92.25 415 VAL A CA 1
ATOM 3252 C C . VAL A 1 415 ? -12.162 -3.590 16.538 1.00 92.25 415 VAL A C 1
ATOM 3254 O O . VAL A 1 415 ? -13.095 -3.494 17.331 1.00 92.25 415 VAL A O 1
ATOM 3257 N N . LYS A 1 416 ? -12.255 -3.219 15.256 1.00 90.62 416 LYS A N 1
ATOM 3258 C CA . LYS A 1 416 ? -13.460 -2.604 14.677 1.00 90.62 416 LYS A CA 1
ATOM 3259 C C . LYS A 1 416 ? -14.679 -3.524 14.735 1.00 90.62 416 LYS A C 1
ATOM 3261 O O . LYS A 1 416 ? -15.781 -3.066 15.001 1.00 90.62 416 LYS A O 1
ATOM 3266 N N . SER A 1 417 ? -14.480 -4.821 14.507 1.00 90.12 417 SER A N 1
ATOM 3267 C CA . SER A 1 417 ? -15.548 -5.829 14.547 1.00 90.12 417 SER A CA 1
ATOM 3268 C C . SER A 1 417 ? -15.959 -6.233 15.964 1.00 90.12 417 SER A C 1
ATOM 3270 O O . SER A 1 417 ? -16.958 -6.932 16.125 1.00 90.12 417 SER A O 1
ATOM 3272 N N . GLY A 1 418 ? -15.210 -5.821 16.994 1.00 92.25 418 GLY A N 1
ATOM 3273 C CA . GLY A 1 418 ? -15.525 -6.138 18.386 1.00 92.25 418 GLY A CA 1
ATOM 3274 C C . GLY A 1 418 ? -15.529 -7.639 18.683 1.00 92.25 418 GLY A C 1
ATOM 3275 O O . GLY A 1 418 ? -16.283 -8.086 19.548 1.00 92.25 418 GLY A O 1
ATOM 3276 N N . LEU A 1 419 ? -14.724 -8.437 17.967 1.00 92.94 419 LEU A N 1
ATOM 3277 C CA . LEU A 1 419 ? -14.685 -9.884 18.178 1.00 92.94 419 LEU A CA 1
ATOM 3278 C C . LEU A 1 419 ? -14.207 -10.194 19.606 1.00 92.94 419 LEU A C 1
ATOM 3280 O O . LEU A 1 419 ? -13.078 -9.852 19.964 1.00 92.94 419 LEU A O 1
ATOM 3284 N N . PRO A 1 420 ? -15.009 -10.891 20.430 1.00 94.75 420 PRO A N 1
ATOM 3285 C CA . PRO A 1 420 ? -14.681 -11.079 21.842 1.00 94.75 420 PRO A CA 1
ATOM 3286 C C . PRO A 1 420 ? -13.556 -12.099 22.054 1.00 94.75 420 PRO A C 1
ATOM 3288 O O . PRO A 1 420 ? -12.965 -12.162 23.130 1.00 94.75 420 PRO A O 1
ATOM 3291 N N . ARG A 1 421 ? -13.286 -12.960 21.066 1.00 96.81 421 ARG A N 1
ATOM 3292 C CA . ARG A 1 421 ? -12.374 -14.103 21.195 1.00 96.81 421 ARG A CA 1
ATOM 3293 C C . ARG A 1 421 ? -11.643 -14.328 19.885 1.00 96.81 421 ARG A C 1
ATOM 3295 O O . ARG A 1 421 ? -12.271 -14.669 18.881 1.00 96.81 421 ARG A O 1
ATOM 3302 N N . ALA A 1 422 ? -10.325 -14.193 19.909 1.00 97.75 422 ALA A N 1
ATOM 3303 C CA . ALA A 1 422 ? -9.504 -14.380 18.727 1.00 97.75 422 ALA A CA 1
ATOM 3304 C C . ALA A 1 422 ? -8.180 -15.084 19.006 1.00 97.75 422 ALA A C 1
ATOM 3306 O O . ALA A 1 422 ? -7.577 -14.917 20.068 1.00 97.75 422 ALA A O 1
ATOM 3307 N N . ASP A 1 423 ? -7.705 -15.853 18.035 1.00 98.31 423 ASP A N 1
ATOM 3308 C CA . ASP A 1 423 ? -6.369 -16.428 18.052 1.00 98.31 423 ASP A CA 1
ATOM 3309 C C . ASP A 1 423 ? -5.511 -15.912 16.894 1.00 98.31 423 ASP A C 1
ATOM 3311 O O . ASP A 1 423 ? -5.993 -15.610 15.800 1.00 98.31 423 ASP A O 1
ATOM 3315 N N . VAL A 1 424 ? -4.222 -15.746 17.188 1.00 98.50 424 VAL A N 1
ATOM 3316 C CA . VAL A 1 424 ? -3.196 -15.292 16.253 1.00 98.50 424 VAL A CA 1
ATOM 3317 C C . VAL A 1 424 ? -2.011 -16.231 16.333 1.00 98.50 424 VAL A C 1
ATOM 3319 O O . VAL A 1 424 ? -1.492 -16.523 17.416 1.00 98.50 424 VAL A O 1
ATOM 3322 N N . GLU A 1 425 ? -1.556 -16.694 15.176 1.00 98.19 425 GLU A N 1
ATOM 3323 C CA . GLU A 1 425 ? -0.518 -17.705 15.093 1.00 98.19 425 GLU A CA 1
ATOM 3324 C C . GLU A 1 425 ? 0.537 -17.392 14.033 1.00 98.19 425 GLU A C 1
ATOM 3326 O O . GLU A 1 425 ? 0.239 -17.257 12.848 1.00 98.19 425 GLU A O 1
ATOM 3331 N N . LEU A 1 426 ? 1.795 -17.345 14.469 1.00 98.00 426 LEU A N 1
ATOM 3332 C CA . LEU A 1 426 ? 2.975 -17.224 13.616 1.00 98.00 426 LEU A CA 1
ATOM 3333 C C . LEU A 1 426 ? 3.834 -18.496 13.682 1.00 98.00 426 LEU A C 1
ATOM 3335 O O . LEU A 1 426 ? 3.744 -19.241 14.669 1.00 98.00 426 LEU A O 1
ATOM 3339 N N . PRO A 1 427 ? 4.716 -18.748 12.694 1.00 97.06 427 PRO A N 1
ATOM 3340 C CA . PRO A 1 427 ? 5.658 -19.860 12.744 1.00 97.06 427 PRO A CA 1
ATOM 3341 C C . PRO A 1 427 ? 6.497 -19.828 14.028 1.00 97.06 427 PRO A C 1
ATOM 3343 O O . PRO A 1 427 ? 6.866 -18.763 14.528 1.00 97.06 427 PRO A O 1
ATOM 3346 N N . ALA A 1 428 ? 6.786 -21.003 14.590 1.00 95.62 428 ALA A N 1
ATOM 3347 C CA . ALA A 1 428 ? 7.577 -21.095 15.811 1.00 95.62 428 ALA A CA 1
ATOM 3348 C C . ALA A 1 428 ? 8.956 -20.449 15.605 1.00 95.62 428 ALA A C 1
ATOM 3350 O O . ALA A 1 428 ? 9.653 -20.767 14.646 1.00 95.62 428 ALA A O 1
ATOM 3351 N N . GLY A 1 429 ? 9.335 -19.543 16.509 1.00 96.56 429 GLY A N 1
ATOM 3352 C CA . GLY A 1 429 ? 10.631 -18.868 16.463 1.00 96.56 429 GLY A CA 1
ATOM 3353 C C . GLY A 1 429 ? 10.753 -17.714 15.464 1.00 96.56 429 GLY A C 1
ATOM 3354 O O . GLY A 1 429 ? 11.823 -17.124 15.424 1.00 96.56 429 GLY A O 1
ATOM 3355 N N . LEU A 1 430 ? 9.706 -17.350 14.708 1.00 97.62 430 LEU A N 1
ATOM 3356 C CA . LEU A 1 430 ? 9.765 -16.219 13.770 1.00 97.62 430 LEU A CA 1
ATOM 3357 C C . LEU A 1 430 ? 9.942 -14.883 14.516 1.00 97.62 430 LEU A C 1
ATOM 3359 O O . LEU A 1 430 ? 8.995 -14.391 15.133 1.00 97.62 430 LEU A O 1
ATOM 3363 N N . ARG A 1 431 ? 11.136 -14.279 14.446 1.00 97.69 431 ARG A N 1
ATOM 3364 C CA . ARG A 1 431 ? 11.411 -12.951 15.023 1.00 97.69 431 ARG A CA 1
ATOM 3365 C C . ARG A 1 431 ? 11.023 -11.833 14.058 1.00 97.69 431 ARG A C 1
ATOM 3367 O O . ARG A 1 431 ? 11.344 -11.879 12.871 1.00 97.69 431 ARG A O 1
ATOM 3374 N N . LEU A 1 432 ? 10.359 -10.811 14.586 1.00 97.56 432 LEU A N 1
ATOM 3375 C CA . LEU A 1 432 ? 9.740 -9.711 13.842 1.00 97.56 432 LEU A CA 1
ATOM 3376 C C . LEU A 1 432 ? 10.677 -8.505 13.677 1.00 97.56 432 LEU A C 1
ATOM 3378 O O . LEU A 1 432 ? 10.315 -7.532 13.023 1.00 97.56 432 LEU A O 1
ATOM 3382 N N . GLY A 1 433 ? 11.874 -8.547 14.270 1.00 96.19 433 GLY A N 1
ATOM 3383 C CA . GLY A 1 433 ? 12.846 -7.455 14.211 1.00 96.19 433 GLY A CA 1
ATOM 3384 C C . GLY A 1 433 ? 12.689 -6.412 15.312 1.00 96.19 433 GLY A C 1
ATOM 3385 O O . GLY A 1 433 ? 13.421 -5.425 15.317 1.00 96.19 433 GLY A O 1
ATOM 3386 N N . LEU A 1 434 ? 11.783 -6.619 16.274 1.00 95.19 434 LEU A N 1
ATOM 3387 C CA . LEU A 1 434 ? 11.547 -5.648 17.350 1.00 95.19 434 LEU A CA 1
ATOM 3388 C C . LEU A 1 434 ? 12.627 -5.695 18.442 1.00 95.19 434 LEU A C 1
ATOM 3390 O O . LEU A 1 434 ? 12.766 -4.744 19.214 1.00 95.19 434 LEU A O 1
ATOM 3394 N N . GLU A 1 435 ? 13.407 -6.777 18.505 1.00 92.69 435 GLU A N 1
ATOM 3395 C CA . GLU A 1 435 ? 14.584 -6.915 19.373 1.00 92.69 435 GLU A CA 1
ATOM 3396 C C . GLU A 1 435 ? 15.863 -7.165 18.551 1.00 92.69 435 GLU A C 1
ATOM 3398 O O . GLU A 1 435 ? 16.711 -7.983 18.906 1.00 92.69 435 GLU A O 1
ATOM 3403 N N . ASN A 1 436 ? 16.014 -6.393 17.466 1.00 89.50 436 ASN A N 1
ATOM 3404 C CA . ASN A 1 436 ? 17.204 -6.252 16.608 1.00 89.50 436 ASN A CA 1
ATOM 3405 C C . ASN A 1 436 ? 17.452 -7.344 15.558 1.00 89.50 436 ASN A C 1
ATOM 3407 O O . ASN A 1 436 ? 18.319 -7.156 14.708 1.00 89.50 436 ASN A O 1
ATOM 3411 N N . VAL A 1 437 ? 16.721 -8.461 15.575 1.00 91.81 437 VAL A N 1
ATOM 3412 C CA . VAL A 1 437 ? 16.875 -9.514 14.557 1.00 91.81 437 VAL A CA 1
ATOM 3413 C C . VAL A 1 437 ? 15.528 -9.832 13.934 1.00 91.81 437 VAL A C 1
ATOM 3415 O O . VAL A 1 437 ? 14.612 -10.251 14.632 1.00 91.81 437 VAL A O 1
ATOM 3418 N N . MET A 1 438 ? 15.411 -9.617 12.625 1.00 94.81 438 MET A N 1
ATOM 3419 C CA . MET A 1 438 ? 14.243 -10.008 11.841 1.00 94.81 438 MET A CA 1
ATOM 3420 C C . MET A 1 438 ? 14.587 -11.275 11.069 1.00 94.81 438 MET A C 1
ATOM 3422 O O . MET A 1 438 ? 15.528 -11.276 10.273 1.00 94.81 438 MET A O 1
ATOM 3426 N N . ASP A 1 439 ? 13.835 -12.345 11.303 1.00 94.44 439 ASP A N 1
ATOM 3427 C CA . ASP A 1 439 ? 14.019 -13.581 10.551 1.00 94.44 439 ASP A CA 1
ATOM 3428 C C . ASP A 1 439 ? 13.349 -13.471 9.182 1.00 94.44 439 ASP A C 1
ATOM 3430 O O . ASP A 1 439 ? 12.305 -12.829 9.066 1.00 94.44 439 ASP A O 1
ATOM 3434 N N . PRO A 1 440 ? 13.900 -14.089 8.129 1.00 93.94 440 PRO A N 1
ATOM 3435 C CA . PRO A 1 440 ? 13.160 -14.298 6.894 1.00 93.94 440 PRO A CA 1
ATOM 3436 C C . PRO A 1 440 ? 11.987 -15.261 7.129 1.00 93.94 440 PRO A C 1
ATOM 3438 O O . PRO A 1 440 ? 12.059 -16.160 7.966 1.00 93.94 440 PRO A O 1
ATOM 3441 N N . LEU A 1 441 ? 10.912 -15.112 6.351 1.00 94.00 441 LEU A N 1
ATOM 3442 C CA . LEU A 1 441 ? 9.752 -16.003 6.408 1.00 94.00 441 LEU A CA 1
ATOM 3443 C C . LEU A 1 441 ? 10.067 -17.332 5.701 1.00 94.00 441 LEU A C 1
ATOM 3445 O O . LEU A 1 441 ? 9.523 -17.609 4.640 1.00 94.00 441 LEU A O 1
ATOM 3449 N N . ILE A 1 442 ? 10.969 -18.137 6.256 1.00 91.75 442 ILE A N 1
ATOM 3450 C CA . ILE A 1 442 ? 11.385 -19.451 5.739 1.00 91.75 442 ILE A CA 1
ATOM 3451 C C . ILE A 1 442 ? 11.458 -20.457 6.890 1.00 91.75 442 ILE A C 1
ATOM 3453 O O . ILE A 1 442 ? 11.572 -20.064 8.050 1.00 91.75 442 ILE A O 1
ATOM 3457 N N . VAL A 1 443 ? 11.391 -21.758 6.589 1.00 88.44 443 VAL A N 1
ATOM 3458 C CA . VAL A 1 443 ? 11.641 -22.778 7.618 1.00 88.44 443 VAL A CA 1
ATOM 3459 C C . VAL A 1 443 ? 13.133 -22.757 7.938 1.00 88.44 443 VAL A C 1
ATOM 3461 O O . VAL A 1 443 ? 13.935 -22.886 7.011 1.00 88.44 443 VAL A O 1
ATOM 3464 N N . PRO A 1 444 ? 13.524 -22.565 9.207 1.00 86.00 444 PRO A N 1
ATOM 3465 C CA . PRO A 1 444 ? 14.929 -22.597 9.569 1.00 86.00 444 PRO A CA 1
ATOM 3466 C C . PRO A 1 444 ? 15.473 -24.020 9.392 1.00 86.00 444 PRO A C 1
ATOM 3468 O O . PRO A 1 444 ? 14.790 -24.995 9.698 1.00 86.00 444 PRO A O 1
ATOM 3471 N N . GLU A 1 445 ? 16.714 -24.141 8.913 1.00 87.31 445 GLU A N 1
ATOM 3472 C CA . GLU A 1 445 ? 17.389 -25.443 8.758 1.00 87.31 445 GLU A CA 1
ATOM 3473 C C . GLU A 1 445 ? 17.533 -26.182 10.096 1.00 87.31 445 GLU A C 1
ATOM 3475 O O . GLU A 1 445 ? 17.534 -27.411 10.148 1.00 87.31 445 GLU A O 1
ATOM 3480 N N . VAL A 1 446 ? 17.641 -25.416 11.183 1.00 90.50 446 VAL A N 1
ATOM 3481 C CA . VAL A 1 446 ? 17.738 -25.904 12.556 1.00 90.50 446 VAL A CA 1
ATOM 3482 C C . VAL A 1 446 ? 16.460 -25.523 13.289 1.00 90.50 446 VAL A C 1
ATOM 3484 O O . VAL A 1 446 ? 16.029 -24.371 13.216 1.00 90.50 446 VAL A O 1
ATOM 3487 N N . GLU A 1 447 ? 15.863 -26.472 14.015 1.00 93.50 447 GLU A N 1
ATOM 3488 C CA . GLU A 1 447 ? 14.711 -26.168 14.864 1.00 93.50 447 GLU A CA 1
ATOM 3489 C C . GLU A 1 447 ? 15.042 -25.002 15.811 1.00 93.50 447 GLU A C 1
ATOM 3491 O O . GLU A 1 447 ? 16.104 -25.002 16.445 1.00 93.50 447 GLU A O 1
ATOM 3496 N N . PRO A 1 448 ? 14.155 -23.997 15.917 1.00 95.12 448 PRO A N 1
ATOM 3497 C CA . PRO A 1 448 ? 14.422 -22.827 16.733 1.00 95.12 448 PRO A CA 1
ATOM 3498 C C . PRO A 1 448 ? 14.599 -23.240 18.193 1.00 95.12 448 PRO A C 1
ATOM 3500 O O . PRO A 1 448 ? 13.809 -24.006 18.753 1.00 95.12 448 PRO A O 1
ATOM 3503 N N . SER A 1 449 ? 15.635 -22.704 18.833 1.00 96.75 449 SER A N 1
ATOM 3504 C CA . SER A 1 449 ? 15.912 -22.975 20.237 1.00 96.75 449 SER A CA 1
ATOM 3505 C C . SER A 1 449 ? 14.757 -22.495 21.121 1.00 96.75 449 SER A C 1
ATOM 3507 O O . SER A 1 449 ? 13.996 -21.587 20.768 1.00 96.75 449 SER A O 1
ATOM 3509 N N . ALA A 1 450 ? 14.640 -23.056 22.327 1.00 96.31 450 ALA A N 1
ATOM 3510 C CA . ALA A 1 450 ? 13.638 -22.600 23.288 1.00 96.31 450 ALA A CA 1
ATOM 3511 C C . ALA A 1 450 ? 13.750 -21.087 23.559 1.00 96.31 450 ALA A C 1
ATOM 3513 O O . ALA A 1 450 ? 12.736 -20.421 23.732 1.00 96.31 450 ALA A O 1
ATOM 3514 N N . GLU A 1 451 ? 14.963 -20.530 23.558 1.00 96.50 451 GLU A N 1
ATOM 3515 C CA . GLU A 1 451 ? 15.188 -19.093 23.741 1.00 96.50 451 GLU A CA 1
ATOM 3516 C C . GLU A 1 451 ? 14.700 -18.268 22.546 1.00 96.50 451 GLU A C 1
ATOM 3518 O O . GLU A 1 451 ? 14.060 -17.238 22.755 1.00 96.50 451 GLU A O 1
ATOM 3523 N N . GLN A 1 452 ? 14.921 -18.743 21.315 1.00 96.69 452 GLN A N 1
ATOM 3524 C CA . GLN A 1 452 ? 14.407 -18.100 20.103 1.00 96.69 452 GLN A CA 1
ATOM 3525 C C . GLN A 1 452 ? 12.879 -18.092 20.074 1.00 96.69 452 GLN A C 1
ATOM 3527 O O . GLN A 1 452 ? 12.280 -17.062 19.779 1.00 96.69 452 GLN A O 1
ATOM 3532 N N . ILE A 1 453 ? 12.236 -19.202 20.453 1.00 97.19 453 ILE A N 1
ATOM 3533 C CA . ILE A 1 453 ? 10.771 -19.268 20.567 1.00 97.19 453 ILE A CA 1
ATOM 3534 C C . ILE A 1 453 ? 10.271 -18.246 21.598 1.00 97.19 453 ILE A C 1
ATOM 3536 O O . ILE A 1 453 ? 9.349 -17.486 21.318 1.00 97.19 453 ILE A O 1
ATOM 3540 N N . LEU A 1 454 ? 10.913 -18.170 22.771 1.00 97.19 454 LEU A N 1
ATOM 3541 C CA . LEU A 1 454 ? 10.548 -17.200 23.809 1.00 97.19 454 LEU A CA 1
ATOM 3542 C C . LEU A 1 454 ? 10.766 -15.744 23.387 1.00 97.19 454 LEU A C 1
ATOM 3544 O O . LEU A 1 454 ? 10.035 -14.866 23.848 1.00 97.19 454 LEU A O 1
ATOM 3548 N N . GLN A 1 455 ? 11.781 -15.475 22.566 1.00 97.44 455 GLN A N 1
ATOM 3549 C CA . GLN A 1 455 ? 11.993 -14.160 21.973 1.00 97.44 455 GLN A CA 1
ATOM 3550 C C . GLN A 1 455 ? 10.891 -13.834 20.962 1.00 97.44 455 GLN A C 1
ATOM 3552 O O . GLN A 1 455 ? 10.271 -12.785 21.086 1.00 97.44 455 GLN A O 1
ATOM 3557 N N . ALA A 1 456 ? 10.598 -14.736 20.024 1.00 97.75 456 ALA A N 1
ATOM 3558 C CA . ALA A 1 456 ? 9.555 -14.546 19.016 1.00 97.75 456 ALA A CA 1
ATOM 3559 C C . ALA A 1 456 ? 8.171 -14.295 19.644 1.00 97.75 456 ALA A C 1
ATOM 3561 O O . ALA A 1 456 ? 7.482 -13.347 19.272 1.00 97.75 456 ALA A O 1
ATOM 3562 N N . ASP A 1 457 ? 7.795 -15.076 20.662 1.00 98.31 457 ASP A N 1
ATOM 3563 C CA . ASP A 1 457 ? 6.540 -14.892 21.404 1.00 98.31 457 ASP A CA 1
ATOM 3564 C C . ASP A 1 457 ? 6.469 -13.512 22.089 1.00 98.31 457 ASP A C 1
ATOM 3566 O O . ASP A 1 457 ? 5.419 -12.865 22.116 1.00 98.31 457 ASP A O 1
ATOM 3570 N N . ARG A 1 458 ? 7.596 -13.035 22.632 1.00 98.12 458 ARG A N 1
ATOM 3571 C CA . ARG A 1 458 ? 7.703 -11.710 23.256 1.00 98.12 458 ARG A CA 1
ATOM 3572 C C . ARG A 1 458 ? 7.647 -10.588 22.218 1.00 98.12 458 ARG A C 1
ATOM 3574 O O . ARG A 1 458 ? 6.976 -9.590 22.462 1.00 98.12 458 ARG A O 1
ATOM 3581 N N . GLU A 1 459 ? 8.304 -10.736 21.072 1.00 98.19 459 GLU A N 1
ATOM 3582 C CA . GLU A 1 459 ? 8.232 -9.756 19.984 1.00 98.19 459 GLU A CA 1
ATOM 3583 C C . GLU A 1 459 ? 6.809 -9.637 19.433 1.00 98.19 459 GLU A C 1
ATOM 3585 O O . GLU A 1 459 ? 6.326 -8.520 19.268 1.00 98.19 459 GLU A O 1
ATOM 3590 N N . LEU A 1 460 ? 6.094 -10.751 19.247 1.00 98.38 460 LEU A N 1
ATOM 3591 C CA . LEU A 1 460 ? 4.687 -10.719 18.839 1.00 98.38 460 LEU A CA 1
ATOM 3592 C C . LEU A 1 460 ? 3.818 -9.981 19.869 1.00 98.38 460 LEU A C 1
ATOM 3594 O O . LEU A 1 460 ? 3.022 -9.119 19.506 1.00 98.38 460 LEU A O 1
ATOM 3598 N N . ALA A 1 461 ? 4.018 -10.233 21.164 1.00 98.19 461 ALA A N 1
ATOM 3599 C CA . ALA A 1 461 ? 3.319 -9.491 22.213 1.00 98.19 461 ALA A CA 1
ATOM 3600 C C . ALA A 1 461 ? 3.649 -7.983 22.196 1.00 98.19 461 ALA A C 1
ATOM 3602 O O . ALA A 1 461 ? 2.767 -7.146 22.392 1.00 98.19 461 ALA A O 1
ATOM 3603 N N . ARG A 1 462 ? 4.906 -7.617 21.911 1.00 97.56 462 ARG A N 1
ATOM 3604 C CA . ARG A 1 462 ? 5.330 -6.217 21.756 1.00 97.56 462 ARG A CA 1
ATOM 3605 C C . ARG A 1 462 ? 4.724 -5.562 20.512 1.00 97.56 462 ARG A C 1
ATOM 3607 O O . ARG A 1 462 ? 4.424 -4.371 20.546 1.00 97.56 462 ARG A O 1
ATOM 3614 N N . ALA A 1 463 ? 4.534 -6.317 19.433 1.00 97.50 463 ALA A N 1
ATOM 3615 C CA . ALA A 1 463 ? 3.846 -5.844 18.238 1.00 97.50 463 ALA A CA 1
ATOM 3616 C C . ALA A 1 463 ? 2.395 -5.458 18.569 1.00 97.50 463 ALA A C 1
ATOM 3618 O O . ALA A 1 463 ? 1.970 -4.353 18.243 1.00 97.50 463 ALA A O 1
ATOM 3619 N N . PHE A 1 464 ? 1.686 -6.308 19.319 1.00 97.44 464 PHE A N 1
ATOM 3620 C CA . PHE A 1 464 ? 0.341 -6.013 19.827 1.00 97.44 464 PHE A CA 1
ATOM 3621 C C . PHE A 1 464 ? 0.331 -4.761 20.704 1.00 97.44 464 PHE A C 1
ATOM 3623 O O . PHE A 1 464 ? -0.449 -3.846 20.462 1.00 97.44 464 PHE A O 1
ATOM 3630 N N . LEU A 1 465 ? 1.254 -4.662 21.664 1.00 96.00 465 LEU A N 1
ATOM 3631 C CA . LEU A 1 465 ? 1.405 -3.460 22.484 1.00 96.00 465 LEU A CA 1
ATOM 3632 C C . LEU A 1 465 ? 1.514 -2.183 21.632 1.00 96.00 465 LEU A C 1
ATOM 3634 O O . LEU A 1 465 ? 0.863 -1.188 21.932 1.00 96.00 465 LEU A O 1
ATOM 3638 N N . ALA A 1 466 ? 2.317 -2.214 20.565 1.00 94.94 466 ALA A N 1
ATOM 3639 C CA . ALA A 1 466 ? 2.501 -1.072 19.675 1.00 94.94 466 ALA A CA 1
ATOM 3640 C C . ALA A 1 466 ? 1.238 -0.733 18.865 1.00 94.94 466 ALA A C 1
ATOM 3642 O O . ALA A 1 466 ? 0.914 0.447 18.736 1.00 94.94 466 ALA A O 1
ATOM 3643 N N . MET A 1 467 ? 0.518 -1.741 18.359 1.00 95.00 467 MET A N 1
ATOM 3644 C CA . MET A 1 467 ? -0.730 -1.554 17.601 1.00 95.00 467 MET A CA 1
ATOM 3645 C C . MET A 1 467 ? -1.841 -0.959 18.474 1.00 95.00 467 MET A C 1
ATOM 3647 O O . MET A 1 467 ? -2.558 -0.060 18.048 1.00 95.00 467 MET A O 1
ATOM 3651 N N . PHE A 1 468 ? -1.941 -1.411 19.723 1.00 92.44 468 PHE A N 1
ATOM 3652 C CA . PHE A 1 468 ? -3.003 -1.017 20.646 1.00 92.44 468 PHE A CA 1
ATOM 3653 C C . PHE A 1 468 ? -2.711 0.251 21.455 1.00 92.44 468 PHE A C 1
ATOM 3655 O O . PHE A 1 468 ? -3.622 0.800 22.074 1.00 92.44 468 PHE A O 1
ATOM 3662 N N . LYS A 1 469 ? -1.464 0.744 21.441 1.00 87.06 469 LYS A N 1
ATOM 3663 C CA . LYS A 1 469 ? -1.021 1.873 22.275 1.00 87.06 469 LYS A CA 1
ATOM 3664 C C . LYS A 1 469 ? -1.891 3.124 22.125 1.00 87.06 469 LYS A C 1
ATOM 3666 O O . LYS A 1 469 ? -2.095 3.824 23.108 1.00 87.06 469 LYS A O 1
ATOM 3671 N N . LYS A 1 470 ? -2.364 3.418 20.911 1.00 83.00 470 LYS A N 1
ATOM 3672 C CA . LYS A 1 470 ? -3.214 4.591 20.650 1.00 83.00 470 LYS A CA 1
ATOM 3673 C C . LYS A 1 470 ? -4.687 4.330 20.969 1.00 83.00 470 LYS A C 1
ATOM 3675 O O . LYS A 1 470 ? -5.336 5.195 21.537 1.00 83.00 470 LYS A O 1
ATOM 3680 N N . ALA A 1 471 ? -5.183 3.139 20.636 1.00 84.12 471 ALA A N 1
ATOM 3681 C CA . ALA A 1 471 ? -6.610 2.834 20.672 1.00 84.12 471 ALA A CA 1
ATOM 3682 C C . ALA A 1 471 ? -7.155 2.541 22.080 1.00 84.12 471 ALA A C 1
ATOM 3684 O O . ALA A 1 471 ? -8.332 2.760 22.333 1.00 84.12 471 ALA A O 1
ATOM 3685 N N . LEU A 1 472 ? -6.333 2.016 22.997 1.00 83.25 472 LEU A N 1
ATOM 3686 C CA . LEU A 1 472 ? -6.835 1.404 24.233 1.00 83.25 472 LEU A CA 1
ATOM 3687 C C . LEU A 1 472 ? -6.286 2.012 25.528 1.00 83.25 472 LEU A C 1
ATOM 3689 O O . LEU A 1 472 ? -6.183 1.267 26.491 1.00 83.25 472 LEU A O 1
ATOM 3693 N N . LYS A 1 473 ? -5.910 3.301 25.570 1.00 77.81 473 LYS A N 1
ATOM 3694 C CA . LYS A 1 473 ? -5.411 4.048 26.762 1.00 77.81 473 LYS A CA 1
ATOM 3695 C C . LYS A 1 473 ? -5.741 3.350 28.117 1.00 77.81 473 LYS A C 1
ATOM 3697 O O . LYS A 1 473 ? -6.888 3.358 28.554 1.00 77.81 473 LYS A O 1
ATOM 3702 N N . ASN A 1 474 ? -4.761 2.690 28.755 1.00 81.44 474 ASN A N 1
ATOM 3703 C CA . ASN A 1 474 ? -4.851 1.860 29.990 1.00 81.44 474 ASN A CA 1
ATOM 3704 C C . ASN A 1 474 ? -5.655 0.529 30.001 1.00 81.44 474 ASN A C 1
ATOM 3706 O O . ASN A 1 474 ? -5.625 -0.173 31.009 1.00 81.44 474 ASN A O 1
ATOM 3710 N N . ARG A 1 475 ? -6.342 0.121 28.931 1.00 90.62 475 ARG A N 1
ATOM 3711 C CA . ARG A 1 475 ? -7.268 -1.038 28.893 1.00 90.62 475 ARG A CA 1
ATOM 3712 C C . ARG A 1 475 ? -6.685 -2.311 28.261 1.00 90.62 475 ARG A C 1
ATOM 3714 O O . ARG A 1 475 ? -7.444 -3.171 27.806 1.00 90.62 475 ARG A O 1
ATOM 3721 N N . LEU A 1 476 ? -5.354 -2.427 28.211 1.00 95.25 476 LEU A N 1
ATOM 3722 C CA . LEU A 1 476 ? -4.633 -3.565 27.629 1.00 95.25 476 LEU A CA 1
ATOM 3723 C C . LEU A 1 476 ? -3.799 -4.307 28.679 1.00 95.25 476 LEU A C 1
ATOM 3725 O O . LEU A 1 476 ? -2.863 -3.747 29.257 1.00 95.25 476 LEU A O 1
ATOM 3729 N N . SER A 1 477 ? -4.064 -5.606 28.819 1.00 95.88 477 SER A N 1
ATOM 3730 C CA . SER A 1 477 ? -3.274 -6.533 29.628 1.00 95.88 477 SER A CA 1
ATOM 3731 C C . SER A 1 477 ? -2.563 -7.573 28.763 1.00 95.88 477 SER A C 1
ATOM 3733 O O . SER A 1 477 ? -3.200 -8.351 28.062 1.00 95.88 477 SER A O 1
ATOM 3735 N N . ILE A 1 478 ? -1.232 -7.634 28.847 1.00 97.25 478 ILE A N 1
ATOM 3736 C CA . ILE A 1 478 ? -0.398 -8.672 28.229 1.00 97.25 478 ILE A CA 1
ATOM 3737 C C . ILE A 1 478 ? 0.019 -9.671 29.304 1.00 97.25 478 ILE A C 1
ATOM 3739 O O . ILE A 1 478 ? 0.768 -9.354 30.234 1.00 97.25 478 ILE A O 1
ATOM 3743 N N . VAL A 1 479 ? -0.446 -10.905 29.156 1.00 96.69 479 VAL A N 1
ATOM 3744 C CA . VAL A 1 479 ? -0.301 -11.969 30.142 1.00 96.69 479 VAL A CA 1
ATOM 3745 C C . VAL A 1 479 ? 0.680 -13.019 29.631 1.00 96.69 479 VAL A C 1
ATOM 3747 O O . VAL A 1 479 ? 0.409 -13.761 28.686 1.00 96.69 479 VAL A O 1
ATOM 3750 N N . PHE A 1 480 ? 1.829 -13.128 30.294 1.00 97.31 480 PHE A N 1
ATOM 3751 C CA . PHE A 1 480 ? 2.812 -14.171 30.013 1.00 97.31 480 PHE A CA 1
ATOM 3752 C C . PHE A 1 480 ? 2.590 -15.419 30.869 1.00 97.31 480 PHE A C 1
ATOM 3754 O O . PHE A 1 480 ? 2.112 -15.370 32.004 1.00 97.31 480 PHE A O 1
ATOM 3761 N N . ARG A 1 481 ? 3.053 -16.567 30.368 1.00 93.88 481 ARG A N 1
ATOM 3762 C CA . ARG A 1 481 ? 2.964 -17.843 31.090 1.00 93.88 481 ARG A CA 1
ATOM 3763 C C . ARG A 1 481 ? 3.726 -17.863 32.419 1.00 93.88 481 ARG A C 1
ATOM 3765 O O . ARG A 1 481 ? 3.322 -18.589 33.321 1.00 93.88 481 ARG A O 1
ATOM 3772 N N . THR A 1 482 ? 4.843 -17.142 32.538 1.00 93.75 482 THR A N 1
ATOM 3773 C CA . THR A 1 482 ? 5.689 -17.153 33.747 1.00 93.75 482 THR A CA 1
ATOM 3774 C C . THR A 1 482 ? 6.080 -15.749 34.196 1.00 93.75 482 THR A C 1
ATOM 3776 O O . THR A 1 482 ? 6.266 -14.856 33.369 1.00 93.75 482 THR A O 1
ATOM 3779 N N . ASN A 1 483 ? 6.322 -15.582 35.502 1.00 93.38 483 ASN A N 1
ATOM 3780 C CA . ASN A 1 483 ? 6.868 -14.340 36.062 1.00 93.38 483 ASN A CA 1
ATOM 3781 C C . ASN A 1 483 ? 8.207 -13.951 35.424 1.00 93.38 483 ASN A C 1
ATOM 3783 O O . ASN A 1 483 ? 8.451 -12.771 35.197 1.00 93.38 483 ASN A O 1
ATOM 3787 N N . LYS A 1 484 ? 9.053 -14.934 35.080 1.00 95.25 484 LYS A N 1
ATOM 3788 C CA . LYS A 1 484 ? 10.336 -14.688 34.405 1.00 95.25 484 LYS A CA 1
ATOM 3789 C C . LYS A 1 484 ? 10.135 -14.022 33.039 1.00 95.25 484 LYS A C 1
ATOM 3791 O O . LYS A 1 484 ? 10.812 -13.045 32.748 1.00 95.25 484 LYS A O 1
ATOM 3796 N N . GLN A 1 485 ? 9.189 -14.512 32.234 1.00 96.25 485 GLN A N 1
ATOM 3797 C CA . GLN A 1 485 ? 8.869 -13.930 30.922 1.00 96.25 485 GLN A CA 1
ATOM 3798 C C . GLN A 1 485 ? 8.267 -12.528 31.048 1.00 96.25 485 GLN A C 1
ATOM 3800 O O . GLN A 1 485 ? 8.717 -11.623 30.354 1.00 96.25 485 GLN A O 1
ATOM 3805 N N . ALA A 1 486 ? 7.319 -12.329 31.970 1.00 96.56 486 ALA A N 1
ATOM 3806 C CA . ALA A 1 486 ? 6.728 -11.012 32.215 1.00 96.56 486 ALA A CA 1
ATOM 3807 C C . ALA A 1 486 ? 7.775 -9.988 32.691 1.00 96.56 486 ALA A C 1
ATOM 3809 O O . ALA A 1 486 ? 7.802 -8.859 32.207 1.00 96.56 486 ALA A O 1
ATOM 3810 N N . ALA A 1 487 ? 8.664 -10.380 33.610 1.00 96.12 487 ALA A N 1
ATOM 3811 C CA . ALA A 1 487 ? 9.744 -9.523 34.098 1.00 96.12 487 ALA A CA 1
ATOM 3812 C C . ALA A 1 487 ? 10.748 -9.180 32.987 1.00 96.12 487 ALA A C 1
ATOM 3814 O O . ALA A 1 487 ? 11.125 -8.020 32.844 1.00 96.12 487 ALA A O 1
ATOM 3815 N N . GLN A 1 488 ? 11.128 -10.165 32.167 1.00 96.88 488 GLN A N 1
ATOM 3816 C CA . GLN A 1 488 ? 12.013 -9.953 31.021 1.00 96.88 488 GLN A CA 1
ATOM 3817 C C . GLN A 1 488 ? 11.387 -9.009 29.984 1.00 96.88 488 GLN A C 1
ATOM 3819 O O . GLN A 1 488 ? 12.067 -8.114 29.490 1.00 96.88 488 GLN A O 1
ATOM 3824 N N . ALA A 1 489 ? 10.092 -9.159 29.690 1.00 97.56 489 ALA A N 1
ATOM 3825 C CA . ALA A 1 489 ? 9.360 -8.253 28.806 1.00 97.56 489 ALA A CA 1
ATOM 3826 C C . ALA A 1 489 ? 9.342 -6.817 29.350 1.00 97.56 489 ALA A C 1
ATOM 3828 O O . ALA A 1 489 ? 9.733 -5.895 28.640 1.00 97.56 489 ALA A O 1
ATOM 3829 N N . LYS A 1 490 ? 8.999 -6.624 30.633 1.00 96.88 490 LYS A N 1
ATOM 3830 C CA . LYS A 1 490 ? 9.055 -5.302 31.288 1.00 96.88 490 LYS A CA 1
ATOM 3831 C C . LYS A 1 490 ? 10.439 -4.666 31.198 1.00 96.88 490 LYS A C 1
ATOM 3833 O O . LYS A 1 490 ? 10.548 -3.483 30.890 1.00 96.88 490 LYS A O 1
ATOM 3838 N N . GLN A 1 491 ? 11.485 -5.451 31.453 1.00 97.06 491 GLN A N 1
ATOM 3839 C CA . GLN A 1 491 ? 12.864 -4.977 31.408 1.00 97.06 491 GLN A CA 1
ATOM 3840 C C . GLN A 1 491 ? 13.267 -4.521 29.999 1.00 97.06 491 GLN A C 1
ATOM 3842 O O . GLN A 1 491 ? 13.855 -3.454 29.856 1.00 97.06 491 GLN A O 1
ATOM 3847 N N . LEU A 1 492 ? 12.954 -5.314 28.971 1.00 96.44 492 LEU A N 1
ATOM 3848 C CA . LEU A 1 492 ? 13.353 -5.030 27.590 1.00 96.44 492 LEU A CA 1
ATOM 3849 C C . LEU A 1 492 ? 12.535 -3.907 26.952 1.00 96.44 492 LEU A C 1
ATOM 3851 O O . LEU A 1 492 ? 13.067 -3.121 26.173 1.00 96.44 492 LEU A O 1
ATOM 3855 N N . TRP A 1 493 ? 11.241 -3.828 27.257 1.00 96.50 493 TRP A N 1
ATOM 3856 C CA . TRP A 1 493 ? 10.358 -2.832 26.653 1.00 96.50 493 TRP A CA 1
ATOM 3857 C C . TRP A 1 493 ? 10.489 -1.469 27.340 1.00 96.50 493 TRP A C 1
ATOM 3859 O O . TRP A 1 493 ? 10.295 -0.438 26.696 1.00 96.50 493 TRP A O 1
ATOM 3869 N N . GLY A 1 494 ? 10.853 -1.442 28.627 1.00 95.00 494 GLY A N 1
ATOM 3870 C CA . GLY A 1 494 ? 11.085 -0.214 29.382 1.00 95.00 494 GLY A CA 1
ATOM 3871 C C . GLY A 1 494 ? 9.894 0.741 29.293 1.00 95.00 494 GLY A C 1
ATOM 3872 O O . GLY A 1 494 ? 8.760 0.371 29.586 1.00 95.00 494 GLY A O 1
ATOM 3873 N N . LYS A 1 495 ? 10.136 1.971 28.826 1.00 92.50 495 LYS A N 1
ATOM 3874 C CA . LYS A 1 495 ? 9.084 2.989 28.652 1.00 92.50 495 LYS A CA 1
ATOM 3875 C C . LYS A 1 495 ? 8.073 2.655 27.547 1.00 92.50 495 LYS A C 1
ATOM 3877 O O . LYS A 1 495 ? 7.001 3.248 27.521 1.00 92.50 495 LYS A O 1
ATOM 3882 N N . ALA A 1 496 ? 8.382 1.721 26.641 1.00 88.62 496 ALA A N 1
ATOM 3883 C CA . ALA A 1 496 ? 7.464 1.337 25.568 1.00 88.62 496 ALA A CA 1
ATOM 3884 C C . ALA A 1 496 ? 6.211 0.618 26.086 1.00 88.62 496 ALA A C 1
ATOM 3886 O O . ALA A 1 496 ? 5.202 0.636 25.389 1.00 88.62 496 ALA A O 1
ATOM 3887 N N . VAL A 1 497 ? 6.266 0.049 27.302 1.00 89.56 497 VAL A N 1
ATOM 3888 C CA . VAL A 1 497 ? 5.098 -0.507 28.011 1.00 89.56 497 VAL A CA 1
ATOM 3889 C C . VAL A 1 497 ? 3.985 0.536 28.122 1.00 89.56 497 VAL A C 1
ATOM 3891 O O . VAL A 1 497 ? 2.816 0.202 27.949 1.00 89.56 497 VAL A O 1
ATOM 3894 N N . GLY A 1 498 ? 4.359 1.799 28.356 1.00 89.12 498 GLY A N 1
ATOM 3895 C CA . GLY A 1 498 ? 3.415 2.879 28.599 1.00 89.12 498 GLY A CA 1
ATOM 3896 C C . GLY A 1 498 ? 2.444 2.505 29.715 1.00 89.12 498 GLY A C 1
ATOM 3897 O O . GLY A 1 498 ? 2.853 2.140 30.813 1.00 89.12 498 GLY A O 1
ATOM 3898 N N . GLU A 1 499 ? 1.168 2.570 29.374 1.00 89.56 499 GLU A N 1
ATOM 3899 C CA . GLU A 1 499 ? 0.022 2.317 30.241 1.00 89.56 499 GLU A CA 1
ATOM 3900 C C . GLU A 1 499 ? -0.436 0.851 30.278 1.00 89.56 499 GLU A C 1
ATOM 3902 O O . GLU A 1 499 ? -1.276 0.474 31.093 1.00 89.56 499 GLU A O 1
ATOM 3907 N N . ALA A 1 500 ? 0.102 -0.002 29.404 1.00 93.44 500 ALA A N 1
ATOM 3908 C CA . ALA A 1 500 ? -0.316 -1.394 29.346 1.00 93.44 500 ALA A CA 1
ATOM 3909 C C . ALA A 1 500 ? 0.177 -2.182 30.564 1.00 93.44 500 ALA A C 1
ATOM 3911 O O . ALA A 1 500 ? 1.312 -2.041 31.035 1.00 93.44 500 ALA A O 1
ATOM 3912 N N . ARG A 1 501 ? -0.650 -3.109 31.040 1.00 94.06 501 ARG A N 1
ATOM 3913 C CA . ARG A 1 501 ? -0.281 -4.008 32.131 1.00 94.06 501 ARG A CA 1
ATOM 3914 C C . ARG A 1 501 ? 0.421 -5.229 31.567 1.00 94.06 501 ARG A C 1
ATOM 3916 O O . ARG A 1 501 ? -0.136 -5.983 30.783 1.00 94.06 501 ARG A O 1
ATOM 3923 N N . VAL A 1 502 ? 1.651 -5.468 32.007 1.00 95.06 502 VAL A N 1
ATOM 3924 C CA . VAL A 1 502 ? 2.354 -6.726 31.723 1.00 95.06 502 VAL A CA 1
ATOM 3925 C C . VAL A 1 502 ? 2.312 -7.587 32.979 1.00 95.06 502 VAL A C 1
ATOM 3927 O O . VAL A 1 502 ? 2.888 -7.227 34.009 1.00 95.06 502 VAL A O 1
ATOM 3930 N N . VAL A 1 503 ? 1.626 -8.721 32.929 1.00 94.94 503 VAL A N 1
ATOM 3931 C CA . VAL A 1 503 ? 1.438 -9.610 34.085 1.00 94.94 503 VAL A CA 1
ATOM 3932 C C . VAL A 1 503 ? 1.796 -11.046 33.724 1.00 94.94 503 VAL A C 1
ATOM 3934 O O . VAL A 1 503 ? 2.120 -11.363 32.579 1.00 94.94 503 VAL A O 1
ATOM 3937 N N . SER A 1 504 ? 1.803 -11.928 34.719 1.00 93.94 504 SER A N 1
ATOM 3938 C CA . SER A 1 504 ? 1.938 -13.359 34.478 1.00 93.94 504 SER A CA 1
ATOM 3939 C C . SER A 1 504 ? 0.773 -14.120 35.092 1.00 93.94 504 SER A C 1
ATOM 3941 O O . SER A 1 504 ? 0.210 -13.675 36.089 1.00 93.94 504 SER A O 1
ATOM 3943 N N . MET A 1 505 ? 0.439 -15.280 34.522 1.00 88.56 505 MET A N 1
ATOM 3944 C CA . MET A 1 505 ? -0.623 -16.136 35.069 1.00 88.56 505 MET A CA 1
ATOM 3945 C C . MET A 1 505 ? -0.280 -16.720 36.448 1.00 88.56 505 MET A C 1
ATOM 3947 O O . MET A 1 505 ? -1.173 -17.122 37.184 1.00 88.56 505 MET A O 1
ATOM 3951 N N . ALA A 1 506 ? 1.002 -16.784 36.816 1.00 78.62 506 ALA A N 1
ATOM 3952 C CA . ALA A 1 506 ? 1.424 -17.316 38.106 1.00 78.62 506 ALA A CA 1
ATOM 3953 C C . ALA A 1 506 ? 1.561 -16.171 39.119 1.00 78.62 506 ALA A C 1
ATOM 3955 O O . ALA A 1 506 ? 2.549 -15.433 39.079 1.00 78.62 506 ALA A O 1
ATOM 3956 N N . LYS A 1 507 ? 0.614 -16.025 40.059 1.00 62.66 507 LYS A N 1
ATOM 3957 C CA . LYS A 1 507 ? 0.735 -15.036 41.147 1.00 62.66 507 LYS A CA 1
ATOM 3958 C C . LYS A 1 507 ? 2.006 -15.324 41.958 1.00 62.66 507 LYS A C 1
ATOM 3960 O O . LYS A 1 507 ? 2.144 -16.355 42.614 1.00 62.66 507 LYS A O 1
ATOM 3965 N N . GLY A 1 508 ? 2.983 -14.425 41.848 1.00 49.00 508 GLY A N 1
ATOM 3966 C CA . GLY A 1 508 ? 4.244 -14.501 42.573 1.00 49.00 508 GLY A CA 1
ATOM 3967 C C . GLY A 1 508 ? 4.015 -14.171 44.039 1.00 49.00 508 GLY A C 1
ATOM 3968 O O . GLY A 1 508 ? 3.772 -13.018 44.375 1.00 49.00 508 GLY A O 1
ATOM 3969 N N . GLY A 1 509 ? 4.087 -15.176 44.909 1.00 49.28 509 GLY A N 1
ATOM 3970 C CA . GLY A 1 509 ? 3.892 -14.927 46.332 1.00 49.28 509 GLY A CA 1
ATOM 3971 C C . GLY A 1 509 ? 3.926 -16.161 47.216 1.00 49.28 509 GLY A C 1
ATOM 3972 O O . GLY A 1 509 ? 3.029 -16.329 48.022 1.00 49.28 509 GLY A O 1
ATOM 3973 N N . THR A 1 510 ? 4.905 -17.052 47.049 1.00 47.50 510 THR A N 1
ATOM 3974 C CA . THR A 1 510 ? 5.527 -17.865 48.120 1.00 47.50 510 THR A CA 1
ATOM 3975 C C . THR A 1 510 ? 6.525 -18.831 47.484 1.00 47.50 510 THR A C 1
ATOM 3977 O O . THR A 1 510 ? 6.309 -19.357 46.398 1.00 47.50 510 THR A O 1
ATOM 3980 N N . LYS A 1 511 ? 7.659 -19.071 48.148 1.00 55.09 511 LYS A N 1
ATOM 3981 C CA . LYS A 1 511 ? 8.765 -19.932 47.681 1.00 55.09 511 LYS A CA 1
ATOM 3982 C C . LYS A 1 511 ? 8.416 -21.438 47.583 1.00 55.09 511 LYS A C 1
ATOM 3984 O O . LYS A 1 511 ? 9.320 -22.266 47.573 1.00 55.09 511 LYS A O 1
ATOM 3989 N N . LYS A 1 512 ? 7.136 -21.820 47.506 1.00 50.75 512 LYS A N 1
ATOM 3990 C CA . LYS A 1 512 ? 6.685 -23.191 47.223 1.00 50.75 512 LYS A CA 1
ATOM 3991 C C . LYS A 1 512 ? 5.986 -23.184 45.866 1.00 50.75 512 LYS A C 1
ATOM 3993 O O . LYS A 1 512 ? 5.049 -22.425 45.666 1.00 50.75 512 LYS A O 1
ATOM 3998 N N . GLY A 1 513 ? 6.511 -23.957 44.914 1.00 45.16 513 GLY A N 1
ATOM 3999 C CA . GLY A 1 513 ? 6.106 -23.908 43.508 1.00 45.16 513 GLY A CA 1
ATOM 4000 C C . GLY A 1 513 ? 4.597 -24.074 43.319 1.00 45.16 513 GLY A C 1
ATOM 4001 O O . GLY A 1 513 ? 4.066 -25.158 43.528 1.00 45.16 513 GLY A O 1
ATOM 4002 N N . ALA A 1 514 ? 3.935 -23.009 42.861 1.00 46.78 514 ALA A N 1
ATOM 4003 C CA . ALA A 1 514 ? 2.494 -22.901 42.596 1.00 46.78 514 ALA A CA 1
ATOM 4004 C C . ALA A 1 514 ? 1.982 -23.758 41.413 1.00 46.78 514 ALA A C 1
ATOM 4006 O O . ALA A 1 514 ? 0.987 -23.429 40.780 1.00 46.78 514 ALA A O 1
ATOM 4007 N N . PHE A 1 515 ? 2.680 -24.847 41.092 1.00 45.56 515 PHE A N 1
ATOM 4008 C CA . PHE A 1 515 ? 2.241 -25.861 40.132 1.00 45.56 515 PHE A CA 1
ATOM 4009 C C . PHE A 1 515 ? 2.079 -27.243 40.788 1.00 45.56 515 PHE A C 1
ATOM 4011 O O . PHE A 1 515 ? 1.848 -28.216 40.079 1.00 45.56 515 PHE A O 1
ATOM 4018 N N . SER A 1 516 ? 2.216 -27.349 42.120 1.00 49.56 516 SER A N 1
ATOM 4019 C CA . SER A 1 516 ? 1.932 -28.589 42.861 1.00 49.56 516 SER A CA 1
ATOM 4020 C C . SER A 1 516 ? 0.606 -28.573 43.630 1.00 49.56 516 SER A C 1
ATOM 4022 O O . SER A 1 516 ? 0.241 -29.604 44.188 1.00 49.56 516 SER A O 1
ATOM 4024 N N . SER A 1 517 ? -0.096 -27.437 43.714 1.00 47.91 517 SER A N 1
ATOM 4025 C CA . SER A 1 517 ? -1.484 -27.382 44.193 1.00 47.91 517 SER A CA 1
ATOM 4026 C C . SER A 1 517 ? -2.435 -27.520 43.000 1.00 47.91 517 SER A C 1
ATOM 4028 O O . SER A 1 517 ? -2.095 -27.120 41.887 1.00 47.91 517 SER A O 1
ATOM 4030 N N . GLY A 1 518 ? -3.568 -28.194 43.209 1.00 59.91 518 GLY A N 1
ATOM 4031 C CA . GLY A 1 518 ? -4.422 -28.724 42.141 1.00 59.91 518 GLY A CA 1
ATOM 4032 C C . GLY A 1 518 ? -4.860 -27.692 41.096 1.00 59.91 518 GLY A C 1
ATOM 4033 O O . GLY A 1 518 ? -5.080 -26.523 41.407 1.00 59.91 518 GLY A O 1
ATOM 4034 N N . GLU A 1 519 ? -5.041 -28.161 39.856 1.00 65.19 519 GLU A N 1
ATOM 4035 C CA . GLU A 1 519 ? -5.394 -27.382 38.652 1.00 65.19 519 GLU A CA 1
ATOM 4036 C C . GLU A 1 519 ? -6.569 -26.396 38.855 1.00 65.19 519 GLU A C 1
ATOM 4038 O O . GLU A 1 519 ? -6.639 -25.362 38.190 1.00 65.19 519 GLU A O 1
ATOM 4043 N N . GLY A 1 520 ? -7.465 -26.658 39.814 1.00 73.31 520 GLY A N 1
ATOM 4044 C CA . GLY A 1 520 ? -8.616 -25.804 40.121 1.00 73.31 520 GLY A CA 1
ATOM 4045 C C . GLY A 1 520 ? -8.301 -24.456 40.787 1.00 73.31 520 GLY A C 1
ATOM 4046 O O . GLY A 1 520 ? -8.953 -23.466 40.459 1.00 73.31 520 GLY A O 1
ATOM 4047 N N . GLU A 1 521 ? -7.309 -24.372 41.681 1.00 79.50 521 GLU A N 1
ATOM 4048 C CA . GLU A 1 521 ? -7.020 -23.123 42.418 1.00 79.50 521 GLU A CA 1
ATOM 4049 C C . GLU A 1 521 ? -6.391 -22.049 41.516 1.00 79.50 521 GLU A C 1
ATOM 4051 O O . GLU A 1 521 ? -6.655 -20.850 41.661 1.00 79.50 521 GLU A O 1
ATOM 4056 N N . MET A 1 522 ? -5.582 -22.479 40.542 1.00 76.50 522 MET A N 1
ATOM 4057 C CA . MET A 1 522 ? -4.946 -21.576 39.582 1.00 76.50 522 MET A CA 1
ATOM 4058 C C . MET A 1 522 ? -5.993 -20.853 38.735 1.00 76.50 522 MET A C 1
ATOM 4060 O O . MET A 1 522 ? -5.913 -19.635 38.590 1.00 76.50 522 MET A O 1
ATOM 4064 N N . ALA A 1 523 ? -6.996 -21.583 38.237 1.00 81.75 523 ALA A N 1
ATOM 4065 C CA . ALA A 1 523 ? -8.066 -21.009 37.433 1.00 81.75 523 ALA A CA 1
ATOM 4066 C C . ALA A 1 523 ? -8.851 -19.946 38.217 1.00 81.75 523 ALA A C 1
ATOM 4068 O O . ALA A 1 523 ? -8.981 -18.826 37.737 1.00 81.75 523 ALA A O 1
ATOM 4069 N N . ALA A 1 524 ? -9.278 -20.237 39.450 1.00 86.81 524 ALA A N 1
ATOM 4070 C CA . ALA A 1 524 ? -10.061 -19.291 40.250 1.00 86.81 524 ALA A CA 1
ATOM 4071 C C . ALA A 1 524 ? -9.297 -17.988 40.545 1.00 86.81 524 ALA A C 1
ATOM 4073 O O . ALA A 1 524 ? -9.823 -16.891 40.363 1.00 86.81 524 ALA A O 1
ATOM 4074 N N . SER A 1 525 ? -8.026 -18.091 40.953 1.00 85.00 525 SER A N 1
ATOM 4075 C CA . SER A 1 525 ? -7.207 -16.905 41.246 1.00 85.00 525 SER A CA 1
ATOM 4076 C C . SER A 1 525 ? -6.909 -16.065 39.999 1.00 85.00 525 SER A C 1
ATOM 4078 O O . SER A 1 525 ? -6.839 -14.833 40.078 1.00 85.00 525 SER A O 1
ATOM 4080 N N . PHE A 1 526 ? -6.753 -16.721 38.849 1.00 86.62 526 PHE A N 1
ATOM 4081 C CA . PHE A 1 526 ? -6.552 -16.076 37.562 1.00 86.62 526 PHE A CA 1
ATOM 4082 C C . PHE A 1 526 ? -7.813 -15.354 37.086 1.00 86.62 526 PHE A C 1
ATOM 4084 O O . PHE A 1 526 ? -7.739 -14.176 36.749 1.00 86.62 526 PHE A O 1
ATOM 4091 N N . ILE A 1 527 ? -8.966 -16.024 37.140 1.00 89.06 527 ILE A N 1
ATOM 4092 C CA . ILE A 1 527 ? -10.271 -15.454 36.788 1.00 89.06 527 ILE A CA 1
ATOM 4093 C C . ILE A 1 527 ? -10.582 -14.249 37.668 1.00 89.06 527 ILE A C 1
ATOM 4095 O O . ILE A 1 527 ? -10.959 -13.201 37.150 1.00 89.06 527 ILE A O 1
ATOM 4099 N N . GLN A 1 528 ? -10.358 -14.357 38.981 1.00 89.50 528 GLN A N 1
ATOM 4100 C CA . GLN A 1 528 ? -10.530 -13.218 39.878 1.00 89.50 528 GLN A CA 1
ATOM 4101 C C . GLN A 1 528 ? -9.609 -12.060 39.484 1.00 89.50 528 GLN A C 1
ATOM 4103 O O . GLN A 1 528 ? -10.057 -10.927 39.418 1.00 89.50 528 GLN A O 1
ATOM 4108 N N . SER A 1 529 ? -8.351 -12.342 39.132 1.00 88.19 529 SER A N 1
ATOM 4109 C CA . SER A 1 529 ? -7.423 -11.293 38.694 1.00 88.19 529 SER A CA 1
ATOM 4110 C C . SER A 1 529 ? -7.872 -10.635 37.381 1.00 88.19 529 SER A C 1
ATOM 4112 O O . SER A 1 529 ? -7.698 -9.434 37.231 1.00 88.19 529 SER A O 1
ATOM 4114 N N . LEU A 1 530 ? -8.469 -11.384 36.446 1.00 88.81 530 LEU A N 1
ATOM 4115 C CA . LEU A 1 530 ? -9.065 -10.824 35.224 1.00 88.81 530 LEU A CA 1
ATOM 4116 C C . LEU A 1 530 ? -10.266 -9.923 35.539 1.00 88.81 530 LEU A C 1
ATOM 4118 O O . LEU A 1 530 ? -10.349 -8.822 35.000 1.00 88.81 530 LEU A O 1
ATOM 4122 N N . LYS A 1 531 ? -11.146 -10.358 36.450 1.00 89.56 531 LYS A N 1
ATOM 4123 C CA . LYS A 1 531 ? -12.294 -9.571 36.931 1.00 89.56 531 LYS A CA 1
ATOM 4124 C C . LYS A 1 531 ? -11.839 -8.279 37.617 1.00 89.56 531 LYS A C 1
ATOM 4126 O O . LYS A 1 531 ? -12.362 -7.214 37.312 1.00 89.56 531 LYS A O 1
ATOM 4131 N N . ASP A 1 532 ? -10.824 -8.366 38.476 1.00 87.50 532 ASP A N 1
ATOM 4132 C CA . ASP A 1 532 ? -10.259 -7.221 39.201 1.00 87.50 532 ASP A CA 1
ATOM 4133 C C . ASP A 1 532 ? -9.566 -6.221 38.263 1.00 87.50 532 ASP A C 1
ATOM 4135 O O . ASP A 1 532 ? -9.511 -5.027 38.553 1.00 87.50 532 ASP A O 1
ATOM 4139 N N . MET A 1 533 ? -9.005 -6.699 37.147 1.00 84.88 533 MET A N 1
ATOM 4140 C CA . MET A 1 533 ? -8.314 -5.841 36.192 1.00 84.88 533 MET A CA 1
ATOM 4141 C C . MET A 1 533 ? -9.276 -4.907 35.447 1.00 84.88 533 MET A C 1
ATOM 4143 O O . MET A 1 533 ? -8.875 -3.780 35.155 1.00 84.88 533 MET A O 1
ATOM 4147 N N . GLY A 1 534 ? -10.513 -5.338 35.168 1.00 83.19 534 GLY A N 1
ATOM 4148 C CA . GLY A 1 534 ? -11.506 -4.537 34.436 1.00 83.19 534 GLY A CA 1
ATOM 4149 C C . GLY A 1 534 ? -11.077 -4.164 33.010 1.00 83.19 534 GLY A C 1
ATOM 4150 O O . GLY A 1 534 ? -11.607 -3.219 32.423 1.00 83.19 534 GLY A O 1
ATOM 4151 N N . ASP A 1 535 ? -10.084 -4.870 32.463 1.00 78.06 535 ASP A N 1
ATOM 4152 C CA . ASP A 1 535 ? -9.475 -4.538 31.180 1.00 78.06 535 ASP A CA 1
ATOM 4153 C C . ASP A 1 535 ? -10.373 -4.983 30.018 1.00 78.06 535 ASP A C 1
ATOM 4155 O O . ASP A 1 535 ? -10.996 -6.050 30.044 1.00 78.06 535 ASP A O 1
ATOM 4159 N N . ALA A 1 536 ? -10.409 -4.163 28.965 1.00 85.75 536 ALA A N 1
ATOM 4160 C CA . ALA A 1 536 ? -11.164 -4.482 27.758 1.00 85.75 536 ALA A CA 1
ATOM 4161 C C . ALA A 1 536 ? -10.455 -5.524 26.893 1.00 85.75 536 ALA A C 1
ATOM 4163 O O . ALA A 1 536 ? -11.127 -6.287 26.213 1.00 85.75 536 ALA A O 1
ATOM 4164 N N . PHE A 1 537 ? -9.120 -5.572 26.918 1.00 95.62 537 PHE A N 1
ATOM 4165 C CA . PHE A 1 537 ? -8.342 -6.479 26.078 1.00 95.62 537 PHE A CA 1
ATOM 4166 C C . PHE A 1 537 ? -7.310 -7.242 26.896 1.00 95.62 537 PHE A C 1
ATOM 4168 O O . PHE A 1 537 ? -6.462 -6.657 27.576 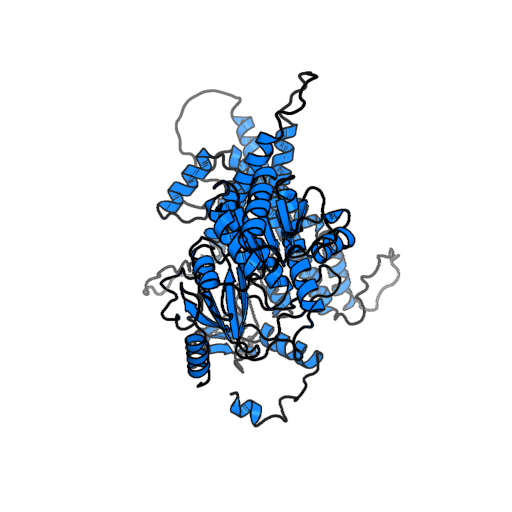1.00 95.62 537 PHE A O 1
ATOM 4175 N N . VAL A 1 538 ? -7.349 -8.567 26.774 1.00 96.69 538 VAL A N 1
ATOM 4176 C CA . VAL A 1 538 ? -6.421 -9.475 27.440 1.00 96.69 538 VAL A CA 1
ATOM 4177 C C . VAL A 1 538 ? -5.714 -10.338 26.402 1.00 96.69 538 VAL A C 1
ATOM 4179 O O . VAL A 1 538 ? -6.301 -11.222 25.778 1.00 96.69 538 VAL A O 1
ATOM 4182 N N . VAL A 1 539 ? -4.418 -10.089 26.244 1.00 97.62 539 VAL A N 1
ATOM 4183 C CA . VAL A 1 539 ? -3.536 -10.753 25.285 1.00 97.62 539 VAL A CA 1
ATOM 4184 C C . VAL A 1 539 ? -2.714 -11.822 26.005 1.00 97.62 539 VAL A C 1
ATOM 4186 O O . VAL A 1 539 ? -1.817 -11.508 26.788 1.00 97.62 539 VAL A O 1
ATOM 4189 N N . MET A 1 540 ? -2.995 -13.097 25.741 1.00 98.00 540 MET A N 1
ATOM 4190 C CA . MET A 1 540 ? -2.310 -14.237 26.358 1.00 98.00 540 MET A CA 1
ATOM 4191 C C . MET A 1 540 ? -1.184 -14.744 25.459 1.00 98.00 540 MET A C 1
ATOM 4193 O O . MET A 1 540 ? -1.418 -15.115 24.310 1.00 98.00 540 MET A O 1
ATOM 4197 N N . VAL A 1 541 ? 0.034 -14.831 25.993 1.00 98.25 541 VAL A N 1
ATOM 4198 C CA . VAL A 1 541 ? 1.225 -15.190 25.210 1.00 98.25 541 VAL A CA 1
ATOM 4199 C C . VAL A 1 541 ? 1.618 -16.653 25.424 1.00 98.25 541 VAL A C 1
ATOM 4201 O O . VAL A 1 541 ? 2.049 -17.037 26.517 1.00 98.25 541 VAL A O 1
ATOM 4204 N N . ALA A 1 542 ? 1.507 -17.456 24.362 1.00 97.19 542 ALA A N 1
ATOM 4205 C CA . ALA A 1 542 ? 1.891 -18.868 24.283 1.00 97.19 542 ALA A CA 1
ATOM 4206 C C . ALA A 1 542 ? 1.436 -19.731 25.489 1.00 97.19 542 ALA A C 1
ATOM 4208 O O . ALA A 1 542 ? 2.267 -20.404 26.129 1.00 97.19 542 ALA A O 1
ATOM 4209 N N . PRO A 1 543 ? 0.129 -19.724 25.836 1.00 96.69 543 PRO A N 1
ATOM 4210 C CA . PRO A 1 543 ? -0.397 -20.508 26.951 1.00 96.69 543 PRO A CA 1
ATOM 4211 C C . PRO A 1 543 ? -0.187 -22.019 26.751 1.00 96.69 543 PRO A C 1
ATOM 4213 O O . PRO A 1 543 ? -0.308 -22.565 25.653 1.00 96.69 543 PRO A O 1
ATOM 4216 N N . ARG A 1 544 ? 0.135 -22.723 27.843 1.00 94.31 544 ARG A N 1
ATOM 4217 C CA . ARG A 1 544 ? 0.224 -24.198 27.886 1.00 94.31 544 ARG A CA 1
ATOM 4218 C C . ARG A 1 544 ? -1.101 -24.831 28.312 1.00 94.31 544 ARG A C 1
ATOM 4220 O O . ARG A 1 544 ? -2.008 -24.129 28.723 1.00 94.31 544 ARG A O 1
ATOM 4227 N N . LYS A 1 545 ? -1.187 -26.166 28.280 1.00 93.69 545 LYS A N 1
ATOM 4228 C CA . LYS A 1 545 ? -2.410 -26.930 28.588 1.00 93.69 545 LYS A CA 1
ATOM 4229 C C . LYS A 1 545 ? -3.147 -26.457 29.857 1.00 93.69 545 LYS A C 1
ATOM 4231 O O . LYS A 1 545 ? -4.257 -25.969 29.734 1.00 93.69 545 LYS A O 1
ATOM 4236 N N . ALA A 1 546 ? -2.503 -26.472 31.027 1.00 91.19 546 ALA A N 1
ATOM 4237 C CA . ALA A 1 546 ? -3.133 -26.020 32.280 1.00 91.19 546 ALA A CA 1
ATOM 4238 C C . ALA A 1 546 ? -3.616 -24.551 32.242 1.00 91.19 546 ALA A C 1
ATOM 4240 O O . ALA A 1 546 ? -4.554 -24.163 32.928 1.00 91.19 546 ALA A O 1
ATOM 4241 N N . GLN A 1 547 ? -2.979 -23.711 31.423 1.00 93.44 547 GLN A N 1
ATOM 4242 C CA . GLN A 1 547 ? -3.369 -22.311 31.242 1.00 93.44 547 GLN A CA 1
ATOM 4243 C C . GLN A 1 547 ? -4.527 -22.168 30.265 1.00 93.44 547 GLN A C 1
ATOM 4245 O O . GLN A 1 547 ? -5.391 -21.332 30.482 1.00 93.44 547 GLN A O 1
ATOM 4250 N N . LEU A 1 548 ? -4.561 -22.994 29.220 1.00 95.69 548 LEU A N 1
ATOM 4251 C CA . LEU A 1 548 ? -5.693 -23.099 28.309 1.00 95.69 548 LEU A CA 1
ATOM 4252 C C . LEU A 1 548 ? -6.953 -23.561 29.056 1.00 95.69 548 LEU A C 1
ATOM 4254 O O . LEU A 1 548 ? -8.019 -23.023 28.795 1.00 95.69 548 LEU A O 1
ATOM 4258 N N . GLU A 1 549 ? -6.834 -24.464 30.034 1.00 94.50 549 GLU A N 1
ATOM 4259 C CA . GLU A 1 549 ? -7.956 -24.878 30.899 1.00 94.50 549 GLU A CA 1
ATOM 4260 C C . GLU A 1 549 ? -8.470 -23.710 31.752 1.00 94.50 549 GLU A C 1
ATOM 4262 O O . GLU A 1 549 ? -9.676 -23.489 31.857 1.00 94.50 549 GLU A O 1
ATOM 4267 N N . ALA A 1 550 ? -7.559 -22.918 32.327 1.00 93.44 550 ALA A N 1
ATOM 4268 C CA . ALA A 1 550 ? -7.923 -21.708 33.061 1.00 93.44 550 ALA A CA 1
ATOM 4269 C C . ALA A 1 550 ? -8.557 -20.642 32.150 1.00 93.44 550 ALA A C 1
ATOM 4271 O O . ALA A 1 550 ? -9.500 -19.976 32.567 1.00 93.44 550 ALA A O 1
ATOM 4272 N N . ILE A 1 551 ? -8.068 -20.496 30.913 1.00 95.38 551 ILE A N 1
ATOM 4273 C CA . ILE A 1 551 ? -8.630 -19.587 29.905 1.00 95.38 551 ILE A CA 1
ATOM 4274 C C . ILE A 1 551 ? -10.030 -20.046 29.494 1.00 95.38 551 ILE A C 1
ATOM 4276 O O . ILE A 1 551 ? -10.921 -19.209 29.445 1.00 95.38 551 ILE A O 1
ATOM 4280 N N . ALA A 1 552 ? -10.249 -21.343 29.258 1.00 95.75 552 ALA A N 1
ATOM 4281 C CA . ALA A 1 552 ? -11.562 -21.884 28.907 1.00 95.75 552 ALA A CA 1
ATOM 4282 C C . ALA A 1 552 ? -12.619 -21.506 29.958 1.00 95.75 552 ALA A C 1
ATOM 4284 O O . ALA A 1 552 ? -13.654 -20.949 29.613 1.00 95.75 552 ALA A O 1
ATOM 4285 N N . ARG A 1 553 ? -12.297 -21.675 31.250 1.00 94.62 553 ARG A N 1
ATOM 4286 C CA . ARG A 1 553 ? -13.174 -21.245 32.355 1.00 94.62 553 ARG A CA 1
ATOM 4287 C C . ARG A 1 553 ? -13.319 -19.724 32.439 1.00 94.62 553 ARG A C 1
ATOM 4289 O O . ARG A 1 553 ? -14.414 -19.212 32.641 1.00 94.62 553 ARG A O 1
ATOM 4296 N N . ALA A 1 554 ? -12.225 -18.979 32.268 1.00 93.38 554 ALA A N 1
ATOM 4297 C CA . ALA A 1 554 ? -12.258 -17.517 32.323 1.00 93.38 554 ALA A CA 1
ATOM 4298 C C . ALA A 1 554 ? -13.148 -16.905 31.240 1.00 93.38 554 ALA A C 1
ATOM 4300 O O . ALA A 1 554 ? -13.841 -15.930 31.495 1.00 93.38 554 ALA A O 1
ATOM 4301 N N . VAL A 1 555 ? -13.147 -17.493 30.051 1.00 93.06 555 VAL A N 1
ATOM 4302 C CA . VAL A 1 555 ? -13.941 -17.045 28.907 1.00 93.06 555 VAL A CA 1
ATOM 4303 C C . VAL A 1 555 ? -15.453 -17.208 29.139 1.00 93.06 555 VAL A C 1
ATOM 4305 O O . VAL A 1 555 ? -16.242 -16.503 28.507 1.00 93.06 555 VAL A O 1
ATOM 4308 N N . GLU A 1 556 ? -15.860 -18.106 30.039 1.00 92.88 556 GLU A N 1
ATOM 4309 C CA . GLU A 1 556 ? -17.254 -18.285 30.469 1.00 92.88 556 GLU A CA 1
ATOM 4310 C C . GLU A 1 556 ? -17.635 -17.373 31.645 1.00 92.88 556 GLU A C 1
ATOM 4312 O O . GLU A 1 556 ? -18.786 -16.959 31.760 1.00 92.88 556 GLU A O 1
ATOM 4317 N N . GLU A 1 557 ? -16.680 -17.061 32.525 1.00 92.50 557 GLU A N 1
ATOM 4318 C CA . GLU A 1 557 ? -16.937 -16.354 33.785 1.00 92.50 557 GLU A CA 1
ATOM 4319 C C . GLU A 1 557 ? -16.670 -14.842 33.769 1.00 92.50 557 GLU A C 1
ATOM 4321 O O . GLU A 1 557 ? -17.162 -14.125 34.647 1.00 92.50 557 GLU A O 1
ATOM 4326 N N . VAL A 1 558 ? -15.806 -14.363 32.876 1.00 89.12 558 VAL A N 1
ATOM 4327 C CA . VAL A 1 558 ? -15.442 -12.943 32.759 1.00 89.12 558 VAL A CA 1
ATOM 4328 C C . VAL A 1 558 ? -16.476 -12.229 31.884 1.00 89.12 558 VAL A C 1
ATOM 4330 O O . VAL A 1 558 ? -17.096 -12.845 31.021 1.00 89.12 558 VAL A O 1
ATOM 4333 N N . ASP A 1 559 ? -16.689 -10.933 32.136 1.00 80.19 559 ASP A N 1
ATOM 4334 C CA . ASP A 1 559 ? -17.644 -10.111 31.389 1.00 80.19 559 ASP A CA 1
ATOM 4335 C C . ASP A 1 559 ? -17.446 -10.274 29.872 1.00 80.19 559 ASP A C 1
ATOM 4337 O O . ASP A 1 559 ? -16.330 -10.204 29.355 1.00 80.19 559 ASP A O 1
ATOM 4341 N N . SER A 1 560 ? -18.562 -10.435 29.162 1.00 83.88 560 SER A N 1
ATOM 4342 C CA . SER A 1 560 ? -18.673 -10.389 27.702 1.00 83.88 560 SER A CA 1
ATOM 4343 C C . SER A 1 560 ? -17.957 -9.202 27.041 1.00 83.88 560 SER A C 1
ATOM 4345 O O . SER A 1 560 ? -17.607 -9.282 25.866 1.00 83.88 560 SER A O 1
ATOM 4347 N N . LYS A 1 561 ? -17.720 -8.115 27.786 1.00 88.12 561 LYS A N 1
ATOM 4348 C CA . LYS A 1 561 ? -16.983 -6.928 27.327 1.00 88.12 561 LYS A CA 1
ATOM 4349 C C . LYS A 1 561 ? -15.467 -7.123 27.228 1.00 88.12 561 LYS A C 1
ATOM 4351 O O . LYS A 1 561 ? -14.802 -6.277 26.633 1.00 88.12 561 LYS A O 1
ATOM 4356 N N . THR A 1 562 ? -14.905 -8.181 27.811 1.00 93.69 562 THR A N 1
ATOM 4357 C CA . THR A 1 562 ? -13.469 -8.465 27.728 1.00 93.69 562 THR A CA 1
ATOM 4358 C C . THR A 1 562 ? -13.152 -9.272 26.468 1.00 93.69 562 THR A C 1
ATOM 4360 O O . THR A 1 562 ? -13.598 -10.406 26.302 1.00 93.69 562 THR A O 1
ATOM 4363 N N . CYS A 1 563 ? -12.320 -8.702 25.600 1.00 95.94 563 CYS A N 1
ATOM 4364 C CA . CYS A 1 563 ? -11.762 -9.357 24.428 1.00 95.94 563 CYS A CA 1
ATOM 4365 C C . CYS A 1 563 ? -10.531 -10.196 24.809 1.00 95.94 563 CYS A C 1
ATOM 4367 O O . CYS A 1 563 ? -9.541 -9.678 25.338 1.00 95.94 563 CYS A O 1
ATOM 4369 N N . PHE A 1 564 ? -10.570 -11.493 24.510 1.00 97.50 564 PHE A N 1
ATOM 4370 C CA . PHE A 1 564 ? -9.454 -12.417 24.696 1.00 97.50 564 PHE A CA 1
ATOM 4371 C C . PHE A 1 564 ? -8.720 -12.651 23.376 1.00 97.50 564 PHE A C 1
ATOM 4373 O O . PHE A 1 564 ? -9.302 -13.162 22.418 1.00 97.50 564 PHE A O 1
ATOM 4380 N N . ILE A 1 565 ? -7.418 -12.359 23.355 1.00 98.12 565 ILE A N 1
ATOM 4381 C CA . ILE A 1 565 ? -6.550 -12.606 22.200 1.00 98.12 565 ILE A CA 1
ATOM 4382 C C . ILE A 1 565 ? -5.457 -13.600 22.586 1.00 98.12 565 ILE A C 1
ATOM 4384 O O . ILE A 1 565 ? -4.666 -13.355 23.498 1.00 98.12 565 ILE A O 1
ATOM 4388 N N . LEU A 1 566 ? -5.383 -14.726 21.883 1.00 98.38 566 LEU A N 1
ATOM 4389 C CA . LEU A 1 566 ? -4.398 -15.774 22.131 1.00 98.38 566 LEU A CA 1
ATOM 4390 C C . LEU A 1 566 ? -3.271 -15.706 21.102 1.00 98.38 566 LEU A C 1
ATOM 4392 O O . LEU A 1 566 ? -3.477 -15.997 19.929 1.00 98.38 566 LEU A O 1
ATOM 4396 N N . LEU A 1 567 ? -2.060 -15.378 21.549 1.00 98.50 567 LEU A N 1
ATOM 4397 C CA . LEU A 1 567 ? -0.873 -15.317 20.696 1.00 98.50 567 LEU A CA 1
ATOM 4398 C C . LEU A 1 567 ? -0.104 -16.633 20.763 1.00 98.50 567 LEU A C 1
ATOM 4400 O O . LEU A 1 567 ? 0.292 -17.065 21.848 1.00 98.50 567 LEU A O 1
ATOM 4404 N N . ASN A 1 568 ? 0.143 -17.265 19.612 1.00 97.69 568 ASN A N 1
ATOM 4405 C CA . ASN A 1 568 ? 0.909 -18.512 19.491 1.00 97.69 568 ASN A CA 1
ATOM 4406 C C . ASN A 1 568 ? 0.440 -19.613 20.459 1.00 97.69 568 ASN A C 1
ATOM 4408 O O . ASN A 1 568 ? 1.233 -20.427 20.938 1.00 97.69 568 ASN A O 1
ATOM 4412 N N . ALA A 1 569 ? -0.865 -19.668 20.740 1.00 97.44 569 ALA A N 1
ATOM 4413 C CA . ALA A 1 569 ? -1.436 -20.674 21.629 1.00 97.44 569 ALA A CA 1
ATOM 4414 C C . ALA A 1 569 ? -1.364 -22.092 21.050 1.00 97.44 569 ALA A C 1
ATOM 4416 O O . ALA A 1 569 ? -1.504 -23.043 21.815 1.00 97.44 569 ALA A O 1
ATOM 4417 N N . ARG A 1 570 ? -1.092 -22.245 19.743 1.00 96.00 570 ARG A N 1
ATOM 4418 C CA . ARG A 1 570 ? -1.028 -23.522 19.005 1.00 96.00 570 ARG A CA 1
ATOM 4419 C C . ARG A 1 570 ? -2.346 -24.292 19.038 1.00 96.00 570 ARG A C 1
ATOM 4421 O O . ARG A 1 570 ? -2.355 -25.510 19.219 1.00 96.00 570 ARG A O 1
ATOM 4428 N N . LEU A 1 571 ? -3.469 -23.579 18.963 1.00 96.00 571 LEU A N 1
ATOM 4429 C CA . LEU A 1 571 ? -4.794 -24.207 18.937 1.00 96.00 571 LEU A CA 1
ATOM 4430 C C . LEU A 1 571 ? -4.995 -25.022 17.653 1.00 96.00 571 LEU A C 1
ATOM 4432 O O . LEU A 1 571 ? -5.674 -26.046 17.666 1.00 96.00 571 LEU A O 1
ATOM 4436 N N . ARG A 1 572 ? -4.348 -24.589 16.567 1.00 94.69 572 ARG A N 1
ATOM 4437 C CA . ARG A 1 572 ? -4.543 -25.078 15.205 1.00 94.69 572 ARG A CA 1
ATOM 4438 C C . ARG A 1 572 ? -3.274 -25.739 14.668 1.00 94.69 572 ARG A C 1
ATOM 4440 O O . ARG A 1 572 ? -2.165 -25.368 15.040 1.00 94.69 572 ARG A O 1
ATOM 4447 N N . GLY A 1 573 ? -3.415 -26.734 13.788 1.00 86.06 573 GLY A N 1
ATOM 4448 C CA . GLY A 1 573 ? -2.299 -27.392 13.070 1.00 86.06 573 GLY A CA 1
ATOM 4449 C C . GLY A 1 573 ? -1.280 -28.179 13.903 1.00 86.06 573 GLY A C 1
ATOM 4450 O O . GLY A 1 573 ? -0.356 -28.755 13.337 1.00 86.06 573 GLY A O 1
ATOM 4451 N N . GLY A 1 574 ? -1.425 -28.216 15.229 1.00 83.19 574 GLY A N 1
ATOM 4452 C CA . GLY A 1 574 ? -0.593 -29.008 16.135 1.00 83.19 574 GLY A CA 1
ATOM 4453 C C . GLY A 1 574 ? -1.227 -30.343 16.536 1.00 83.19 574 GLY A C 1
ATOM 4454 O O . GLY A 1 574 ? -2.193 -30.819 15.937 1.00 83.19 574 GLY A O 1
ATOM 4455 N N . ARG A 1 575 ? -0.696 -30.948 17.610 1.00 82.88 575 ARG A N 1
ATOM 4456 C CA . ARG A 1 575 ? -1.331 -32.110 18.249 1.00 82.88 575 ARG A CA 1
ATOM 4457 C C . ARG A 1 575 ? -2.744 -31.744 18.694 1.00 82.88 575 ARG A C 1
ATOM 4459 O O . ARG A 1 575 ? -2.936 -30.804 19.461 1.00 82.88 575 ARG A O 1
ATOM 4466 N N . LYS A 1 576 ? -3.704 -32.535 18.230 1.00 82.56 576 LYS A N 1
ATOM 4467 C CA . LYS A 1 576 ? -5.113 -32.405 18.574 1.00 82.56 576 LYS A CA 1
ATOM 4468 C C . LYS A 1 576 ? -5.359 -33.040 19.938 1.00 82.56 576 LYS A C 1
ATOM 4470 O O . LYS A 1 576 ? -5.404 -34.260 20.055 1.00 82.56 576 LYS A O 1
ATOM 4475 N N . ASP A 1 577 ? -5.477 -32.204 20.959 1.00 93.56 577 ASP A N 1
ATOM 4476 C CA . ASP A 1 577 ? -6.130 -32.571 22.213 1.00 93.56 577 ASP A CA 1
ATOM 4477 C C . ASP A 1 577 ? -7.531 -31.938 22.259 1.00 93.56 577 ASP A C 1
ATOM 4479 O O . ASP A 1 577 ? -7.799 -30.967 21.544 1.00 93.56 577 ASP A O 1
ATOM 4483 N N . SER A 1 578 ? -8.443 -32.527 23.038 1.00 96.19 578 SER A N 1
ATOM 4484 C CA . SER A 1 578 ? -9.856 -32.122 23.066 1.00 96.19 578 SER A CA 1
ATOM 4485 C C . SER A 1 578 ? -10.038 -30.658 23.471 1.00 96.19 578 SER A C 1
ATOM 4487 O O . SER A 1 578 ? -10.844 -29.955 22.873 1.00 96.19 578 SER A O 1
ATOM 4489 N N . LEU A 1 579 ? -9.229 -30.178 24.419 1.00 95.88 579 LEU A N 1
ATOM 4490 C CA . LEU A 1 579 ? -9.261 -28.797 24.893 1.00 95.88 579 LEU A CA 1
ATOM 4491 C C . LEU A 1 579 ? -8.852 -27.807 23.794 1.00 95.88 579 LEU A C 1
ATOM 4493 O O . LEU A 1 579 ? -9.487 -26.772 23.617 1.00 95.88 579 LEU A O 1
ATOM 4497 N N . ARG A 1 580 ? -7.791 -28.103 23.034 1.00 96.12 580 ARG A N 1
ATOM 4498 C CA . ARG A 1 580 ? -7.374 -27.252 21.908 1.00 96.12 580 ARG A CA 1
ATOM 4499 C C . ARG A 1 580 ? -8.423 -27.197 20.811 1.00 96.12 580 ARG A C 1
ATOM 4501 O O . ARG A 1 580 ? -8.595 -26.137 20.229 1.00 96.12 580 ARG A O 1
ATOM 4508 N N . GLN A 1 581 ? -9.110 -28.305 20.536 1.00 95.38 581 GLN A N 1
ATOM 4509 C CA . GLN A 1 581 ? -10.199 -28.340 19.553 1.00 95.38 581 GLN A CA 1
ATOM 4510 C C . GLN A 1 581 ? -11.401 -27.509 20.004 1.00 95.38 581 GLN A C 1
ATOM 4512 O O . GLN A 1 581 ? -11.943 -26.732 19.218 1.00 95.38 581 GLN A O 1
ATOM 4517 N N . GLU A 1 582 ? -11.782 -27.639 21.273 1.00 95.94 582 GLU A N 1
ATOM 4518 C CA . GLU A 1 582 ? -12.834 -26.837 21.893 1.00 95.94 582 GLU A CA 1
ATOM 4519 C C . GLU A 1 582 ? -12.504 -25.342 21.795 1.00 95.94 582 GLU A C 1
ATOM 4521 O O . GLU A 1 582 ? -13.282 -24.561 21.246 1.00 95.94 582 GLU A O 1
ATOM 4526 N N . LEU A 1 583 ? -11.294 -24.947 22.201 1.00 96.62 583 LEU A N 1
ATOM 4527 C CA . LEU A 1 583 ? -10.845 -23.558 22.106 1.00 96.62 583 LEU A CA 1
ATOM 4528 C C . LEU A 1 583 ? -10.686 -23.076 20.658 1.00 96.62 583 LEU A C 1
ATOM 4530 O O . LEU A 1 583 ? -11.042 -21.941 20.368 1.00 96.62 583 LEU A O 1
ATOM 4534 N N . ALA A 1 584 ? -10.213 -23.908 19.727 1.00 96.25 584 ALA A N 1
ATOM 4535 C CA . ALA A 1 584 ? -10.134 -23.553 18.305 1.00 96.25 584 ALA A CA 1
ATOM 4536 C C . ALA A 1 584 ? -11.517 -23.298 17.681 1.00 96.25 584 ALA A C 1
ATOM 4538 O O . ALA A 1 584 ? -11.616 -22.586 16.682 1.00 96.25 584 ALA A O 1
ATOM 4539 N N . THR A 1 585 ? -12.570 -23.880 18.260 1.00 95.19 585 THR A N 1
ATOM 4540 C CA . THR A 1 585 ? -13.966 -23.628 17.876 1.00 95.19 585 THR A CA 1
ATOM 4541 C C . THR A 1 585 ? -14.500 -22.359 18.544 1.00 95.19 585 THR A C 1
ATOM 4543 O O . THR A 1 585 ? -15.245 -21.605 17.929 1.00 95.19 585 THR A O 1
ATOM 4546 N N . ALA A 1 586 ? -14.100 -22.097 19.793 1.00 96.19 586 ALA A N 1
ATOM 4547 C CA . ALA A 1 586 ? -14.544 -20.937 20.566 1.00 96.19 586 ALA A CA 1
ATOM 4548 C C . ALA A 1 586 ? -13.827 -19.618 20.213 1.00 96.19 586 ALA A C 1
ATOM 4550 O O . ALA A 1 586 ? -14.337 -18.544 20.542 1.00 96.19 586 ALA A O 1
ATOM 4551 N N . PHE A 1 587 ? -12.647 -19.685 19.593 1.00 97.19 587 PHE A N 1
ATOM 4552 C CA . PHE A 1 587 ? -11.834 -18.534 19.198 1.00 97.19 587 PHE A CA 1
ATOM 4553 C C . PHE A 1 587 ? -11.844 -18.354 17.681 1.00 97.19 587 PHE A C 1
ATOM 4555 O O . PHE A 1 587 ? -11.714 -19.321 16.929 1.00 97.19 587 PHE A O 1
ATOM 4562 N N . SER A 1 588 ? -11.981 -17.104 17.235 1.00 96.50 588 SER A N 1
ATOM 4563 C CA . SER A 1 588 ? -11.940 -16.764 15.813 1.00 96.50 588 SER A CA 1
ATOM 4564 C C . SER A 1 588 ? -10.488 -16.655 15.325 1.00 96.50 588 SER A C 1
ATOM 4566 O O . SER A 1 588 ? -9.719 -15.891 15.913 1.00 96.50 588 SER A O 1
ATOM 4568 N N . PRO A 1 589 ? -10.102 -17.344 14.238 1.00 97.31 589 PRO A N 1
ATOM 4569 C CA . PRO A 1 589 ? -8.755 -17.250 13.680 1.00 97.31 589 PRO A CA 1
ATOM 4570 C C . PRO A 1 589 ? -8.554 -15.895 13.001 1.00 97.31 589 PRO A C 1
ATOM 4572 O O . PRO A 1 589 ? -8.895 -15.720 11.826 1.00 97.31 589 PRO A O 1
ATOM 4575 N N . ALA A 1 590 ? -8.017 -14.929 13.745 1.00 97.38 590 ALA A N 1
ATOM 4576 C CA . ALA A 1 590 ? -7.832 -13.571 13.255 1.00 97.38 590 ALA A CA 1
ATOM 4577 C C . ALA A 1 590 ? -6.681 -13.517 12.249 1.00 97.38 590 ALA A C 1
ATOM 4579 O O . ALA A 1 590 ? -6.856 -13.057 11.125 1.00 97.38 590 ALA A O 1
ATOM 4580 N N . PHE A 1 591 ? -5.520 -14.062 12.614 1.00 98.19 591 PHE A N 1
ATOM 4581 C CA . PHE A 1 591 ? -4.350 -14.032 11.744 1.00 98.19 591 PHE A CA 1
ATOM 4582 C C . PHE A 1 591 ? -3.489 -15.279 11.908 1.00 98.19 591 PHE A C 1
ATOM 4584 O O . PHE A 1 591 ? -3.018 -15.575 13.004 1.00 98.19 591 PHE A O 1
ATOM 4591 N N . HIS A 1 592 ? -3.254 -16.006 10.818 1.00 98.31 592 HIS A N 1
ATOM 4592 C CA . HIS A 1 592 ? -2.473 -17.237 10.828 1.00 98.31 592 HIS A CA 1
ATOM 4593 C C . HIS A 1 592 ? -1.471 -17.268 9.683 1.00 98.31 592 HIS A C 1
ATOM 4595 O O . HIS A 1 592 ? -1.821 -17.097 8.519 1.00 98.31 592 HIS A O 1
ATOM 4601 N N . VAL A 1 593 ? -0.224 -17.579 10.023 1.00 97.88 593 VAL A N 1
ATOM 4602 C CA . VAL A 1 593 ? 0.868 -17.863 9.091 1.00 97.88 593 VAL A CA 1
ATOM 4603 C C . VAL A 1 593 ? 1.546 -19.135 9.585 1.00 97.88 593 VAL A C 1
ATOM 4605 O O . VAL A 1 593 ? 2.131 -19.155 10.669 1.00 97.88 593 VAL A O 1
ATOM 4608 N N . ARG A 1 594 ? 1.484 -20.219 8.809 1.00 96.69 594 ARG A N 1
ATOM 4609 C CA . ARG A 1 594 ? 2.142 -21.486 9.161 1.00 96.69 594 ARG A CA 1
ATOM 4610 C C . ARG A 1 594 ? 2.884 -22.062 7.978 1.00 96.69 594 ARG A C 1
ATOM 4612 O O . ARG A 1 594 ? 2.313 -22.242 6.909 1.00 96.69 594 ARG A O 1
ATOM 4619 N N . LEU A 1 595 ? 4.147 -22.393 8.203 1.00 95.50 595 LEU A N 1
ATOM 4620 C CA . LEU A 1 595 ? 4.962 -23.088 7.221 1.00 95.50 595 LEU A CA 1
ATOM 4621 C C . LEU A 1 595 ? 4.695 -24.593 7.337 1.00 95.50 595 LEU A C 1
ATOM 4623 O O . LEU A 1 595 ? 4.792 -25.157 8.426 1.00 95.50 595 LEU A O 1
ATOM 4627 N N . VAL A 1 596 ? 4.331 -25.225 6.225 1.00 95.19 596 VAL A N 1
ATOM 4628 C CA . VAL A 1 596 ? 3.988 -26.655 6.131 1.00 95.19 596 VAL A CA 1
ATOM 4629 C C . VAL A 1 596 ? 4.851 -27.336 5.069 1.00 95.19 596 VAL A C 1
ATOM 4631 O O . VAL A 1 596 ? 5.597 -26.661 4.359 1.00 95.19 596 VAL A O 1
ATOM 4634 N N . ALA A 1 597 ? 4.810 -28.671 4.994 1.00 92.38 597 ALA A N 1
ATOM 4635 C CA . ALA A 1 597 ? 5.604 -29.464 4.045 1.00 92.38 597 ALA A CA 1
ATOM 4636 C C . ALA A 1 597 ? 7.095 -29.063 4.025 1.00 92.38 597 ALA A C 1
ATOM 4638 O O . ALA A 1 597 ? 7.657 -28.733 2.987 1.00 92.38 597 ALA A O 1
ATOM 4639 N N . LYS A 1 598 ? 7.725 -29.004 5.210 1.00 89.44 598 LYS A N 1
ATOM 4640 C CA . LYS A 1 598 ? 9.135 -28.591 5.386 1.00 89.44 598 LYS A CA 1
ATOM 4641 C C . LYS A 1 598 ? 9.474 -27.206 4.797 1.00 89.44 598 LYS A C 1
ATOM 4643 O O . LYS A 1 598 ? 10.627 -26.930 4.493 1.00 89.44 598 LYS A O 1
ATOM 4648 N N . GLY A 1 599 ? 8.483 -26.321 4.675 1.00 88.19 599 GLY A N 1
ATOM 4649 C CA . GLY A 1 599 ? 8.653 -24.947 4.191 1.00 88.19 599 GLY A CA 1
ATOM 4650 C C . GLY A 1 599 ? 8.333 -24.742 2.717 1.00 88.19 599 GLY A C 1
ATOM 4651 O O . GLY A 1 599 ? 8.372 -23.606 2.246 1.00 88.19 599 GLY A O 1
ATOM 4652 N N . GLU A 1 600 ? 7.963 -25.807 2.007 1.00 91.06 600 GLU A N 1
ATOM 4653 C CA . GLU A 1 600 ? 7.436 -25.723 0.643 1.00 91.06 600 GLU A CA 1
ATOM 4654 C C . GLU A 1 600 ? 5.995 -25.200 0.614 1.00 91.06 600 GLU A C 1
ATOM 4656 O O . GLU A 1 600 ? 5.501 -24.805 -0.439 1.00 91.06 600 GLU A O 1
ATOM 4661 N N . GLY A 1 601 ? 5.309 -25.173 1.761 1.00 94.75 601 GLY A N 1
ATOM 4662 C CA . GLY A 1 601 ? 3.937 -24.703 1.874 1.00 94.75 601 GLY A CA 1
ATOM 4663 C C . GLY A 1 601 ? 3.726 -23.604 2.896 1.00 94.75 601 GLY A C 1
ATOM 4664 O O . GLY A 1 601 ? 4.447 -23.496 3.889 1.00 94.75 601 GLY A O 1
ATOM 4665 N N . LEU A 1 602 ? 2.670 -22.830 2.672 1.00 96.69 602 LEU A N 1
ATOM 4666 C CA . LEU A 1 602 ? 2.168 -21.804 3.569 1.00 96.69 602 LEU A CA 1
ATOM 4667 C C . LEU A 1 602 ? 0.660 -22.003 3.760 1.00 96.69 602 LEU A C 1
ATOM 4669 O O . LEU A 1 602 ? -0.091 -21.964 2.790 1.00 96.69 602 LEU A O 1
ATOM 4673 N N . VAL A 1 603 ? 0.219 -22.179 5.006 1.00 97.69 603 VAL A N 1
ATOM 4674 C CA . VAL A 1 603 ? -1.186 -21.989 5.385 1.00 97.69 603 VAL A CA 1
ATOM 4675 C C . VAL A 1 603 ? -1.332 -20.572 5.917 1.00 97.69 603 VAL A C 1
ATOM 4677 O O . VAL A 1 603 ? -0.671 -20.208 6.894 1.00 97.69 603 VAL A O 1
ATOM 4680 N N . PHE A 1 604 ? -2.178 -19.788 5.262 1.00 97.94 604 PHE A N 1
ATOM 4681 C CA . PHE A 1 604 ? -2.389 -18.377 5.540 1.00 97.94 604 PHE A CA 1
ATOM 4682 C C . PHE A 1 604 ? -3.865 -18.080 5.789 1.00 97.94 604 PHE A C 1
ATOM 4684 O O . PHE A 1 604 ? -4.738 -18.624 5.115 1.00 97.94 604 PHE A O 1
ATOM 4691 N N . ARG A 1 605 ? -4.138 -17.203 6.752 1.00 97.44 605 ARG A N 1
ATOM 4692 C CA . ARG A 1 605 ? -5.445 -16.577 6.947 1.00 97.44 605 ARG A CA 1
ATOM 4693 C C . ARG A 1 605 ? -5.249 -15.189 7.536 1.00 97.44 605 ARG A C 1
ATOM 4695 O O . ARG A 1 605 ? -4.453 -15.021 8.456 1.00 97.44 605 ARG A O 1
ATOM 4702 N N . GLN A 1 606 ? -6.007 -14.224 7.035 1.00 96.75 606 GLN A N 1
ATOM 4703 C CA . GLN A 1 606 ? -6.026 -12.850 7.519 1.00 96.75 606 GLN A CA 1
ATOM 4704 C C . GLN A 1 606 ? -7.477 -12.391 7.599 1.00 96.75 606 GLN A C 1
ATOM 4706 O O . GLN A 1 606 ? -8.186 -12.464 6.604 1.00 96.75 606 GLN A O 1
ATOM 4711 N N . LEU A 1 607 ? -7.913 -11.929 8.768 1.00 95.25 607 LEU A N 1
ATOM 4712 C CA . LEU A 1 607 ? -9.246 -11.365 8.957 1.00 95.25 607 LEU A CA 1
ATOM 4713 C C . LEU A 1 607 ? -9.377 -10.031 8.205 1.00 95.25 607 LEU A C 1
ATOM 4715 O O . LEU A 1 607 ? -8.584 -9.121 8.443 1.00 95.25 607 LEU A O 1
ATOM 4719 N N . GLN A 1 608 ? -10.385 -9.928 7.340 1.00 91.00 608 GLN A N 1
ATOM 4720 C CA . GLN A 1 608 ? -10.738 -8.727 6.570 1.00 91.00 608 GLN A CA 1
ATOM 4721 C C . GLN A 1 608 ? -12.188 -8.289 6.837 1.00 91.00 608 GLN A C 1
ATOM 4723 O O . GLN A 1 608 ? -12.431 -7.131 7.150 1.00 91.00 608 GLN A O 1
ATOM 4728 N N . ASP A 1 609 ? -13.134 -9.228 6.796 1.00 84.62 609 ASP A N 1
ATOM 4729 C CA . ASP A 1 609 ? -14.584 -8.969 6.785 1.00 84.62 609 ASP A CA 1
ATOM 4730 C C . ASP A 1 609 ? -15.397 -10.006 7.598 1.00 84.62 609 ASP A C 1
ATOM 4732 O O . ASP A 1 609 ? -16.616 -10.099 7.489 1.00 84.62 609 ASP A O 1
ATOM 4736 N N . GLY A 1 610 ? -14.724 -10.845 8.395 1.00 77.00 610 GLY A N 1
ATOM 4737 C CA . GLY A 1 610 ? -15.349 -11.954 9.129 1.00 77.00 610 GLY A CA 1
ATOM 4738 C C . GLY A 1 610 ? -15.549 -13.240 8.313 1.00 77.00 610 GLY A C 1
ATOM 4739 O O . GLY A 1 610 ? -15.696 -14.305 8.916 1.00 77.00 610 GLY A O 1
ATOM 4740 N N . SER A 1 611 ? -15.467 -13.189 6.978 1.00 84.44 611 SER A N 1
ATOM 4741 C CA . SER A 1 611 ? -15.648 -14.344 6.078 1.00 84.44 611 SER A CA 1
ATOM 4742 C C . SER A 1 611 ? -14.339 -14.871 5.472 1.00 84.44 611 SER A C 1
ATOM 4744 O O . SER A 1 611 ? -14.328 -15.752 4.611 1.00 84.44 611 SER A O 1
ATOM 4746 N N . SER A 1 612 ? -13.210 -14.369 5.968 1.00 91.75 612 SER A N 1
ATOM 4747 C CA . SER A 1 612 ? -11.916 -14.521 5.312 1.00 91.75 612 SER A CA 1
ATOM 4748 C C . SER A 1 612 ? -11.486 -15.990 5.172 1.00 91.75 612 SER A C 1
ATOM 4750 O O . SER A 1 612 ? -11.478 -16.731 6.165 1.00 91.75 612 SER A O 1
ATOM 4752 N N . PRO A 1 613 ? -11.117 -16.438 3.959 1.00 95.69 613 PRO A N 1
ATOM 4753 C CA . PRO A 1 613 ? -10.818 -17.836 3.706 1.00 95.69 613 PRO A CA 1
ATOM 4754 C C . PRO A 1 613 ? -9.455 -18.240 4.279 1.00 95.69 613 PRO A C 1
ATOM 4756 O O . PRO A 1 613 ? -8.542 -17.433 4.460 1.00 95.69 613 PRO A O 1
ATOM 4759 N N . TRP A 1 614 ? -9.299 -19.537 4.520 1.00 97.31 614 TRP A N 1
ATOM 4760 C CA . TRP A 1 614 ? -7.995 -20.171 4.619 1.00 97.31 614 TRP A CA 1
ATOM 4761 C C . TRP A 1 614 ? -7.413 -20.358 3.228 1.00 97.31 614 TRP A C 1
ATOM 4763 O O . TRP A 1 614 ? -8.069 -20.881 2.325 1.00 97.31 614 TRP A O 1
ATOM 4773 N N . ILE A 1 615 ? -6.152 -19.980 3.084 1.00 97.19 615 ILE A N 1
ATOM 4774 C CA . ILE A 1 615 ? -5.393 -20.150 1.857 1.00 97.19 615 ILE A CA 1
ATOM 4775 C C . ILE A 1 615 ? -4.271 -21.134 2.122 1.00 97.19 615 ILE A C 1
ATOM 4777 O O . ILE A 1 615 ? -3.464 -20.962 3.037 1.00 97.19 615 ILE A O 1
ATOM 4781 N N . LEU A 1 616 ? -4.212 -22.169 1.297 1.00 97.50 616 LEU A N 1
ATOM 4782 C CA . LEU A 1 616 ? -3.062 -23.039 1.185 1.00 97.50 616 LEU A CA 1
ATOM 4783 C C . LEU A 1 616 ? -2.290 -22.623 -0.065 1.00 97.50 616 LEU A C 1
ATOM 4785 O O . LEU A 1 616 ? -2.825 -22.617 -1.173 1.00 97.50 616 LEU A O 1
ATOM 4789 N N . ALA A 1 617 ? -1.024 -22.278 0.120 1.00 96.69 617 ALA A N 1
ATOM 4790 C CA . ALA A 1 617 ? -0.145 -21.822 -0.939 1.00 96.69 617 ALA A CA 1
ATOM 4791 C C . ALA A 1 617 ? 1.144 -22.642 -0.979 1.00 96.69 617 ALA A C 1
ATOM 4793 O O . ALA A 1 617 ? 1.649 -23.084 0.054 1.00 96.69 617 ALA A O 1
ATOM 4794 N N . ARG A 1 618 ? 1.691 -22.823 -2.180 1.00 94.56 618 ARG A N 1
ATOM 4795 C CA . ARG A 1 618 ? 2.939 -23.540 -2.437 1.00 94.56 618 ARG A CA 1
ATOM 4796 C C . ARG A 1 618 ? 4.050 -22.569 -2.809 1.00 94.56 618 ARG A C 1
ATOM 4798 O O . ARG A 1 618 ? 3.827 -21.575 -3.495 1.00 94.56 618 ARG A O 1
ATOM 4805 N N . ARG A 1 619 ? 5.267 -22.872 -2.383 1.00 91.19 619 ARG A N 1
ATOM 4806 C CA . ARG A 1 619 ? 6.491 -22.140 -2.699 1.00 91.19 619 ARG A CA 1
ATOM 4807 C C . ARG A 1 619 ? 7.407 -23.047 -3.506 1.00 91.19 619 ARG A C 1
ATOM 4809 O O . ARG A 1 619 ? 7.584 -24.209 -3.158 1.00 91.19 619 ARG A O 1
ATOM 4816 N N . LYS A 1 620 ? 8.005 -22.522 -4.580 1.00 82.50 620 LYS A N 1
ATOM 4817 C CA . LYS A 1 620 ? 8.990 -23.284 -5.373 1.00 82.50 620 LYS A CA 1
ATOM 4818 C C . LYS A 1 620 ? 10.288 -23.491 -4.593 1.00 82.50 620 LYS A C 1
ATOM 4820 O O . LYS A 1 620 ? 10.910 -24.539 -4.685 1.00 82.50 620 LYS A O 1
ATOM 4825 N N . LEU A 1 621 ? 10.680 -22.473 -3.835 1.00 78.50 621 LEU A N 1
ATOM 4826 C CA . LEU A 1 621 ? 11.773 -22.472 -2.867 1.00 78.50 621 LEU A CA 1
ATOM 4827 C C . LEU A 1 621 ? 11.316 -21.709 -1.616 1.00 78.50 621 LEU A C 1
ATOM 4829 O O . LEU A 1 621 ? 10.483 -20.805 -1.752 1.00 78.50 621 LEU A O 1
ATOM 4833 N N . PRO A 1 622 ? 11.876 -21.980 -0.423 1.00 71.81 622 PRO A N 1
ATOM 4834 C CA . PRO A 1 622 ? 11.454 -21.330 0.821 1.00 71.81 622 PRO A CA 1
ATOM 4835 C C . PRO A 1 622 ? 11.371 -19.795 0.743 1.00 71.81 622 PRO A C 1
ATOM 4837 O O . PRO A 1 622 ? 10.469 -19.215 1.342 1.00 71.81 622 PRO A O 1
ATOM 4840 N N . SER A 1 623 ? 12.246 -19.154 -0.044 1.00 72.88 623 SER A N 1
ATOM 4841 C CA . SER A 1 623 ? 12.346 -17.699 -0.249 1.00 72.88 623 SER A CA 1
ATOM 4842 C C . SER A 1 623 ? 11.575 -17.136 -1.457 1.00 72.88 623 SER A C 1
ATOM 4844 O O . SER A 1 623 ? 11.701 -15.951 -1.760 1.00 72.88 623 SER A O 1
ATOM 4846 N N . THR A 1 624 ? 10.806 -17.955 -2.178 1.00 81.12 624 THR A N 1
ATOM 4847 C CA . THR A 1 624 ? 10.044 -17.511 -3.364 1.00 81.12 624 THR A CA 1
ATOM 4848 C C . THR A 1 624 ? 8.615 -17.104 -3.020 1.00 81.12 624 THR A C 1
ATOM 4850 O O . THR A 1 624 ? 8.062 -17.529 -2.005 1.00 81.12 624 THR A O 1
ATOM 4853 N N . VAL A 1 625 ? 8.009 -16.297 -3.896 1.00 86.69 625 VAL A N 1
ATOM 4854 C CA . VAL A 1 625 ? 6.599 -15.900 -3.804 1.00 86.69 625 VAL A CA 1
ATOM 4855 C C . VAL A 1 625 ? 5.719 -17.151 -3.744 1.00 86.69 625 VAL A C 1
ATOM 4857 O O . VAL A 1 625 ? 5.835 -18.049 -4.581 1.00 86.69 625 VAL A O 1
ATOM 4860 N N . ALA A 1 626 ? 4.859 -17.217 -2.728 1.00 91.75 626 ALA A N 1
ATOM 4861 C CA . ALA A 1 626 ? 3.910 -18.306 -2.575 1.00 91.75 626 ALA A CA 1
ATOM 4862 C C . ALA A 1 626 ? 2.794 -18.168 -3.620 1.00 91.75 626 ALA A C 1
ATOM 4864 O O . ALA A 1 626 ? 2.271 -17.080 -3.834 1.00 91.75 626 ALA A O 1
ATOM 4865 N N . THR A 1 627 ? 2.441 -19.269 -4.273 1.00 93.25 627 THR A N 1
ATOM 4866 C CA . THR A 1 627 ? 1.323 -19.348 -5.218 1.00 93.25 627 THR A CA 1
ATOM 4867 C C . THR A 1 627 ? 0.178 -20.084 -4.541 1.00 93.25 627 THR A C 1
ATOM 4869 O O . THR A 1 627 ? 0.387 -21.177 -4.017 1.00 93.25 627 THR A O 1
ATOM 4872 N N . GLU A 1 628 ? -1.013 -19.494 -4.517 1.00 95.25 628 GLU A N 1
ATOM 4873 C CA . GLU A 1 628 ? -2.216 -20.154 -4.003 1.00 95.25 628 GLU A CA 1
ATOM 4874 C C . GLU A 1 628 ? -2.474 -21.465 -4.762 1.00 95.25 628 GLU A C 1
ATOM 4876 O O . GLU A 1 628 ? -2.441 -21.494 -5.990 1.00 95.25 628 GLU A O 1
ATOM 4881 N N . VAL A 1 629 ? -2.709 -22.553 -4.023 1.00 95.81 629 VAL A N 1
ATOM 4882 C CA . VAL A 1 629 ? -3.062 -23.870 -4.585 1.00 95.81 629 VAL A CA 1
ATOM 4883 C C . VAL A 1 629 ? -4.432 -24.359 -4.124 1.00 95.81 629 VAL A C 1
ATOM 4885 O O . VAL A 1 629 ? -5.026 -25.211 -4.776 1.00 95.81 629 VAL A O 1
ATOM 4888 N N . SER A 1 630 ? -4.944 -23.846 -3.004 1.00 95.69 630 SER A N 1
ATOM 4889 C CA . SER A 1 630 ? -6.285 -24.162 -2.515 1.00 95.69 630 SER A CA 1
ATOM 4890 C C . SER A 1 630 ? -6.801 -23.050 -1.607 1.00 95.69 630 SER A C 1
ATOM 4892 O O . SER A 1 630 ? -6.035 -22.442 -0.858 1.00 95.69 630 SER A O 1
ATOM 4894 N N . ARG A 1 631 ? -8.120 -22.859 -1.619 1.00 94.94 631 ARG A N 1
ATOM 4895 C CA . ARG A 1 631 ? -8.859 -21.920 -0.769 1.00 94.94 631 ARG A CA 1
ATOM 4896 C C . ARG A 1 631 ? -10.040 -22.629 -0.114 1.00 94.94 631 ARG A C 1
ATOM 4898 O O . ARG A 1 631 ? -10.726 -23.403 -0.777 1.00 94.94 631 ARG A O 1
ATOM 4905 N N . SER A 1 632 ? -10.281 -22.390 1.172 1.00 94.88 632 SER A N 1
ATOM 4906 C CA . SER A 1 632 ? -11.381 -23.023 1.915 1.00 94.88 632 SER A CA 1
ATOM 4907 C C . SER A 1 632 ? -11.891 -22.148 3.060 1.00 94.88 632 SER A C 1
ATOM 4909 O O . SER A 1 632 ? -11.146 -21.360 3.628 1.00 94.88 632 SER A O 1
ATOM 4911 N N . LEU A 1 633 ? -13.162 -22.300 3.444 1.00 92.75 633 LEU A N 1
ATOM 4912 C CA . LEU A 1 633 ? -13.704 -21.669 4.662 1.00 92.75 633 LEU A CA 1
ATOM 4913 C C . LEU A 1 633 ? -13.153 -22.311 5.939 1.00 92.75 633 LEU A C 1
ATOM 4915 O O . LEU A 1 633 ? -12.951 -21.639 6.953 1.00 92.75 633 LEU A O 1
ATOM 4919 N N . GLU A 1 634 ? -12.889 -23.613 5.867 1.00 94.88 634 GLU A N 1
ATOM 4920 C CA . GLU A 1 634 ? -12.346 -24.413 6.957 1.00 94.88 634 GLU A CA 1
ATOM 4921 C C . GLU A 1 634 ? -10.824 -24.503 6.888 1.00 94.88 634 GLU A C 1
ATOM 4923 O O . GLU A 1 634 ? -10.217 -24.377 5.822 1.00 94.88 634 GLU A O 1
ATOM 4928 N N . GLU A 1 635 ? -10.203 -24.726 8.043 1.00 95.81 635 GLU A N 1
ATOM 4929 C CA . GLU A 1 635 ? -8.759 -24.891 8.137 1.00 95.81 635 GLU A CA 1
ATOM 4930 C C . GLU A 1 635 ? -8.319 -26.167 7.395 1.00 95.81 635 GLU A C 1
ATOM 4932 O O . GLU A 1 635 ? -8.849 -27.246 7.676 1.00 95.81 635 GLU A O 1
ATOM 4937 N N . PRO A 1 636 ? -7.327 -26.095 6.487 1.00 95.62 636 PRO A N 1
ATOM 4938 C CA . PRO A 1 636 ? -6.862 -27.277 5.777 1.00 95.62 636 PRO A CA 1
ATOM 4939 C C . PRO A 1 636 ? -6.212 -28.269 6.751 1.00 95.62 636 PRO A C 1
ATOM 4941 O O . PRO A 1 636 ? -5.265 -27.951 7.476 1.00 95.62 636 PRO A O 1
ATOM 4944 N N . MET A 1 637 ? -6.735 -29.492 6.751 1.00 94.00 637 MET A N 1
ATOM 4945 C CA . MET A 1 637 ? -6.253 -30.610 7.563 1.00 94.00 637 MET A CA 1
ATOM 4946 C C . MET A 1 637 ? -4.909 -31.139 7.031 1.00 94.00 637 MET A C 1
ATOM 4948 O O . MET A 1 637 ? -4.688 -31.048 5.824 1.00 94.00 637 MET A O 1
ATOM 4952 N N . PRO A 1 638 ? -4.036 -31.738 7.869 1.00 93.31 638 PRO A N 1
ATOM 4953 C CA . PRO A 1 638 ? -2.740 -32.265 7.423 1.00 93.31 638 PRO A CA 1
ATOM 4954 C C . PRO A 1 638 ? -2.832 -33.170 6.187 1.00 93.31 638 PRO A C 1
ATOM 4956 O O . PRO A 1 638 ? -2.155 -32.909 5.198 1.00 93.31 638 PRO A O 1
ATOM 4959 N N . ASP A 1 639 ? -3.756 -34.132 6.192 1.00 93.88 639 ASP A N 1
ATOM 4960 C CA . ASP A 1 639 ? -3.963 -35.060 5.071 1.00 93.88 639 ASP A CA 1
ATOM 4961 C C . ASP A 1 639 ? -4.366 -34.324 3.781 1.00 93.88 639 ASP A C 1
ATOM 4963 O O . ASP A 1 639 ? -3.897 -34.648 2.693 1.00 93.88 639 ASP A O 1
ATOM 4967 N N . ARG A 1 640 ? -5.186 -33.268 3.900 1.00 93.94 640 ARG A N 1
ATOM 4968 C CA . ARG A 1 640 ? -5.600 -32.433 2.763 1.00 93.94 640 ARG A CA 1
ATOM 4969 C C . ARG A 1 640 ? -4.446 -31.587 2.228 1.00 93.94 640 ARG A C 1
ATOM 4971 O O . ARG A 1 640 ? -4.366 -31.365 1.024 1.00 93.94 640 ARG A O 1
ATOM 4978 N N . ILE A 1 641 ? -3.561 -31.106 3.103 1.00 95.44 641 ILE A N 1
ATOM 4979 C CA . ILE A 1 641 ? -2.356 -30.370 2.700 1.00 95.44 641 ILE A CA 1
ATOM 4980 C C . ILE A 1 641 ? -1.455 -31.281 1.860 1.00 95.44 641 ILE A C 1
ATOM 4982 O O . ILE A 1 641 ? -1.020 -30.875 0.784 1.00 95.44 641 ILE A O 1
ATOM 4986 N N . GLU A 1 642 ? -1.217 -32.511 2.324 1.00 95.00 642 GLU A N 1
ATOM 4987 C CA . GLU A 1 642 ? -0.422 -33.508 1.597 1.00 95.00 642 GLU A CA 1
ATOM 4988 C C . GLU A 1 642 ? -1.062 -33.873 0.250 1.00 95.00 642 GLU A C 1
ATOM 4990 O O . GLU A 1 642 ? -0.375 -33.878 -0.772 1.00 95.00 642 GLU A O 1
ATOM 4995 N N . GLU A 1 643 ? -2.380 -34.088 0.220 1.00 95.06 643 GLU A N 1
ATOM 4996 C CA . GLU A 1 643 ? -3.137 -34.400 -0.997 1.00 95.06 643 GLU A CA 1
ATOM 4997 C C . GLU A 1 643 ? -3.034 -33.286 -2.054 1.00 95.06 643 GLU A C 1
ATOM 4999 O O . GLU A 1 643 ? -2.687 -33.551 -3.206 1.00 95.06 643 GLU A O 1
ATOM 5004 N N . VAL A 1 644 ? -3.283 -32.027 -1.672 1.00 94.38 644 VAL A N 1
ATOM 5005 C CA . VAL A 1 644 ? -3.215 -30.874 -2.592 1.00 94.38 644 VAL A CA 1
ATOM 5006 C C . VAL A 1 644 ? -1.786 -30.666 -3.106 1.00 94.38 644 VAL A C 1
ATOM 5008 O O . VAL A 1 644 ? -1.567 -30.281 -4.260 1.00 94.38 644 VAL A O 1
ATOM 5011 N N . PHE A 1 645 ? -0.778 -30.931 -2.274 1.00 94.00 645 PHE A N 1
ATOM 5012 C CA . PHE A 1 645 ? 0.622 -30.779 -2.673 1.00 94.00 645 PHE A CA 1
ATOM 5013 C C . PHE A 1 645 ? 1.079 -31.902 -3.604 1.00 94.00 645 PHE A C 1
ATOM 5015 O O . PHE A 1 645 ? 1.841 -31.630 -4.534 1.00 94.00 645 PHE A O 1
ATOM 5022 N N . ALA A 1 646 ? 0.570 -33.120 -3.413 1.00 93.12 646 ALA A N 1
ATOM 5023 C CA . ALA A 1 646 ? 0.770 -34.227 -4.340 1.00 93.12 646 ALA A CA 1
ATOM 5024 C C . ALA A 1 646 ? 0.103 -33.948 -5.699 1.00 93.12 646 ALA A C 1
ATOM 5026 O O . ALA A 1 646 ? 0.756 -34.077 -6.729 1.00 93.12 646 ALA A O 1
ATOM 5027 N N . GLN A 1 647 ? -1.150 -33.476 -5.708 1.00 92.25 647 GLN A N 1
ATOM 5028 C CA . GLN A 1 647 ? -1.892 -33.158 -6.940 1.00 92.25 647 GLN A CA 1
ATOM 5029 C C . GLN A 1 647 ? -1.263 -32.013 -7.743 1.00 92.25 647 GLN A C 1
ATOM 5031 O O . GLN A 1 647 ? -1.288 -32.031 -8.965 1.00 92.25 647 GLN A O 1
ATOM 5036 N N . SER A 1 648 ? -0.676 -31.024 -7.067 1.00 85.19 648 SER A N 1
ATOM 5037 C CA . SER A 1 648 ? -0.007 -29.894 -7.730 1.00 85.19 648 SER A CA 1
ATOM 5038 C C . SER A 1 648 ? 1.439 -30.181 -8.155 1.00 85.19 648 SER A C 1
ATOM 5040 O O . SER A 1 648 ? 2.087 -29.297 -8.712 1.00 85.19 648 SER A O 1
ATOM 5042 N N . ALA A 1 649 ? 1.994 -31.357 -7.826 1.00 77.50 649 ALA A N 1
ATOM 5043 C CA . ALA A 1 649 ? 3.362 -31.736 -8.188 1.00 77.50 649 ALA A CA 1
ATOM 5044 C C . ALA A 1 649 ? 3.474 -32.369 -9.586 1.00 77.50 649 ALA A C 1
ATOM 5046 O O . ALA A 1 649 ? 4.586 -32.409 -10.112 1.00 77.50 649 ALA A O 1
ATOM 5047 N N . ASP A 1 650 ? 2.360 -32.817 -10.172 1.00 55.38 650 ASP A N 1
ATOM 5048 C CA . ASP A 1 650 ? 2.298 -33.308 -11.551 1.00 55.38 650 ASP A CA 1
ATOM 5049 C C . ASP A 1 650 ? 1.966 -32.141 -12.505 1.00 55.38 650 ASP A C 1
ATOM 5051 O O . ASP A 1 650 ? 0.871 -31.580 -12.410 1.00 55.38 650 ASP A O 1
ATOM 5055 N N . PRO A 1 651 ? 2.910 -31.711 -13.365 1.00 51.16 651 PRO A N 1
ATOM 5056 C CA . PRO A 1 651 ? 2.690 -30.656 -14.354 1.00 51.16 651 PRO A CA 1
ATOM 5057 C C . PRO A 1 651 ? 1.826 -31.081 -15.547 1.00 51.16 651 PRO A C 1
ATOM 5059 O O . PRO A 1 651 ? 1.878 -32.268 -15.945 1.00 51.16 651 PRO A O 1
#

pLDDT: mean 83.61, std 19.66, range [23.31, 98.5]

InterPro domains:
  IPR015353 Rubisco LSMT, substrate-binding domain [PF09273] (151-305)
  IPR018962 Domain of unknown function DUF1995 [PF09353] (397-642)
  IPR036464 Rubisco LSMT, substrate-binding domain superfamily [G3DSA:3.90.1420.10] (135-312)
  IPR036464 Rubisco LSMT, substrate-binding domain superfamily [SSF81822] (153-313)
  IPR046341 SET domain superfamily [SSF82199] (3-100)
  IPR050600 SETD3/SETD6 methyltransferase [PTHR13271] (13-298)

Foldseek 3Di:
DVVVCVVPCVVPPPDDDPVRVVVVQLCQLAAWDQALQPGIDRDPPVSVAAAAPPAQWEWDHPRVDIDIDGNDDADVVRGHHYHPDLAAQVSCCVRNVFHHPHPWRQKDWAALVLLVVLLVVLVVVVVPPPPPDDDDPDDPDPPPVVVVVLVVQLVVLVVVLVVLVQRVGTDIAILLRLDDQSSLLNQLLSPDDPVRNVVLVVVVVVPDRNGQDLQDPPHDDDDPSSLVSSLSSLLSSLVVVVVVDPDALVVLVVLLCLLVVPPDDDPDDDDDDDPCDPRDDDDPPDDSNSVNSVSVNVNRNNVSSVSSNVLSVVLVVVVVVVVVVPPDDDDDDDDDDDRDPSNCVSPVPPVVVVPPDDDDDDDDDDPPPPPDPPPPPSPPVCDPCCVPPPVDDDADDLWLVVLLVLLLLLVVLCVVVLFQFAEAADEQLQASCPQNDGDTQFQDPDDDDPVSSLRRLLNVLLSVLVSCVPPFQLQAEEEEQDPVSLVVSCVVCPCSCPNYHRYYLDPPDDPPDPPPPDLVVSLVVSLVVLQVSNHQEYEYGQDDDSVLVSVVVSSVRHDSSHRYYYYNVPLPPDDDDPSSVVSPVVHHHSWDWYQPPNQQWIFTWHDDPSQTWTFIWGDPDNNHRTHTQDIGSDRQDNVNSVVSVVVVVPD

Organism: NCBI:txid2562237

Sequence (651 aa):
MQQWCQQHTEIFPKSPSLEQLRWAASVVASRAFDSSLKAVILAPFADALNHSGVPHTRMRDCGDHLVFHAEREIMPTEEIMNCYGLQGNTQWLMNGGFLDQSRDCDDLLVTPADVVSAVLEQQGRHEGDDEGDEVAEDEDEEDEEDKEDKDTSLCSRLSWLQDHGIGSTPFSLSLMELLPDDLATMILVIFMNDSEYLSYQQQRAAGRDACIDLGGTEGEELGERLLGHLYGSLLRLVALLRQRYETSLEEDLTMLRQLQGTETQEPDAKRRRETLEAKVVIPDGIRPENAQNILQLRIGQKRVLQALEKEVTKSVGSSHAMRRLDFGSSVVSENNFGSFPFYKSLQGETRQVLRQCPPKVAFCTAVGCQGRRRGCKTPRGAAPWDNIFGGEEIKLPYSTKEVMDSLKSSVEVLVKSGLPRADVELPAGLRLGLENVMDPLIVPEVEPSAEQILQADRELARAFLAMFKKALKNRLSIVFRTNKQAAQAKQLWGKAVGEARVVSMAKGGTKKGAFSSGEGEMAASFIQSLKDMGDAFVVMVAPRKAQLEAIARAVEEVDSKTCFILLNARLRGGRKDSLRQELATAFSPAFHVRLVAKGEGLVFRQLQDGSSPWILARRKLPSTVATEVSRSLEEPMPDRIEEVFAQSADP

Secondary structure (DSSP, 8-state):
-HHHHHH-TTTS-SS--HHHHHHHHHHHHHHEEEETTTEEEE-TTGGGSPB-SS-SEEEEE-SSSEEEEESS---TT----B---S--HHHIIIIISS---STT--EEEE-HHHHHHHHHHHHHHHSSSS--S-------SSHHHHHHHHHHHHHHHHHHHHHTTTTSS-EEEESS-SS-HHHHHHHHHHHS-HHHHHHHHHHHHTT--SS--SS-TT-----HHHHHHHHHHHHHHHHHHHTT-SS-HHHHHHHHHHHHGGG---S---------PPPP-PPTT--HHHHHHHHHHHHHHHHHHHHHHHHHHHHHHHHHHHHHHSSS------------HHHHHHHHTTTTGGG-S------S-------------------TTTTTS-S-------SHHHHHHHHHHHHHHHHHTT-SEEEEE--TT--BSTTS-BPPSS--SSPPPHHHHHHHHHHHHHHHHHHHTTTSTT-EEEEESSHHHHHHHHHHHGGGGTT-EEEESS----SS-TTSS-HHHHHHHHHHHHHHH--SEEEEES--HHHHHHHHHHHHHS-TTPEEEEES---SSS---HHHHHHHHHSEEEEEEEEEGGGTEEEEEE-SSS-PPEEEEE-SSTTSPPEEEEEESSPPPHHHHHHHHHHTT--